Protein AF-0000000087634904 (afdb_homodimer)

pLDDT: mean 94.1, std 7.14, range [62.62, 98.88]

Structure (mmCIF, N/CA/C/O backbone):
data_AF-0000000087634904-model_v1
#
loop_
_entity.id
_entity.type
_entity.pdbx_description
1 polymer 'Selenide, water dikinase'
#
loop_
_atom_site.group_PDB
_atom_site.id
_atom_site.type_symbol
_atom_site.label_atom_id
_atom_site.label_alt_id
_atom_site.label_comp_id
_atom_site.label_asym_id
_atom_site.label_entity_id
_atom_site.label_seq_id
_atom_site.pdbx_PDB_ins_code
_atom_site.Cartn_x
_atom_site.Cartn_y
_atom_site.Cartn_z
_atom_site.occupancy
_atom_site.B_iso_or_equiv
_atom_site.auth_seq_id
_atom_site.auth_comp_id
_atom_site.auth_asym_id
_atom_site.auth_atom_id
_atom_site.pdbx_PDB_model_num
ATOM 1 N N . MET A 1 1 ? 19.75 -0.05 22.438 1 63.41 1 MET A N 1
ATOM 2 C CA . MET A 1 1 ? 18.516 0.224 21.703 1 63.41 1 MET A CA 1
ATOM 3 C C . MET A 1 1 ? 18.828 0.598 20.25 1 63.41 1 MET A C 1
ATOM 5 O O . MET A 1 1 ? 19.734 1.392 20 1 63.41 1 MET A O 1
ATOM 9 N N . VAL A 1 2 ? 18.406 -0.166 19.453 1 70.75 2 VAL A N 1
ATOM 10 C CA . VAL A 1 2 ? 18.656 0.113 18.031 1 70.75 2 VAL A CA 1
ATOM 11 C C . VAL A 1 2 ? 18.062 1.468 17.656 1 70.75 2 VAL A C 1
ATOM 13 O O . VAL A 1 2 ? 16.891 1.737 17.938 1 70.75 2 VAL A O 1
ATOM 16 N N . LYS A 1 3 ? 18.938 2.352 17.281 1 80.44 3 LYS A N 1
ATOM 17 C CA . LYS A 1 3 ? 18.484 3.65 16.797 1 80.44 3 LYS A CA 1
ATOM 18 C C . LYS A 1 3 ? 18.156 3.586 15.305 1 80.44 3 LYS A C 1
ATOM 20 O O . LYS A 1 3 ? 19.062 3.6 14.461 1 80.44 3 LYS A O 1
ATOM 25 N N . LEU A 1 4 ? 16.906 3.561 14.914 1 82.06 4 LEU A N 1
ATOM 26 C CA . LEU A 1 4 ? 16.453 3.326 13.547 1 82.06 4 LEU A CA 1
ATOM 27 C C . LEU A 1 4 ? 16.875 4.473 12.633 1 82.06 4 LEU A C 1
ATOM 29 O O . LEU A 1 4 ? 17.125 4.266 11.445 1 82.06 4 LEU A O 1
ATOM 33 N N . THR A 1 5 ? 17.078 5.652 13.18 1 80.62 5 THR A N 1
ATOM 34 C CA . THR A 1 5 ? 17.359 6.824 12.359 1 80.62 5 THR A CA 1
ATOM 35 C C . THR A 1 5 ? 18.766 6.738 11.773 1 80.62 5 THR A C 1
ATOM 37 O O . THR A 1 5 ? 19.078 7.422 10.789 1 80.62 5 THR A O 1
ATOM 40 N N . ASN A 1 6 ? 19.531 5.918 12.375 1 74.62 6 ASN A N 1
ATOM 41 C CA . ASN A 1 6 ? 20.891 5.715 11.867 1 74.62 6 ASN A CA 1
ATOM 42 C C . ASN A 1 6 ? 20.875 4.973 10.531 1 74.62 6 ASN A C 1
ATOM 44 O O . ASN A 1 6 ? 21.891 4.953 9.82 1 74.62 6 ASN A O 1
ATOM 48 N N . TYR A 1 7 ? 19.766 4.477 10.273 1 73.69 7 TYR A N 1
ATOM 49 C CA . TYR A 1 7 ? 19.656 3.676 9.062 1 73.69 7 TYR A CA 1
ATOM 50 C C . TYR A 1 7 ? 18.859 4.406 7.988 1 73.69 7 TYR A C 1
ATOM 52 O O . TYR A 1 7 ? 18.531 3.83 6.949 1 73.69 7 TYR A O 1
ATOM 60 N N . ALA A 1 8 ? 18.453 5.578 8.305 1 71.31 8 ALA A N 1
ATOM 61 C CA . ALA A 1 8 ? 17.688 6.371 7.352 1 71.31 8 ALA A CA 1
ATOM 62 C C . ALA A 1 8 ? 18.469 7.602 6.902 1 71.31 8 ALA A C 1
ATOM 64 O O . ALA A 1 8 ? 18.922 8.391 7.734 1 71.31 8 ALA A O 1
ATOM 65 N N . ALA A 1 9 ? 18.812 7.707 5.5 1 63.75 9 ALA A N 1
ATOM 66 C CA . ALA A 1 9 ? 19.469 8.922 5.004 1 63.75 9 ALA A CA 1
ATOM 67 C C . ALA A 1 9 ? 18.516 10.117 5.082 1 63.75 9 ALA A C 1
ATOM 69 O O . ALA A 1 9 ? 18.938 11.227 5.41 1 63.75 9 ALA A O 1
ATOM 70 N N . LYS A 1 10 ? 17.25 9.844 4.715 1 70.62 10 LYS A N 1
ATOM 71 C CA . LYS A 1 10 ? 16.172 10.82 4.809 1 70.62 10 LYS A CA 1
ATOM 72 C C . LYS A 1 10 ? 15.055 10.312 5.711 1 70.62 10 LYS A C 1
ATOM 74 O O . LYS A 1 10 ? 14.672 9.141 5.629 1 70.62 10 LYS A O 1
ATOM 79 N N . GLY A 1 11 ? 14.508 11.117 6.641 1 65.75 11 GLY A N 1
ATOM 80 C CA . GLY A 1 11 ? 13.555 10.594 7.605 1 65.75 11 GLY A CA 1
ATOM 81 C C . GLY A 1 11 ? 12.133 11.039 7.34 1 65.75 11 GLY A C 1
ATOM 82 O O . GLY A 1 11 ? 11.898 12.156 6.859 1 65.75 11 GLY A O 1
ATOM 83 N N . GLY A 1 12 ? 11.156 10.203 7.629 1 74.19 12 GLY A N 1
ATOM 84 C CA . GLY A 1 12 ? 9.742 10.523 7.566 1 74.19 12 GLY A CA 1
ATOM 85 C C . GLY A 1 12 ? 9.258 10.812 6.156 1 74.19 12 GLY A C 1
ATOM 86 O O . GLY A 1 12 ? 9.594 10.086 5.219 1 74.19 12 GLY A O 1
ATOM 87 N N . CYS A 1 13 ? 8.406 11.766 6.023 1 73.44 13 CYS A N 1
ATOM 88 C CA . CYS A 1 13 ? 7.797 12.086 4.738 1 73.44 13 CYS A CA 1
ATOM 89 C C . CYS A 1 13 ? 8.797 12.789 3.82 1 73.44 13 CYS A C 1
ATOM 91 O O . CYS A 1 13 ? 8.508 13.016 2.646 1 73.44 13 CYS A O 1
ATOM 93 N N . ALA A 1 14 ? 9.93 13.008 4.305 1 67.31 14 ALA A N 1
ATOM 94 C CA . ALA A 1 14 ? 10.961 13.688 3.521 1 67.31 14 ALA A CA 1
ATOM 95 C C . ALA A 1 14 ? 11.633 12.719 2.549 1 67.31 14 ALA A C 1
ATOM 97 O O . ALA A 1 14 ? 12.367 13.141 1.654 1 67.31 14 ALA A O 1
ATOM 98 N N . CYS A 1 15 ? 11.305 11.477 2.643 1 72.56 15 CYS A N 1
ATOM 99 C CA . CYS A 1 15 ? 11.938 10.5 1.766 1 72.56 15 CYS A CA 1
ATOM 100 C C . CYS A 1 15 ? 11.188 10.383 0.447 1 72.56 15 CYS A C 1
ATOM 102 O O . CYS A 1 15 ? 11.602 9.641 -0.447 1 72.56 15 CYS A O 1
ATOM 104 N N . LYS A 1 16 ? 10.188 11.109 0.288 1 77.94 16 LYS A N 1
ATOM 105 C CA . LYS A 1 16 ? 9.391 11.078 -0.934 1 77.94 16 LYS A CA 1
ATOM 106 C C . LYS A 1 16 ? 10.203 11.539 -2.137 1 77.94 16 LYS A C 1
ATOM 108 O O . LYS A 1 16 ? 11.125 12.352 -1.995 1 77.94 16 LYS A O 1
ATOM 113 N N . LEU A 1 17 ? 9.875 11 -3.275 1 77.12 17 LEU A N 1
ATOM 114 C CA . LEU A 1 17 ? 10.422 11.602 -4.488 1 77.12 17 LEU A CA 1
ATOM 115 C C . LEU A 1 17 ? 10.008 13.07 -4.598 1 77.12 17 LEU A C 1
ATOM 117 O O . LEU A 1 17 ? 8.859 13.414 -4.316 1 77.12 17 LEU A O 1
ATOM 121 N N . GLY A 1 18 ? 10.945 13.898 -4.902 1 73.25 18 GLY A N 1
ATOM 122 C CA . GLY A 1 18 ? 10.672 15.32 -5.004 1 73.25 18 GLY A CA 1
ATOM 123 C C . GLY A 1 18 ? 9.508 15.641 -5.914 1 73.25 18 GLY A C 1
ATOM 124 O O . GLY A 1 18 ? 9.297 14.977 -6.93 1 73.25 18 GLY A O 1
ATOM 125 N N . PRO A 1 19 ? 8.711 16.578 -5.508 1 72.12 19 PRO A N 1
ATOM 126 C CA . PRO A 1 19 ? 7.508 16.922 -6.266 1 72.12 19 PRO A CA 1
ATOM 127 C C . PRO A 1 19 ? 7.801 17.234 -7.73 1 72.12 19 PRO A C 1
ATOM 129 O O . PRO A 1 19 ? 7.035 16.844 -8.617 1 72.12 19 PRO A O 1
ATOM 132 N N . HIS A 1 20 ? 8.914 17.844 -7.969 1 73.19 20 HIS A N 1
ATOM 133 C CA . HIS A 1 20 ? 9.242 18.203 -9.344 1 73.19 20 HIS A CA 1
ATOM 134 C C . HIS A 1 20 ? 9.555 16.953 -10.172 1 73.19 20 HIS A C 1
ATOM 136 O O . HIS A 1 20 ? 9.156 16.859 -11.336 1 73.19 20 HIS A O 1
ATOM 142 N N . ILE A 1 21 ? 10.211 16.078 -9.57 1 78.12 21 ILE A N 1
ATOM 143 C CA . ILE A 1 21 ? 10.57 14.844 -10.258 1 78.12 21 ILE A CA 1
ATOM 144 C C . ILE A 1 21 ? 9.32 14.008 -10.492 1 78.12 21 ILE A C 1
ATOM 146 O O . ILE A 1 21 ? 9.109 13.484 -11.594 1 78.12 21 ILE A O 1
ATOM 150 N N . LEU A 1 22 ? 8.539 13.953 -9.477 1 78.88 22 LEU A N 1
ATOM 151 C CA . LEU A 1 22 ? 7.309 13.18 -9.594 1 78.88 22 LEU A CA 1
ATOM 152 C C . LEU A 1 22 ? 6.395 13.766 -10.664 1 78.88 22 LEU A C 1
ATOM 154 O O . LEU A 1 22 ? 5.793 13.023 -11.445 1 78.88 22 LEU A O 1
ATOM 158 N N . GLN A 1 23 ? 6.285 15.031 -10.656 1 78.25 23 GLN A N 1
ATOM 159 C CA . GLN A 1 23 ? 5.457 15.703 -11.656 1 78.25 23 GLN A CA 1
ATOM 160 C C . GLN A 1 23 ? 5.934 15.383 -13.07 1 78.25 23 GLN A C 1
ATOM 162 O O . GLN A 1 23 ? 5.121 15.172 -13.969 1 78.25 23 GLN A O 1
ATOM 167 N N . SER A 1 24 ? 7.168 15.352 -13.25 1 81.06 24 SER A N 1
ATOM 168 C CA . SER A 1 24 ? 7.723 15.055 -14.57 1 81.06 24 SER A CA 1
ATOM 169 C C . SER A 1 24 ? 7.387 13.633 -15 1 81.06 24 SER A C 1
ATOM 171 O O . SER A 1 24 ? 7.184 13.375 -16.188 1 81.06 24 SER A O 1
ATOM 173 N N . VAL A 1 25 ? 7.367 12.75 -14.102 1 85.56 25 VAL A N 1
ATOM 174 C CA . VAL A 1 25 ? 7.07 11.344 -14.375 1 85.56 25 VAL A CA 1
ATOM 175 C C . VAL A 1 25 ? 5.594 11.188 -14.727 1 85.56 25 VAL A C 1
ATOM 177 O O . VAL A 1 25 ? 5.25 10.438 -15.648 1 85.56 25 VAL A O 1
ATOM 180 N N . LEU A 1 26 ? 4.828 11.922 -14.039 1 85.06 26 LEU A N 1
ATOM 181 C CA . LEU A 1 26 ? 3.387 11.727 -14.141 1 85.06 26 LEU A CA 1
ATOM 182 C C . LEU A 1 26 ? 2.818 12.477 -15.344 1 85.06 26 LEU A C 1
ATOM 184 O O . LEU A 1 26 ? 1.737 12.141 -15.828 1 85.06 26 LEU A O 1
ATOM 188 N N . THR A 1 27 ? 3.627 13.406 -15.742 1 81.5 27 THR A N 1
ATOM 189 C CA . THR A 1 27 ? 3.16 14.203 -16.859 1 81.5 27 THR A CA 1
ATOM 190 C C . THR A 1 27 ? 2.994 13.344 -18.109 1 81.5 27 THR A C 1
ATOM 192 O O . THR A 1 27 ? 3.916 12.625 -18.5 1 81.5 27 THR A O 1
ATOM 195 N N . GLY A 1 28 ? 1.852 13.281 -18.625 1 80.69 28 GLY A N 1
ATOM 196 C CA . GLY A 1 28 ? 1.583 12.578 -19.875 1 80.69 28 GLY A CA 1
ATOM 197 C C . GLY A 1 28 ? 1.049 11.172 -19.656 1 80.69 28 GLY A C 1
ATOM 198 O O . GLY A 1 28 ? 0.599 10.523 -20.609 1 80.69 28 GLY A O 1
ATOM 199 N N . LEU A 1 29 ? 1.206 10.719 -18.516 1 87.25 29 LEU A N 1
ATOM 200 C CA . LEU A 1 29 ? 0.691 9.383 -18.203 1 87.25 29 LEU A CA 1
ATOM 201 C C . LEU A 1 29 ? -0.827 9.414 -18.062 1 87.25 29 LEU A C 1
ATOM 203 O O . LEU A 1 29 ? -1.384 10.336 -17.469 1 87.25 29 LEU A O 1
ATOM 207 N N . GLU A 1 30 ? -1.421 8.43 -18.688 1 86.69 30 GLU A N 1
ATOM 208 C CA . GLU A 1 30 ? -2.867 8.281 -18.562 1 86.69 30 GLU A CA 1
ATOM 209 C C . GLU A 1 30 ? -3.217 7.227 -17.516 1 86.69 30 GLU A C 1
ATOM 211 O O . GLU A 1 30 ? -2.812 6.07 -17.625 1 86.69 30 GLU A O 1
ATOM 216 N N . PHE A 1 31 ? -3.885 7.656 -16.578 1 89.5 31 PHE A N 1
ATOM 217 C CA . PHE A 1 31 ? -4.344 6.738 -15.539 1 89.5 31 PHE A CA 1
ATOM 218 C C . PHE A 1 31 ? -5.777 6.301 -15.797 1 89.5 31 PHE A C 1
ATOM 220 O O . PHE A 1 31 ? -6.652 7.133 -16.031 1 89.5 31 PHE A O 1
ATOM 227 N N . PRO A 1 32 ? -6.008 4.953 -15.812 1 92.94 32 PRO A N 1
ATOM 228 C CA . PRO A 1 32 ? -7.383 4.473 -15.977 1 92.94 32 PRO A CA 1
ATOM 229 C C . PRO A 1 32 ? -8.328 5.031 -14.922 1 92.94 32 PRO A C 1
ATOM 231 O O . PRO A 1 32 ? -7.957 5.145 -13.75 1 92.94 32 PRO A O 1
ATOM 234 N N . THR A 1 33 ? -9.539 5.434 -15.367 1 93.38 33 THR A N 1
ATOM 235 C CA . THR A 1 33 ? -10.562 5.98 -14.484 1 93.38 33 THR A CA 1
ATOM 236 C C . THR A 1 33 ? -11.953 5.605 -14.969 1 93.38 33 THR A C 1
ATOM 238 O O . THR A 1 33 ? -12.102 4.852 -15.93 1 93.38 33 THR A O 1
ATOM 241 N N . ASN A 1 34 ? -12.969 5.848 -14.203 1 94.69 34 ASN A N 1
ATOM 242 C CA . ASN A 1 34 ? -14.375 5.684 -14.555 1 94.69 34 ASN A CA 1
ATOM 243 C C . ASN A 1 34 ? -15.266 6.594 -13.719 1 94.69 34 ASN A C 1
ATOM 245 O O . ASN A 1 34 ? -14.773 7.441 -12.977 1 94.69 34 ASN A O 1
ATOM 249 N N . GLU A 1 35 ? -16.531 6.477 -13.875 1 93.94 35 GLU A N 1
ATOM 250 C CA . GLU A 1 35 ? -17.484 7.406 -13.273 1 93.94 35 GLU A CA 1
ATOM 251 C C . GLU A 1 35 ? -17.562 7.23 -11.758 1 93.94 35 GLU A C 1
ATOM 253 O O . GLU A 1 35 ? -18.031 8.117 -11.047 1 93.94 35 GLU A O 1
ATOM 258 N N . SER A 1 36 ? -17.078 6.137 -11.242 1 95.56 36 SER A N 1
ATOM 259 C CA . SER A 1 36 ? -17.172 5.859 -9.812 1 95.56 36 SER A CA 1
ATOM 260 C C . SER A 1 36 ? -16.031 6.52 -9.047 1 95.56 36 SER A C 1
ATOM 262 O O . SER A 1 36 ? -16.047 6.574 -7.816 1 95.56 36 SER A O 1
ATOM 264 N N . VAL A 1 37 ? -15.062 7 -9.797 1 95.38 37 VAL A N 1
ATOM 265 C CA . VAL A 1 37 ? -13.953 7.711 -9.172 1 95.38 37 VAL A CA 1
ATOM 266 C C . VAL A 1 37 ? -14.359 9.156 -8.898 1 95.38 37 VAL A C 1
ATOM 268 O O . VAL A 1 37 ? -14.547 9.945 -9.836 1 95.38 37 VAL A O 1
ATOM 271 N N . LEU A 1 38 ? -14.461 9.5 -7.645 1 93.38 38 LEU A N 1
ATOM 272 C CA . LEU A 1 38 ? -14.883 10.844 -7.266 1 93.38 38 LEU A CA 1
ATOM 273 C C . LEU A 1 38 ? -13.672 11.75 -7.055 1 93.38 38 LEU A C 1
ATOM 275 O O . LEU A 1 38 ? -13.758 12.969 -7.242 1 93.38 38 LEU A O 1
ATOM 279 N N . VAL A 1 39 ? -12.594 11.227 -6.539 1 90 39 VAL A N 1
ATOM 280 C CA . VAL A 1 39 ? -11.312 11.891 -6.32 1 90 39 VAL A CA 1
ATOM 281 C C . VAL A 1 39 ? -10.172 11 -6.805 1 90 39 VAL A C 1
ATOM 283 O O . VAL A 1 39 ? -10.125 9.812 -6.469 1 90 39 VAL A O 1
ATOM 286 N N . ASN A 1 40 ? -9.352 11.531 -7.676 1 82.81 40 ASN A N 1
ATOM 287 C CA . ASN A 1 40 ? -8.227 10.758 -8.18 1 82.81 40 ASN A CA 1
ATOM 288 C C . ASN A 1 40 ? -6.91 11.516 -8.016 1 82.81 40 ASN A C 1
ATOM 290 O O . ASN A 1 40 ? -6.832 12.469 -7.242 1 82.81 40 ASN A O 1
ATOM 294 N N . MET A 1 41 ? -5.891 11.047 -8.664 1 73.06 41 MET A N 1
ATOM 295 C CA . MET A 1 41 ? -4.516 11.508 -8.477 1 73.06 41 MET A CA 1
ATOM 296 C C . MET A 1 41 ? -4.301 12.859 -9.148 1 73.06 41 MET A C 1
ATOM 298 O O . MET A 1 41 ? -3.24 13.477 -8.992 1 73.06 41 MET A O 1
ATOM 302 N N . GLN A 1 42 ? -5.191 13.273 -9.828 1 69.06 42 GLN A N 1
ATOM 303 C CA . GLN A 1 42 ? -4.984 14.484 -10.609 1 69.06 42 GLN A CA 1
ATOM 304 C C . GLN A 1 42 ? -5.215 15.734 -9.766 1 69.06 42 GLN A C 1
ATOM 306 O O . GLN A 1 42 ? -4.727 16.812 -10.102 1 69.06 42 GLN A O 1
ATOM 311 N N . GLY A 1 43 ? -5.844 15.547 -8.641 1 69.44 43 GLY A N 1
ATOM 312 C CA . GLY A 1 43 ? -6.082 16.703 -7.789 1 69.44 43 GLY A CA 1
ATOM 313 C C . GLY A 1 43 ? -5.191 16.734 -6.562 1 69.44 43 GLY A C 1
ATOM 314 O O . GLY A 1 43 ? -4.168 16.047 -6.516 1 69.44 43 GLY A O 1
ATOM 315 N N . SER A 1 44 ? -5.363 17.656 -5.711 1 76.75 44 SER A N 1
ATOM 316 C CA . SER A 1 44 ? -4.555 17.844 -4.512 1 76.75 44 SER A CA 1
ATOM 317 C C . SER A 1 44 ? -5.219 17.219 -3.291 1 76.75 44 SER A C 1
ATOM 319 O O . SER A 1 44 ? -4.789 17.453 -2.158 1 76.75 44 SER A O 1
ATOM 321 N N . ASP A 1 45 ? -6.215 16.453 -3.578 1 82.19 45 ASP A N 1
ATOM 322 C CA . ASP A 1 45 ? -6.895 15.812 -2.459 1 82.19 45 ASP A CA 1
ATOM 323 C C . ASP A 1 45 ? -5.992 14.781 -1.786 1 82.19 45 ASP A C 1
ATOM 325 O O . ASP A 1 45 ? -5.012 14.328 -2.379 1 82.19 45 ASP A O 1
ATOM 329 N N . ASP A 1 46 ? -6.34 14.492 -0.58 1 83.56 46 ASP A N 1
ATOM 330 C CA . ASP A 1 46 ? -5.449 13.742 0.304 1 83.56 46 ASP A CA 1
ATOM 331 C C . ASP A 1 46 ? -5.535 12.25 0.03 1 83.56 46 ASP A C 1
ATOM 333 O O . ASP A 1 46 ? -4.652 11.484 0.427 1 83.56 46 ASP A O 1
ATOM 337 N N . ALA A 1 47 ? -6.617 11.836 -0.55 1 89.88 47 ALA A N 1
ATOM 338 C CA . ALA A 1 47 ? -6.82 10.414 -0.816 1 89.88 47 ALA A CA 1
ATOM 339 C C . ALA A 1 47 ? -7.711 10.211 -2.039 1 89.88 47 ALA A C 1
ATOM 341 O O . ALA A 1 47 ? -8.406 11.133 -2.471 1 89.88 47 ALA A O 1
ATOM 342 N N . GLY A 1 48 ? -7.617 9.031 -2.627 1 93.88 48 GLY A N 1
ATOM 343 C CA . GLY A 1 48 ? -8.562 8.656 -3.666 1 93.88 48 GLY A CA 1
ATOM 344 C C . GLY A 1 48 ? -9.914 8.227 -3.121 1 93.88 48 GLY A C 1
ATOM 345 O O . GLY A 1 48 ? -9.992 7.617 -2.051 1 93.88 48 GLY A O 1
ATOM 346 N N . VAL A 1 49 ? -10.961 8.57 -3.824 1 96.75 49 VAL A N 1
ATOM 347 C CA . VAL A 1 49 ? -12.305 8.211 -3.389 1 96.75 49 VAL A CA 1
ATOM 348 C C . VAL A 1 49 ? -13.039 7.488 -4.516 1 96.75 49 VAL A C 1
ATOM 350 O O . VAL A 1 49 ? -13.094 7.984 -5.645 1 96.75 49 VAL A O 1
ATOM 353 N N . TYR A 1 50 ? -13.539 6.324 -4.191 1 97.38 50 TYR A N 1
ATOM 354 C CA . TYR A 1 50 ? -14.242 5.477 -5.145 1 97.38 50 TYR A CA 1
ATOM 355 C C . TYR A 1 50 ? -15.633 5.125 -4.633 1 97.38 50 TYR A C 1
ATOM 357 O O . TYR A 1 50 ? -15.773 4.465 -3.602 1 97.38 50 TYR A O 1
ATOM 365 N N . GLN A 1 51 ? -16.625 5.508 -5.379 1 97.19 51 GLN A N 1
ATOM 366 C CA . GLN A 1 51 ? -18.016 5.316 -4.949 1 97.19 51 GLN A CA 1
ATOM 367 C C . GLN A 1 51 ? -18.469 3.881 -5.199 1 97.19 51 GLN A C 1
ATOM 369 O O . GLN A 1 51 ? -18.375 3.379 -6.32 1 97.19 51 GLN A O 1
ATOM 374 N N . ILE A 1 52 ? -18.984 3.25 -4.133 1 95.56 52 ILE A N 1
ATOM 375 C CA . ILE A 1 52 ? -19.422 1.868 -4.309 1 95.56 52 ILE A CA 1
ATOM 376 C C . ILE A 1 52 ? -20.938 1.792 -4.215 1 95.56 52 ILE A C 1
ATOM 378 O O . ILE A 1 52 ? -21.547 0.805 -4.641 1 95.56 52 ILE A O 1
ATOM 382 N N . SER A 1 53 ? -21.594 2.742 -3.582 1 94.5 53 SER A N 1
ATOM 383 C CA . SER A 1 53 ? -23.047 2.883 -3.52 1 94.5 53 SER A CA 1
ATOM 384 C C . SER A 1 53 ? -23.453 4.348 -3.369 1 94.5 53 SER A C 1
ATOM 386 O O . SER A 1 53 ? -22.594 5.234 -3.338 1 94.5 53 SER A O 1
ATOM 388 N N . ASN A 1 54 ? -24.719 4.574 -3.293 1 94.31 54 ASN A N 1
ATOM 389 C CA . ASN A 1 54 ? -25.203 5.945 -3.191 1 94.31 54 ASN A CA 1
ATOM 390 C C . ASN A 1 54 ? -24.766 6.598 -1.882 1 94.31 54 ASN A C 1
ATOM 392 O O . ASN A 1 54 ? -24.578 7.816 -1.82 1 94.31 54 ASN A O 1
ATOM 396 N N . ASP A 1 55 ? -24.531 5.727 -0.924 1 94.62 55 ASP A N 1
ATOM 397 C CA . ASP A 1 55 ? -24.297 6.32 0.39 1 94.62 55 ASP A CA 1
ATOM 398 C C . ASP A 1 55 ? -22.906 5.949 0.92 1 94.62 55 ASP A C 1
ATOM 400 O O . ASP A 1 55 ? -22.578 6.27 2.062 1 94.62 55 ASP A O 1
ATOM 404 N N . MET A 1 56 ? -22.109 5.293 0.062 1 95.75 56 MET A N 1
ATOM 405 C CA . MET A 1 56 ? -20.797 4.875 0.559 1 95.75 56 MET A CA 1
ATOM 406 C C . MET A 1 56 ? -19.75 4.973 -0.537 1 95.75 56 MET A C 1
ATOM 408 O O . MET A 1 56 ? -19.969 4.516 -1.659 1 95.75 56 MET A O 1
ATOM 412 N N . ALA A 1 57 ? -18.719 5.613 -0.198 1 97.81 57 ALA A N 1
ATOM 413 C CA . ALA A 1 57 ? -17.516 5.648 -1.032 1 97.81 57 ALA A CA 1
ATOM 414 C C . ALA A 1 57 ? -16.297 5.195 -0.248 1 97.81 57 ALA A C 1
ATOM 416 O O . ALA A 1 57 ? -16.203 5.418 0.961 1 97.81 57 ALA A O 1
ATOM 417 N N . LEU A 1 58 ? -15.445 4.5 -0.963 1 98.12 58 LEU A N 1
ATOM 418 C CA . LEU A 1 58 ? -14.172 4.102 -0.375 1 98.12 58 LEU A CA 1
ATOM 419 C C . LEU A 1 58 ? -13.172 5.254 -0.41 1 98.12 58 LEU A C 1
ATOM 421 O O . LEU A 1 58 ? -13.047 5.938 -1.429 1 98.12 58 LEU A O 1
ATOM 425 N N . VAL A 1 59 ? -12.562 5.551 0.694 1 98.12 59 VAL A N 1
ATOM 426 C CA . VAL A 1 59 ? -11.414 6.445 0.778 1 98.12 59 VAL A CA 1
ATOM 427 C C . VAL A 1 59 ? -10.125 5.629 0.875 1 98.12 59 VAL A C 1
ATOM 429 O O . VAL A 1 59 ? -9.945 4.852 1.816 1 98.12 59 VAL A O 1
ATOM 432 N N . GLN A 1 60 ? -9.266 5.789 -0.063 1 98 60 GLN A N 1
ATOM 433 C CA . GLN A 1 60 ? -8.086 4.938 -0.14 1 98 60 GLN A CA 1
ATOM 434 C C . GLN A 1 60 ? -6.809 5.773 -0.187 1 98 60 GLN A C 1
ATOM 436 O O . GLN A 1 60 ? -6.727 6.75 -0.934 1 98 60 GLN A O 1
ATOM 441 N N . THR A 1 61 ? -5.887 5.418 0.625 1 97.5 61 THR A N 1
ATOM 442 C CA . THR A 1 61 ? -4.605 6.109 0.707 1 97.5 61 THR A CA 1
ATOM 443 C C . THR A 1 61 ? -3.49 5.133 1.074 1 97.5 61 THR A C 1
ATOM 445 O O . THR A 1 61 ? -3.754 4.051 1.601 1 97.5 61 THR A O 1
ATOM 448 N N . VAL A 1 62 ? -2.303 5.461 0.719 1 96.88 62 VAL A N 1
ATOM 449 C CA . VAL A 1 62 ? -1.122 4.672 1.054 1 96.88 62 VAL A CA 1
ATOM 450 C C . VAL A 1 62 ? 0.051 5.602 1.356 1 96.88 62 VAL A C 1
ATOM 452 O O . VAL A 1 62 ? 0.22 6.633 0.702 1 96.88 62 VAL A O 1
ATOM 455 N N . ASP A 1 63 ? 0.738 5.293 2.387 1 95.19 63 ASP A N 1
ATOM 456 C CA . ASP A 1 63 ? 1.93 6.035 2.785 1 95.19 63 ASP A CA 1
ATOM 457 C C . ASP A 1 63 ? 2.934 5.129 3.492 1 95.19 63 ASP A C 1
ATOM 459 O O . ASP A 1 63 ? 2.547 4.258 4.277 1 95.19 63 ASP A O 1
ATOM 463 N N . PHE A 1 64 ? 4.117 5.211 3.211 1 94.56 64 PHE A N 1
ATOM 464 C CA . PHE A 1 64 ? 5.219 4.535 3.885 1 94.56 64 PHE A CA 1
ATOM 465 C C . PHE A 1 64 ? 6.496 5.359 3.801 1 94.56 64 PHE A C 1
ATOM 467 O O . PHE A 1 64 ? 6.723 6.062 2.812 1 94.56 64 PHE A O 1
ATOM 474 N N . PHE A 1 65 ? 7.289 5.355 4.82 1 92.56 65 PHE A N 1
ATOM 475 C CA . PHE A 1 65 ? 8.477 6.203 4.855 1 92.56 65 PHE A CA 1
ATOM 476 C C . PHE A 1 65 ? 9.523 5.629 5.801 1 92.56 65 PHE A C 1
ATOM 478 O O . PHE A 1 65 ? 9.312 4.578 6.41 1 92.56 65 PHE A O 1
ATOM 485 N N . THR A 1 66 ? 10.672 6.25 5.848 1 93.19 66 THR A N 1
ATOM 486 C CA . THR A 1 66 ? 11.797 5.859 6.695 1 93.19 66 THR A CA 1
ATOM 487 C C . THR A 1 66 ? 11.617 6.395 8.109 1 93.19 66 THR A C 1
ATOM 489 O O . THR A 1 66 ? 10.812 7.297 8.344 1 93.19 66 THR A O 1
ATOM 492 N N . PRO A 1 67 ? 12.391 5.832 9.062 1 93.25 67 PRO A N 1
ATOM 493 C CA . PRO A 1 67 ? 12.234 6.234 10.461 1 93.25 67 PRO A CA 1
ATOM 494 C C . PRO A 1 67 ? 12.523 7.719 10.688 1 93.25 67 PRO A C 1
ATOM 496 O O . PRO A 1 67 ? 13.492 8.25 10.141 1 93.25 67 PRO A O 1
ATOM 499 N N . ILE A 1 68 ? 11.656 8.305 11.531 1 90.44 68 ILE A N 1
ATOM 500 C CA . ILE A 1 68 ? 11.828 9.711 11.883 1 90.44 68 ILE A CA 1
ATOM 501 C C . ILE A 1 68 ? 12.211 9.82 13.359 1 90.44 68 ILE A C 1
ATOM 503 O O . ILE A 1 68 ? 12.547 10.914 13.836 1 90.44 68 ILE A O 1
ATOM 507 N N . VAL A 1 69 ? 12.125 8.766 14.086 1 92.44 69 VAL A N 1
ATOM 508 C CA . VAL A 1 69 ? 12.562 8.641 15.469 1 92.44 69 VAL A CA 1
ATOM 509 C C . VAL A 1 69 ? 13.391 7.375 15.641 1 92.44 69 VAL A C 1
ATOM 511 O O . VAL A 1 69 ? 13.336 6.469 14.812 1 92.44 69 VAL A O 1
ATOM 514 N N . ASP A 1 70 ? 14.109 7.285 16.75 1 91 70 ASP A N 1
ATOM 515 C CA . ASP A 1 70 ? 15.023 6.172 17 1 91 70 ASP A CA 1
ATOM 516 C C . ASP A 1 70 ? 14.273 4.945 17.516 1 91 70 ASP A C 1
ATOM 518 O O . ASP A 1 70 ? 14.609 3.812 17.156 1 91 70 ASP A O 1
ATOM 522 N N . ASP A 1 71 ? 13.273 5.176 18.328 1 94.06 71 ASP A N 1
ATOM 523 C CA . ASP A 1 71 ? 12.555 4.098 19 1 94.06 71 ASP A CA 1
ATOM 524 C C . ASP A 1 71 ? 11.602 3.393 18.031 1 94.06 71 ASP A C 1
ATOM 526 O O . ASP A 1 71 ? 10.68 4.012 17.516 1 94.06 71 ASP A O 1
ATOM 530 N N . PRO A 1 72 ? 11.773 2.08 17.828 1 96.56 72 PRO A N 1
ATOM 531 C CA . PRO A 1 72 ? 10.945 1.368 16.844 1 96.56 72 PRO A CA 1
ATOM 532 C C . PRO A 1 72 ? 9.461 1.392 17.188 1 96.56 72 PRO A C 1
ATOM 534 O O . PRO A 1 72 ? 8.617 1.54 16.297 1 96.56 72 PRO A O 1
ATOM 537 N N . TYR A 1 73 ? 9.125 1.271 18.438 1 97.38 73 TYR A N 1
ATOM 538 C CA . TYR A 1 73 ? 7.727 1.297 18.859 1 97.38 73 TYR A CA 1
ATOM 539 C C . TYR A 1 73 ? 7.082 2.635 18.516 1 97.38 73 TYR A C 1
ATOM 541 O O . TYR A 1 73 ? 5.977 2.68 17.969 1 97.38 73 TYR A O 1
ATOM 549 N N . LEU A 1 74 ? 7.77 3.686 18.797 1 97.19 74 LEU A N 1
ATOM 550 C CA . LEU A 1 74 ? 7.262 5.023 18.5 1 97.19 74 LEU A CA 1
ATOM 551 C C . LEU A 1 74 ? 7.195 5.27 17 1 97.19 74 LEU A C 1
ATOM 553 O O . LEU A 1 74 ? 6.27 5.922 16.516 1 97.19 74 LEU A O 1
ATOM 557 N N . PHE A 1 75 ? 8.188 4.75 16.281 1 96.25 75 PHE A N 1
ATOM 558 C CA . PHE A 1 75 ? 8.148 4.84 14.82 1 96.25 75 PHE A CA 1
ATOM 559 C C . PHE A 1 75 ? 6.891 4.18 14.273 1 96.25 75 PHE A C 1
ATOM 561 O O . PHE A 1 75 ? 6.219 4.738 13.398 1 96.25 75 PHE A O 1
ATOM 568 N N . GLY A 1 76 ? 6.559 3.023 14.797 1 97.94 76 GLY A N 1
ATOM 569 C CA . GLY A 1 76 ? 5.352 2.32 14.398 1 97.94 76 GLY A CA 1
ATOM 570 C C . GLY A 1 76 ? 4.086 3.121 14.648 1 97.94 76 GLY A C 1
ATOM 571 O O . GLY A 1 76 ? 3.213 3.201 13.781 1 97.94 76 GLY A O 1
ATOM 572 N N . ARG A 1 77 ? 4 3.719 15.82 1 98.44 77 ARG A N 1
ATOM 573 C CA . ARG A 1 77 ? 2.84 4.535 16.156 1 98.44 77 ARG A CA 1
ATOM 574 C C . ARG A 1 77 ? 2.689 5.703 15.195 1 98.44 77 ARG A C 1
ATOM 576 O O . ARG A 1 77 ? 1.593 5.973 14.695 1 98.44 77 ARG A O 1
ATOM 583 N N . ILE A 1 78 ? 3.812 6.383 14.945 1 98 78 ILE A N 1
ATOM 584 C CA . ILE A 1 78 ? 3.822 7.562 14.086 1 98 78 ILE A CA 1
ATOM 585 C C . ILE A 1 78 ? 3.428 7.172 12.664 1 98 78 ILE A C 1
ATOM 587 O O . ILE A 1 78 ? 2.592 7.828 12.039 1 98 78 ILE A O 1
ATOM 591 N N . ALA A 1 79 ? 3.99 6.117 12.141 1 97.81 79 ALA A N 1
ATOM 592 C CA . ALA A 1 79 ? 3.701 5.672 10.781 1 97.81 79 ALA A CA 1
ATOM 593 C C . ALA A 1 79 ? 2.227 5.316 10.617 1 97.81 79 ALA A C 1
ATOM 595 O O . ALA A 1 79 ? 1.611 5.637 9.602 1 97.81 79 ALA A O 1
ATOM 596 N N . ALA A 1 80 ? 1.687 4.637 11.625 1 98.5 80 ALA A N 1
ATOM 597 C CA . ALA A 1 80 ? 0.274 4.27 11.578 1 98.5 80 ALA A CA 1
ATOM 598 C C . ALA A 1 80 ? -0.617 5.508 11.602 1 98.5 80 ALA A C 1
ATOM 600 O O . ALA A 1 80 ? -1.535 5.633 10.789 1 98.5 80 ALA A O 1
ATOM 601 N N . ALA A 1 81 ? -0.32 6.414 12.484 1 98.56 81 ALA A N 1
ATOM 602 C CA . ALA A 1 81 ? -1.101 7.641 12.578 1 98.56 81 ALA A CA 1
ATOM 603 C C . ALA A 1 81 ? -1.047 8.43 11.273 1 98.56 81 ALA A C 1
ATOM 605 O O . ALA A 1 81 ? -2.07 8.93 10.797 1 98.56 81 ALA A O 1
ATOM 606 N N . ASN A 1 82 ? 0.125 8.531 10.742 1 98.06 82 ASN A N 1
ATOM 607 C CA . ASN A 1 82 ? 0.324 9.219 9.469 1 98.06 82 ASN A CA 1
ATOM 608 C C . ASN A 1 82 ? -0.475 8.562 8.352 1 98.06 82 ASN A C 1
ATOM 610 O O . ASN A 1 82 ? -1.072 9.258 7.523 1 98.06 82 ASN A O 1
ATOM 614 N N . SER A 1 83 ? -0.492 7.277 8.32 1 98.19 83 SER A N 1
ATOM 615 C CA . SER A 1 83 ? -1.148 6.535 7.246 1 98.19 83 SER A CA 1
ATOM 616 C C . SER A 1 83 ? -2.662 6.707 7.305 1 98.19 83 SER A C 1
ATOM 618 O O . SER A 1 83 ? -3.336 6.66 6.273 1 98.19 83 SER A O 1
ATOM 620 N N . LEU A 1 84 ? -3.213 6.887 8.477 1 98.62 84 LEU A N 1
ATOM 621 C CA . LEU A 1 84 ? -4.656 6.996 8.656 1 98.62 84 LEU A CA 1
ATOM 622 C C . LEU A 1 84 ? -5.129 8.422 8.398 1 98.62 84 LEU A C 1
ATOM 624 O O . LEU A 1 84 ? -6.316 8.656 8.156 1 98.62 84 LEU A O 1
ATOM 628 N N . SER A 1 85 ? -4.211 9.344 8.414 1 98.31 85 SER A N 1
ATOM 629 C CA . SER A 1 85 ? -4.531 10.766 8.484 1 98.31 85 SER A CA 1
ATOM 630 C C . SER A 1 85 ? -5.328 11.219 7.27 1 98.31 85 SER A C 1
ATOM 632 O O . SER A 1 85 ? -6.277 11.992 7.395 1 98.31 85 SER A O 1
ATOM 634 N N . ASP A 1 86 ? -4.938 10.734 6.105 1 97.25 86 ASP A N 1
ATOM 635 C CA . ASP A 1 86 ? -5.578 11.172 4.871 1 97.25 86 ASP A CA 1
ATOM 636 C C . ASP A 1 86 ? -7.066 10.828 4.871 1 97.25 86 ASP A C 1
ATOM 638 O O . ASP A 1 86 ? -7.879 11.555 4.301 1 97.25 86 ASP A O 1
ATOM 642 N N . VAL A 1 87 ? -7.434 9.688 5.465 1 98.44 87 VAL A N 1
ATOM 643 C CA . VAL A 1 87 ? -8.844 9.312 5.535 1 98.44 87 VAL A CA 1
ATOM 644 C C . VAL A 1 87 ? -9.609 10.328 6.371 1 98.44 87 VAL A C 1
ATOM 646 O O . VAL A 1 87 ? -10.68 10.789 5.973 1 98.44 87 VAL A O 1
ATOM 649 N N . TYR A 1 88 ? -9.023 10.703 7.504 1 98.56 88 TYR A N 1
ATOM 650 C CA . TYR A 1 88 ? -9.648 11.695 8.359 1 98.56 88 TYR A CA 1
ATOM 651 C C . TYR A 1 88 ? -9.758 13.039 7.648 1 98.56 88 TYR A C 1
ATOM 653 O O . TYR A 1 88 ? -10.766 13.734 7.762 1 98.56 88 TYR A O 1
ATOM 661 N N . ALA A 1 89 ? -8.703 13.422 6.91 1 98.06 89 ALA A N 1
ATOM 662 C CA . ALA A 1 89 ? -8.672 14.695 6.203 1 98.06 89 ALA A CA 1
ATOM 663 C C . ALA A 1 89 ? -9.773 14.773 5.152 1 98.06 89 ALA A C 1
ATOM 665 O O . ALA A 1 89 ? -10.211 15.867 4.785 1 98.06 89 ALA A O 1
ATOM 666 N N . MET A 1 90 ? -10.242 13.609 4.688 1 97.81 90 MET A N 1
ATOM 667 C CA . MET A 1 90 ? -11.312 13.555 3.693 1 97.81 90 MET A CA 1
ATOM 668 C C . MET A 1 90 ? -12.68 13.508 4.371 1 97.81 90 MET A C 1
ATOM 670 O O . MET A 1 90 ? -13.703 13.383 3.697 1 97.81 90 MET A O 1
ATOM 674 N N . GLY A 1 91 ? -12.68 13.555 5.68 1 98 91 GLY A N 1
ATOM 675 C CA . GLY A 1 91 ? -13.922 13.469 6.434 1 98 91 GLY A CA 1
ATOM 676 C C . GLY A 1 91 ? -14.398 12.039 6.625 1 98 91 GLY A C 1
ATOM 677 O O . GLY A 1 91 ? -15.547 11.812 6.996 1 98 91 GLY A O 1
ATOM 678 N N . GLY A 1 92 ? -13.539 11.094 6.332 1 98.19 92 GLY A N 1
ATOM 679 C CA . GLY A 1 92 ? -13.938 9.695 6.355 1 98.19 92 GLY A CA 1
ATOM 680 C C . GLY A 1 92 ? -13.555 8.984 7.637 1 98.19 92 GLY A C 1
ATOM 681 O O . GLY A 1 92 ? -13.062 9.617 8.578 1 98.19 92 GLY A O 1
ATOM 682 N N . THR A 1 93 ? -13.867 7.707 7.688 1 98.12 93 THR A N 1
ATOM 683 C CA . THR A 1 93 ? -13.539 6.805 8.781 1 98.12 93 THR A CA 1
ATOM 684 C C . THR A 1 93 ? -12.727 5.617 8.281 1 98.12 93 THR A C 1
ATOM 686 O O . THR A 1 93 ? -13.188 4.855 7.426 1 98.12 93 THR A O 1
ATOM 689 N N . PRO A 1 94 ? -11.523 5.48 8.789 1 98.5 94 PRO A N 1
ATOM 690 C CA . PRO A 1 94 ? -10.742 4.312 8.375 1 98.5 94 PRO A CA 1
ATOM 691 C C . PRO A 1 94 ? -11.406 2.99 8.758 1 98.5 94 PRO A C 1
ATOM 693 O O . PRO A 1 94 ? -12.008 2.887 9.828 1 98.5 94 PRO A O 1
ATOM 696 N N . LEU A 1 95 ? -11.281 1.926 7.91 1 98.19 95 LEU A N 1
ATOM 697 C CA . LEU A 1 95 ? -11.867 0.612 8.141 1 98.19 95 LEU A CA 1
ATOM 698 C C . LEU A 1 95 ? -10.789 -0.457 8.258 1 98.19 95 LEU A C 1
ATOM 700 O O . LEU A 1 95 ? -10.75 -1.203 9.242 1 98.19 95 LEU A O 1
ATOM 704 N N . THR A 1 96 ? -9.93 -0.53 7.242 1 98.31 96 THR A N 1
ATOM 705 C CA . THR A 1 96 ? -8.938 -1.597 7.152 1 98.31 96 THR A CA 1
ATOM 706 C C . THR A 1 96 ? -7.559 -1.029 6.816 1 98.31 96 THR A C 1
ATOM 708 O O . THR A 1 96 ? -7.453 0.06 6.25 1 98.31 96 THR A O 1
ATOM 711 N N . ALA A 1 97 ? -6.559 -1.709 7.199 1 98.06 97 ALA A N 1
ATOM 712 C CA . ALA A 1 97 ? -5.18 -1.357 6.875 1 98.06 97 ALA A CA 1
ATOM 713 C C . ALA A 1 97 ? -4.375 -2.596 6.492 1 98.06 97 ALA A C 1
ATOM 715 O O . ALA A 1 97 ? -4.684 -3.705 6.934 1 98.06 97 ALA A O 1
ATOM 716 N N . MET A 1 98 ? -3.408 -2.426 5.648 1 97.44 98 MET A N 1
ATOM 717 C CA . MET A 1 98 ? -2.402 -3.43 5.305 1 97.44 98 MET A CA 1
ATOM 718 C C . MET A 1 98 ? -0.995 -2.883 5.52 1 97.44 98 MET A C 1
ATOM 720 O O . MET A 1 98 ? -0.678 -1.78 5.07 1 97.44 98 MET A O 1
ATOM 724 N N . ASN A 1 99 ? -0.193 -3.703 6.188 1 96.56 99 ASN A N 1
ATOM 725 C CA . ASN A 1 99 ? 1.158 -3.27 6.527 1 96.56 99 ASN A CA 1
ATOM 726 C C . ASN A 1 99 ? 2.088 -3.336 5.316 1 96.56 99 ASN A C 1
ATOM 728 O O . ASN A 1 99 ? 2.082 -4.32 4.578 1 96.56 99 ASN A O 1
ATOM 732 N N . LEU A 1 100 ? 2.83 -2.297 5.098 1 97.12 100 LEU A N 1
ATOM 733 C CA . LEU A 1 100 ? 3.922 -2.24 4.129 1 97.12 100 LEU A CA 1
ATOM 734 C C . LEU A 1 100 ? 5.273 -2.219 4.832 1 97.12 100 LEU A C 1
ATOM 736 O O . LEU A 1 100 ? 5.594 -1.262 5.543 1 97.12 100 LEU A O 1
ATOM 740 N N . VAL A 1 101 ? 6.059 -3.246 4.57 1 95.62 101 VAL A N 1
ATOM 741 C CA . VAL A 1 101 ? 7.281 -3.408 5.352 1 95.62 101 VAL A CA 1
ATOM 742 C C . VAL A 1 101 ? 8.469 -3.582 4.414 1 95.62 101 VAL A C 1
ATOM 744 O O . VAL A 1 101 ? 8.438 -4.406 3.498 1 95.62 101 VAL A O 1
ATOM 747 N N . GLY A 1 102 ? 9.461 -2.828 4.551 1 93.81 102 GLY A N 1
ATOM 748 C CA . GLY A 1 102 ? 10.82 -3.039 4.074 1 93.81 102 GLY A CA 1
ATOM 749 C C . GLY A 1 102 ? 11.859 -2.908 5.168 1 93.81 102 GLY A C 1
ATOM 750 O O . GLY A 1 102 ? 12.031 -1.833 5.75 1 93.81 102 GLY A O 1
ATOM 751 N N . PHE A 1 103 ? 12.578 -3.957 5.453 1 93.12 103 PHE A N 1
ATOM 752 C CA . PHE A 1 103 ? 13.5 -3.941 6.586 1 93.12 103 PHE A CA 1
ATOM 753 C C . PHE A 1 103 ? 14.742 -4.766 6.285 1 93.12 103 PHE A C 1
ATOM 755 O O . PHE A 1 103 ? 14.656 -5.828 5.664 1 93.12 103 PHE A O 1
ATOM 762 N N . PRO A 1 104 ? 15.898 -4.277 6.875 1 91.06 104 PRO A N 1
ATOM 763 C CA . PRO A 1 104 ? 17.062 -5.172 6.871 1 91.06 104 PRO A CA 1
ATOM 764 C C . PRO A 1 104 ? 16.875 -6.375 7.793 1 91.06 104 PRO A C 1
ATOM 766 O O . PRO A 1 104 ? 16.375 -6.23 8.914 1 91.06 104 PRO A O 1
ATOM 769 N N . VAL A 1 105 ? 17.344 -7.504 7.383 1 88.56 105 VAL A N 1
ATOM 770 C CA . VAL A 1 105 ? 17.156 -8.758 8.102 1 88.56 105 VAL A CA 1
ATOM 771 C C . VAL A 1 105 ? 17.781 -8.648 9.492 1 88.56 105 VAL A C 1
ATOM 773 O O . VAL A 1 105 ? 17.172 -9.039 10.492 1 88.56 105 VAL A O 1
ATOM 776 N N . PRO A 1 106 ? 18.969 -8.062 9.648 1 89.69 106 PRO A N 1
ATOM 777 C CA . PRO A 1 106 ? 19.547 -7.965 10.992 1 89.69 106 PRO A CA 1
ATOM 778 C C . PRO A 1 106 ? 18.656 -7.195 11.969 1 89.69 106 PRO A C 1
ATOM 780 O O . PRO A 1 106 ? 18.562 -7.559 13.141 1 89.69 106 PRO A O 1
ATOM 783 N N . LEU A 1 107 ? 18.047 -6.117 11.508 1 90.31 107 LEU A N 1
ATOM 784 C CA . LEU A 1 107 ? 17.172 -5.352 12.375 1 90.31 107 LEU A CA 1
ATOM 785 C C . LEU A 1 107 ? 15.938 -6.168 12.758 1 90.31 107 LEU A C 1
ATOM 787 O O . LEU A 1 107 ? 15.422 -6.035 13.875 1 90.31 107 LEU A O 1
ATOM 791 N N . VAL A 1 108 ? 15.477 -6.965 11.844 1 89.31 108 VAL A N 1
ATOM 792 C CA . VAL A 1 108 ? 14.344 -7.836 12.125 1 89.31 108 VAL A CA 1
ATOM 793 C C . VAL A 1 108 ? 14.711 -8.828 13.227 1 89.31 108 VAL A C 1
ATOM 795 O O . VAL A 1 108 ? 13.945 -9.016 14.18 1 89.31 108 VAL A O 1
ATOM 798 N N . GLU A 1 109 ? 15.836 -9.391 13.094 1 88.12 109 GLU A N 1
ATOM 799 C CA . GLU A 1 109 ? 16.297 -10.391 14.047 1 88.12 109 GLU A CA 1
ATOM 800 C C . GLU A 1 109 ? 16.484 -9.781 15.438 1 88.12 109 GLU A C 1
ATOM 802 O O . GLU A 1 109 ? 16.328 -10.469 16.438 1 88.12 109 GLU A O 1
ATOM 807 N N . GLN A 1 110 ? 16.719 -8.531 15.477 1 91.12 110 GLN A N 1
ATOM 808 C CA . GLN A 1 110 ? 16.922 -7.836 16.75 1 91.12 110 GLN A CA 1
ATOM 809 C C . GLN A 1 110 ? 15.578 -7.43 17.359 1 91.12 110 GLN A C 1
ATOM 811 O O . GLN A 1 110 ? 15.539 -6.871 18.453 1 91.12 110 GLN A O 1
ATOM 816 N N . GLY A 1 111 ? 14.555 -7.648 16.641 1 92.44 111 GLY A N 1
ATOM 817 C CA . GLY A 1 111 ? 13.234 -7.398 17.203 1 92.44 111 GLY A CA 1
ATOM 818 C C . GLY A 1 111 ? 12.68 -6.027 16.844 1 92.44 111 GLY A C 1
ATOM 819 O O . GLY A 1 111 ? 11.602 -5.648 17.297 1 92.44 111 GLY A O 1
ATOM 820 N N . ALA A 1 112 ? 13.398 -5.262 16.031 1 93.69 112 ALA A N 1
ATOM 821 C CA . ALA A 1 112 ? 12.984 -3.904 15.688 1 93.69 112 ALA A CA 1
ATOM 822 C C . ALA A 1 112 ? 11.648 -3.906 14.945 1 93.69 112 ALA A C 1
ATOM 824 O O . ALA A 1 112 ? 10.773 -3.088 15.234 1 93.69 112 ALA A O 1
ATOM 825 N N . LEU A 1 113 ? 11.516 -4.789 14.023 1 94.94 113 LEU A N 1
ATOM 826 C CA . LEU A 1 113 ? 10.273 -4.836 13.258 1 94.94 113 LEU A CA 1
ATOM 827 C C . LEU A 1 113 ? 9.094 -5.207 14.148 1 94.94 113 LEU A C 1
ATOM 829 O O . LEU A 1 113 ? 8 -4.652 14.008 1 94.94 113 LEU A O 1
ATOM 833 N N . THR A 1 114 ? 9.281 -6.145 15.055 1 94.88 114 THR A N 1
ATOM 834 C CA . THR A 1 114 ? 8.234 -6.523 16 1 94.88 114 THR A CA 1
ATOM 835 C C . THR A 1 114 ? 7.754 -5.309 16.781 1 94.88 114 THR A C 1
ATOM 837 O O . THR A 1 114 ? 6.551 -5.086 16.938 1 94.88 114 THR A O 1
ATOM 840 N N . ALA A 1 115 ? 8.695 -4.566 17.25 1 95.88 115 ALA A N 1
ATOM 841 C CA . ALA A 1 115 ? 8.367 -3.373 18.016 1 95.88 115 ALA A CA 1
ATOM 842 C C . ALA A 1 115 ? 7.617 -2.357 17.172 1 95.88 115 ALA A C 1
ATOM 844 O O . ALA A 1 115 ? 6.672 -1.719 17.641 1 95.88 115 ALA A O 1
ATOM 845 N N . VAL A 1 116 ? 8.039 -2.162 15.906 1 96.69 116 VAL A N 1
ATOM 846 C CA . VAL A 1 116 ? 7.355 -1.266 14.984 1 96.69 116 VAL A CA 1
ATOM 847 C C . VAL A 1 116 ? 5.898 -1.696 14.828 1 96.69 116 VAL A C 1
ATOM 849 O O . VAL A 1 116 ? 4.988 -0.875 14.945 1 96.69 116 VAL A O 1
ATOM 852 N N . LEU A 1 117 ? 5.707 -2.973 14.586 1 96.94 117 LEU A N 1
ATOM 853 C CA . LEU A 1 117 ? 4.359 -3.492 14.375 1 96.94 117 LEU A CA 1
ATOM 854 C C . LEU A 1 117 ? 3.52 -3.357 15.641 1 96.94 117 LEU A C 1
ATOM 856 O O . LEU A 1 117 ? 2.33 -3.035 15.57 1 96.94 117 LEU A O 1
ATOM 860 N N . GLU A 1 118 ? 4.098 -3.607 16.781 1 96.81 118 GLU A N 1
ATOM 861 C CA . GLU A 1 118 ? 3.377 -3.432 18.031 1 96.81 118 GLU A CA 1
ATOM 862 C C . GLU A 1 118 ? 2.879 -1.996 18.188 1 96.81 118 GLU A C 1
ATOM 864 O O . GLU A 1 118 ? 1.735 -1.77 18.594 1 96.81 118 GLU A O 1
ATOM 869 N N . GLY A 1 119 ? 3.773 -1.073 17.938 1 97.75 119 GLY A N 1
ATOM 870 C CA . GLY A 1 119 ? 3.381 0.326 17.969 1 97.75 119 GLY A CA 1
ATOM 871 C C . GLY A 1 119 ? 2.256 0.653 17.016 1 97.75 119 GLY A C 1
ATOM 872 O O . GLY A 1 119 ? 1.291 1.326 17.375 1 97.75 119 GLY A O 1
ATOM 873 N N . ALA A 1 120 ? 2.424 0.186 15.805 1 98.19 120 ALA A N 1
ATOM 874 C CA . ALA A 1 120 ? 1.405 0.429 14.789 1 98.19 120 ALA A CA 1
ATOM 875 C C . ALA A 1 120 ? 0.062 -0.163 15.203 1 98.19 120 ALA A C 1
ATOM 877 O O . ALA A 1 120 ? -0.981 0.476 15.047 1 98.19 120 ALA A O 1
ATOM 878 N N . MET A 1 121 ? 0.057 -1.372 15.75 1 97.38 121 MET A N 1
ATOM 879 C CA . MET A 1 121 ? -1.171 -2.049 16.156 1 97.38 121 MET A CA 1
ATOM 880 C C . MET A 1 121 ? -1.854 -1.291 17.297 1 97.38 121 MET A C 1
ATOM 882 O O . MET A 1 121 ? -3.084 -1.263 17.375 1 97.38 121 MET A O 1
ATOM 886 N N . SER A 1 122 ? -1.082 -0.736 18.141 1 98 122 SER A N 1
ATOM 887 C CA . SER A 1 122 ? -1.67 0.039 19.234 1 98 122 SER A CA 1
ATOM 888 C C . SER A 1 122 ? -2.49 1.208 18.703 1 98 122 SER A C 1
ATOM 890 O O . SER A 1 122 ? -3.564 1.51 19.219 1 98 122 SER A O 1
ATOM 892 N N . VAL A 1 123 ? -2.033 1.885 17.688 1 98.44 123 VAL A N 1
ATOM 893 C CA . VAL A 1 123 ? -2.73 3.008 17.062 1 98.44 123 VAL A CA 1
ATOM 894 C C . VAL A 1 123 ? -3.967 2.506 16.328 1 98.44 123 VAL A C 1
ATOM 896 O O . VAL A 1 123 ? -5.027 3.133 16.375 1 98.44 123 VAL A O 1
ATOM 899 N N . LEU A 1 124 ? -3.801 1.387 15.617 1 98.38 124 LEU A N 1
ATOM 900 C CA . LEU A 1 124 ? -4.938 0.829 14.883 1 98.38 124 LEU A CA 1
ATOM 901 C C . LEU A 1 124 ? -6.055 0.431 15.844 1 98.38 124 LEU A C 1
ATOM 903 O O . LEU A 1 124 ? -7.234 0.612 15.539 1 98.38 124 LEU A O 1
ATOM 907 N N . LYS A 1 125 ? -5.68 -0.127 16.922 1 97.56 125 LYS A N 1
ATOM 908 C CA . LYS A 1 125 ? -6.668 -0.473 17.938 1 97.56 125 LYS A CA 1
ATOM 909 C C . LYS A 1 125 ? -7.422 0.765 18.422 1 97.56 125 LYS A C 1
ATOM 911 O O . LYS A 1 125 ? -8.648 0.749 18.531 1 97.56 125 LYS A O 1
ATOM 916 N N . GLU A 1 126 ? -6.66 1.804 18.688 1 97.38 126 GLU A N 1
ATOM 917 C CA . GLU A 1 126 ? -7.262 3.07 19.094 1 97.38 126 GLU A CA 1
ATOM 918 C C . GLU A 1 126 ? -8.219 3.6 18.031 1 97.38 126 GLU A C 1
ATOM 920 O O . GLU A 1 126 ? -9.266 4.152 18.344 1 97.38 126 GLU A O 1
ATOM 925 N N . ALA A 1 127 ? -7.879 3.445 16.797 1 98.19 127 ALA A N 1
ATOM 926 C CA . ALA A 1 127 ? -8.648 3.957 15.664 1 98.19 127 ALA A CA 1
ATOM 927 C C . ALA A 1 127 ? -9.789 3.006 15.305 1 98.19 127 ALA A C 1
ATOM 929 O O . ALA A 1 127 ? -10.648 3.342 14.492 1 98.19 127 ALA A O 1
ATOM 930 N N . GLN A 1 128 ? -9.805 1.76 15.883 1 97.5 128 GLN A N 1
ATOM 931 C CA . GLN A 1 128 ? -10.766 0.712 15.547 1 97.5 128 GLN A CA 1
ATOM 932 C C . GLN A 1 128 ? -10.664 0.318 14.078 1 97.5 128 GLN A C 1
ATOM 934 O O . GLN A 1 128 ? -11.672 0.229 13.383 1 97.5 128 GLN A O 1
ATOM 939 N N . VAL A 1 129 ? -9.492 0.238 13.664 1 98.12 129 VAL A N 1
ATOM 940 C CA . VAL A 1 129 ? -9.164 -0.201 12.305 1 98.12 129 VAL A CA 1
ATOM 941 C C . VAL A 1 129 ? -8.609 -1.623 12.344 1 98.12 129 VAL A C 1
ATOM 943 O O . VAL A 1 129 ? -7.793 -1.955 13.203 1 98.12 129 VAL A O 1
ATOM 946 N N . VAL A 1 130 ? -9.055 -2.484 11.445 1 97.31 130 VAL A N 1
ATOM 947 C CA . VAL A 1 130 ? -8.617 -3.877 11.438 1 97.31 130 VAL A CA 1
ATOM 948 C C . VAL A 1 130 ? -7.488 -4.055 10.422 1 97.31 130 VAL A C 1
ATOM 950 O O . VAL A 1 130 ? -7.383 -3.291 9.461 1 97.31 130 VAL A O 1
ATOM 953 N N . VAL A 1 131 ? -6.656 -4.941 10.68 1 95.62 131 VAL A N 1
ATOM 954 C CA . VAL A 1 131 ? -5.586 -5.293 9.758 1 95.62 131 VAL A CA 1
ATOM 955 C C . VAL A 1 131 ? -5.992 -6.512 8.93 1 95.62 131 VAL A C 1
ATOM 957 O O . VAL A 1 131 ? -6.336 -7.559 9.492 1 95.62 131 VAL A O 1
ATOM 960 N N . VAL A 1 132 ? -5.902 -6.398 7.625 1 95.19 132 VAL A N 1
ATOM 961 C CA . VAL A 1 132 ? -6.41 -7.492 6.805 1 95.19 132 VAL A CA 1
ATOM 962 C C . VAL A 1 132 ? -5.277 -8.086 5.969 1 95.19 132 VAL A C 1
ATOM 964 O O . VAL A 1 132 ? -5.5 -8.977 5.148 1 95.19 132 VAL A O 1
ATOM 967 N N . GLY A 1 133 ? -4.066 -7.59 6.121 1 92.62 133 GLY A N 1
ATOM 968 C CA . GLY A 1 133 ? -2.938 -8.117 5.371 1 92.62 133 GLY A CA 1
ATOM 969 C C . GLY A 1 133 ? -1.702 -7.242 5.449 1 92.62 133 GLY A C 1
ATOM 970 O O . GLY A 1 133 ? -1.578 -6.414 6.359 1 92.62 133 GLY A O 1
ATOM 971 N N . GLY A 1 134 ? -0.834 -7.551 4.484 1 92.75 134 GLY A N 1
ATOM 972 C CA . GLY A 1 134 ? 0.415 -6.816 4.371 1 92.75 134 GLY A CA 1
ATOM 973 C C . GLY A 1 134 ? 1.425 -7.488 3.461 1 92.75 134 GLY A C 1
ATOM 974 O O . GLY A 1 134 ? 1.13 -8.523 2.854 1 92.75 134 GLY A O 1
ATOM 975 N N . HIS A 1 135 ? 2.48 -6.859 3.318 1 92 135 HIS A N 1
ATOM 976 C CA . HIS A 1 135 ? 3.59 -7.352 2.508 1 92 135 HIS A CA 1
ATOM 977 C C . HIS A 1 135 ? 4.93 -6.859 3.049 1 92 135 HIS A C 1
ATOM 979 O O . HIS A 1 135 ? 5.035 -5.723 3.514 1 92 135 HIS A O 1
ATOM 985 N N . SER A 1 136 ? 5.875 -7.75 3.037 1 92.38 136 SER A N 1
ATOM 986 C CA . SER A 1 136 ? 7.195 -7.398 3.551 1 92.38 136 SER A CA 1
ATOM 987 C C . SER A 1 136 ? 8.297 -7.816 2.578 1 92.38 136 SER A C 1
ATOM 989 O O . SER A 1 136 ? 8.195 -8.859 1.935 1 92.38 136 SER A O 1
ATOM 991 N N . ILE A 1 137 ? 9.281 -7.016 2.459 1 90.56 137 ILE A N 1
ATOM 992 C CA . ILE A 1 137 ? 10.461 -7.316 1.649 1 90.56 137 ILE A CA 1
ATOM 993 C C . ILE A 1 137 ? 11.727 -7 2.443 1 90.56 137 ILE A C 1
ATOM 995 O O . ILE A 1 137 ? 11.688 -6.234 3.406 1 90.56 137 ILE A O 1
ATOM 999 N N . GLU A 1 138 ? 12.812 -7.664 2.043 1 89.75 138 GLU A N 1
ATOM 1000 C CA . GLU A 1 138 ? 14.125 -7.195 2.492 1 89.75 138 GLU A CA 1
ATOM 1001 C C . GLU A 1 138 ? 14.492 -5.867 1.837 1 89.75 138 GLU A C 1
ATOM 1003 O O . GLU A 1 138 ? 14.328 -5.699 0.626 1 89.75 138 GLU A O 1
ATOM 1008 N N . ASN A 1 139 ? 14.891 -4.938 2.578 1 91.62 139 ASN A N 1
ATOM 1009 C CA . ASN A 1 139 ? 15.289 -3.617 2.104 1 91.62 139 ASN A CA 1
ATOM 1010 C C . ASN A 1 139 ? 16.438 -3.053 2.924 1 91.62 139 ASN A C 1
ATOM 1012 O O . ASN A 1 139 ? 16.5 -3.234 4.141 1 91.62 139 ASN A O 1
ATOM 1016 N N . GLU A 1 140 ? 17.328 -2.363 2.236 1 89.88 140 GLU A N 1
ATOM 1017 C CA . GLU A 1 140 ? 18.531 -1.855 2.896 1 89.88 140 GLU A CA 1
ATOM 1018 C C . GLU A 1 140 ? 18.172 -0.848 3.986 1 89.88 140 GLU A C 1
ATOM 1020 O O . GLU A 1 140 ? 18.766 -0.852 5.062 1 89.88 140 GLU A O 1
ATOM 1025 N N . THR A 1 141 ? 17.297 0.056 3.691 1 90.81 141 THR A N 1
ATOM 1026 C CA . THR A 1 141 ? 16.781 1.041 4.641 1 90.81 141 THR A CA 1
ATOM 1027 C C . THR A 1 141 ? 15.414 0.627 5.172 1 90.81 141 THR A C 1
ATOM 1029 O O . THR A 1 141 ? 14.547 0.212 4.402 1 90.81 141 THR A O 1
ATOM 1032 N N . PRO A 1 142 ? 15.25 0.734 6.531 1 93.69 142 PRO A N 1
ATOM 1033 C CA . PRO A 1 142 ? 13.93 0.377 7.055 1 93.69 142 PRO A CA 1
ATOM 1034 C C . PRO A 1 142 ? 12.828 1.315 6.566 1 93.69 142 PRO A C 1
ATOM 1036 O O . PRO A 1 142 ? 13 2.537 6.582 1 93.69 142 PRO A O 1
ATOM 1039 N N . ILE A 1 143 ? 11.773 0.825 6.082 1 95.06 143 ILE A N 1
ATOM 1040 C CA . ILE A 1 143 ? 10.578 1.585 5.727 1 95.06 143 ILE A CA 1
ATOM 1041 C C . ILE A 1 143 ? 9.336 0.895 6.297 1 95.06 143 ILE A C 1
ATOM 1043 O O . ILE A 1 143 ? 9.305 -0.333 6.41 1 95.06 143 ILE A O 1
ATOM 1047 N N . PHE A 1 144 ? 8.461 1.67 6.734 1 96.69 144 PHE A N 1
ATOM 1048 C CA . PHE A 1 144 ? 7.191 1.147 7.23 1 96.69 144 PHE A CA 1
ATOM 1049 C C . PHE A 1 144 ? 6.055 2.121 6.938 1 96.69 144 PHE A C 1
ATOM 1051 O O . PHE A 1 144 ? 6.254 3.338 6.949 1 96.69 144 PHE A O 1
ATOM 1058 N N . GLY A 1 145 ? 4.922 1.615 6.68 1 97.81 145 GLY A N 1
ATOM 1059 C CA . GLY A 1 145 ? 3.672 2.336 6.5 1 97.81 145 GLY A CA 1
ATOM 1060 C C . GLY A 1 145 ? 2.492 1.424 6.223 1 97.81 145 GLY A C 1
ATOM 1061 O O . GLY A 1 145 ? 2.518 0.243 6.574 1 97.81 145 GLY A O 1
ATOM 1062 N N . MET A 1 146 ? 1.451 2.049 5.715 1 98.31 146 MET A N 1
ATOM 1063 C CA . MET A 1 146 ? 0.256 1.231 5.527 1 98.31 146 MET A CA 1
ATOM 1064 C C . MET A 1 146 ? -0.551 1.717 4.328 1 98.31 146 MET A C 1
ATOM 1066 O O . MET A 1 146 ? -0.468 2.887 3.949 1 98.31 146 MET A O 1
ATOM 1070 N N . SER A 1 147 ? -1.178 0.806 3.699 1 98.25 147 SER A N 1
ATOM 1071 C CA . SER A 1 147 ? -2.318 1.102 2.836 1 98.25 147 SER A CA 1
ATOM 1072 C C . SER A 1 147 ? -3.627 1.071 3.619 1 98.25 147 SER A C 1
ATOM 1074 O O . SER A 1 147 ? -3.91 0.102 4.328 1 98.25 147 SER A O 1
ATOM 1076 N N . VAL A 1 148 ? -4.359 2.117 3.502 1 98.56 148 VAL A N 1
ATOM 1077 C CA . VAL A 1 148 ? -5.547 2.248 4.336 1 98.56 148 VAL A CA 1
ATOM 1078 C C . VAL A 1 148 ? -6.781 2.418 3.455 1 98.56 148 VAL A C 1
ATOM 1080 O O . VAL A 1 148 ? -6.746 3.15 2.463 1 98.56 148 VAL A O 1
ATOM 1083 N N . THR A 1 149 ? -7.836 1.701 3.76 1 98.5 149 THR A N 1
ATOM 1084 C CA . THR A 1 149 ? -9.156 1.888 3.172 1 98.5 149 THR A CA 1
ATOM 1085 C C . THR A 1 149 ? -10.172 2.316 4.234 1 98.5 149 THR A C 1
ATOM 1087 O O . THR A 1 149 ? -10.297 1.669 5.273 1 98.5 149 THR A O 1
ATOM 1090 N N . GLY A 1 150 ? -10.75 3.404 4.027 1 98.25 150 GLY A N 1
ATOM 1091 C CA . GLY A 1 150 ? -11.852 3.885 4.844 1 98.25 150 GLY A CA 1
ATOM 1092 C C . GLY A 1 150 ? -13.117 4.145 4.047 1 98.25 150 GLY A C 1
ATOM 1093 O O . GLY A 1 150 ? -13.234 3.711 2.9 1 98.25 150 GLY A O 1
ATOM 1094 N N . HIS A 1 151 ? -14.109 4.73 4.695 1 97.56 151 HIS A N 1
ATOM 1095 C CA . HIS A 1 151 ? -15.344 5.082 4 1 97.56 151 HIS A CA 1
ATOM 1096 C C . HIS A 1 151 ? -15.781 6.504 4.34 1 97.56 151 HIS A C 1
ATOM 1098 O O . HIS A 1 151 ? -15.391 7.047 5.371 1 97.56 151 HIS A O 1
ATOM 1104 N N . VAL A 1 152 ? -16.516 7.062 3.445 1 97.62 152 VAL A N 1
ATOM 1105 C CA . VAL A 1 152 ? -17.109 8.383 3.588 1 97.62 152 VAL A CA 1
ATOM 1106 C C . VAL A 1 152 ? -18.422 8.43 2.811 1 97.62 152 VAL A C 1
ATOM 1108 O O . VAL A 1 152 ? -18.641 7.637 1.895 1 97.62 152 VAL A O 1
ATOM 1111 N N . ASN A 1 153 ? -19.375 9.203 3.264 1 96.88 153 ASN A N 1
ATOM 1112 C CA . ASN A 1 153 ? -20.547 9.492 2.451 1 96.88 153 ASN A CA 1
ATOM 1113 C C . ASN A 1 153 ? -20.188 10.336 1.229 1 96.88 153 ASN A C 1
ATOM 1115 O O . ASN A 1 153 ? -19.609 11.414 1.359 1 96.88 153 ASN A O 1
ATOM 1119 N N . PRO A 1 154 ? -20.531 9.797 0.033 1 96.31 154 PRO A N 1
ATOM 1120 C CA . PRO A 1 154 ? -20.156 10.508 -1.193 1 96.31 154 PRO A CA 1
ATOM 1121 C C . PRO A 1 154 ? -20.672 11.945 -1.221 1 96.31 154 PRO A C 1
ATOM 1123 O O . PRO A 1 154 ? -20.141 12.781 -1.958 1 96.31 154 PRO A O 1
ATOM 1126 N N . HIS A 1 155 ? -21.609 12.289 -0.412 1 95.06 155 HIS A N 1
ATOM 1127 C CA . HIS A 1 155 ? -22.203 13.625 -0.4 1 95.06 155 HIS A CA 1
ATOM 1128 C C . HIS A 1 155 ? -21.547 14.508 0.658 1 95.06 155 HIS A C 1
ATOM 1130 O O . HIS A 1 155 ? -21.844 15.703 0.739 1 95.06 155 HIS A O 1
ATOM 1136 N N . ASN A 1 156 ? -20.688 13.984 1.417 1 95.38 156 ASN A N 1
ATOM 1137 C CA . ASN A 1 156 ? -20.078 14.711 2.518 1 95.38 156 ASN A CA 1
ATOM 1138 C C . ASN A 1 156 ? -18.562 14.531 2.533 1 95.38 156 ASN A C 1
ATOM 1140 O O . ASN A 1 156 ? -17.969 14.281 3.584 1 95.38 156 ASN A O 1
ATOM 1144 N N . ILE A 1 157 ? -17.953 14.562 1.383 1 96.62 157 ILE A N 1
ATOM 1145 C CA . ILE A 1 157 ? -16.5 14.438 1.281 1 96.62 157 ILE A CA 1
ATOM 1146 C C . ILE A 1 157 ? -15.852 15.797 1.554 1 96.62 157 ILE A C 1
ATOM 1148 O O . ILE A 1 157 ? -16.234 16.812 0.969 1 96.62 157 ILE A O 1
ATOM 1152 N N . TRP A 1 158 ? -14.953 15.82 2.508 1 97.31 158 TRP A N 1
ATOM 1153 C CA . TRP A 1 158 ? -14.117 17.016 2.676 1 97.31 158 TRP A CA 1
ATOM 1154 C C . TRP A 1 158 ? -13.031 17.062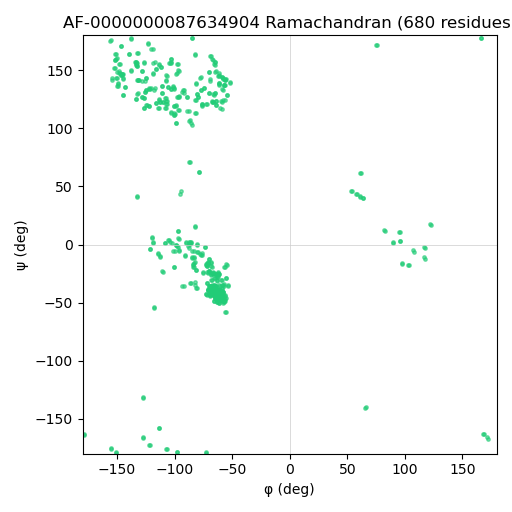 1.609 1 97.31 158 TRP A C 1
ATOM 1156 O O . TRP A 1 158 ? -12.25 16.125 1.461 1 97.31 158 TRP A O 1
ATOM 1166 N N . ARG A 1 159 ? -13.023 18.062 0.873 1 95.75 159 ARG A N 1
ATOM 1167 C CA . ARG A 1 159 ? -12.008 18.281 -0.151 1 95.75 159 ARG A CA 1
ATOM 1168 C C . ARG A 1 159 ? -11.008 19.344 0.291 1 95.75 159 ARG A C 1
ATOM 1170 O O . ARG A 1 159 ? -11.281 20.125 1.213 1 95.75 159 ARG A O 1
ATOM 1177 N N . ASN A 1 160 ? -9.844 19.266 -0.288 1 95.44 160 ASN A N 1
ATOM 1178 C CA . ASN A 1 160 ? -8.883 20.328 0.001 1 95.44 160 ASN A CA 1
ATOM 1179 C C . ASN A 1 160 ? -9.281 21.641 -0.651 1 95.44 160 ASN A C 1
ATOM 1181 O O . ASN A 1 160 ? -8.789 22.703 -0.258 1 95.44 160 ASN A O 1
ATOM 1185 N N . SER A 1 161 ? -10.18 21.594 -1.577 1 95.69 161 SER A N 1
ATOM 1186 C CA . SER A 1 161 ? -10.734 22.766 -2.242 1 95.69 161 SER A CA 1
ATOM 1187 C C . SER A 1 161 ? -12.133 23.094 -1.716 1 95.69 161 SER A C 1
ATOM 1189 O O . SER A 1 161 ? -12.773 22.25 -1.09 1 95.69 161 SER A O 1
ATOM 1191 N N . GLY A 1 162 ? -12.531 24.297 -1.929 1 96.75 162 GLY A N 1
ATOM 1192 C CA . GLY A 1 162 ? -13.875 24.688 -1.524 1 96.75 162 GLY A CA 1
ATOM 1193 C C . GLY A 1 162 ? -13.883 25.781 -0.461 1 96.75 162 GLY A C 1
ATOM 1194 O O . GLY A 1 162 ? -14.945 26.234 -0.052 1 96.75 162 GLY A O 1
ATOM 1195 N N . ALA A 1 163 ? -12.672 26.156 -0.022 1 98.56 163 ALA A N 1
ATOM 1196 C CA . ALA A 1 163 ? -12.602 27.266 0.923 1 98.56 163 ALA A CA 1
ATOM 1197 C C . ALA A 1 163 ? -13.289 28.516 0.363 1 98.56 163 ALA A C 1
ATOM 1199 O O . ALA A 1 163 ? -13.211 28.781 -0.838 1 98.56 163 ALA A O 1
ATOM 1200 N N . GLN A 1 164 ? -13.938 29.219 1.223 1 98.75 164 GLN A N 1
ATOM 1201 C CA . GLN A 1 164 ? -14.703 30.391 0.801 1 98.75 164 GLN A CA 1
ATOM 1202 C C . GLN A 1 164 ? -14.172 31.672 1.464 1 98.75 164 GLN A C 1
ATOM 1204 O O . GLN A 1 164 ? -13.75 31.641 2.621 1 98.75 164 GLN A O 1
ATOM 1209 N N . VAL A 1 165 ? -14.289 32.75 0.681 1 98.81 165 VAL A N 1
ATOM 1210 C CA . VAL A 1 165 ? -13.906 34.031 1.235 1 98.81 165 VAL A CA 1
ATOM 1211 C C . VAL A 1 165 ? -14.656 34.281 2.541 1 98.81 165 VAL A C 1
ATOM 1213 O O . VAL A 1 165 ? -15.883 34.125 2.598 1 98.81 165 VAL A O 1
ATOM 1216 N N . GLY A 1 166 ? -13.914 34.625 3.602 1 98.69 166 GLY A N 1
ATOM 1217 C CA . GLY A 1 166 ? -14.523 34.844 4.902 1 98.69 166 GLY A CA 1
ATOM 1218 C C . GLY A 1 166 ? -14.328 33.688 5.867 1 98.69 166 GLY A C 1
ATOM 1219 O O . GLY A 1 166 ? -14.477 33.875 7.078 1 98.69 166 GLY A O 1
ATOM 1220 N N . ASP A 1 167 ? -13.977 32.531 5.348 1 98.88 167 ASP A N 1
ATOM 1221 C CA . ASP A 1 167 ? -13.656 31.422 6.223 1 98.88 167 ASP A CA 1
ATOM 1222 C C . ASP A 1 167 ? -12.453 31.734 7.113 1 98.88 167 ASP A C 1
ATOM 1224 O O . ASP A 1 167 ? -11.555 32.469 6.711 1 98.88 167 ASP A O 1
ATOM 1228 N N . VAL A 1 168 ? -12.5 31.188 8.266 1 98.88 168 VAL A N 1
ATOM 1229 C CA . VAL A 1 168 ? -11.305 31.172 9.102 1 98.88 168 VAL A CA 1
ATOM 1230 C C . VAL A 1 168 ? -10.594 29.828 8.969 1 98.88 168 VAL A C 1
ATOM 1232 O O . VAL A 1 168 ? -11.203 28.828 8.609 1 98.88 168 VAL A O 1
ATOM 1235 N N . LEU A 1 169 ? -9.281 29.875 9.25 1 98.88 169 LEU A N 1
ATOM 1236 C CA . LEU A 1 169 ? -8.453 28.672 9.18 1 98.88 169 LEU A CA 1
ATOM 1237 C C . LEU A 1 169 ? -8.078 28.188 10.57 1 98.88 169 LEU A C 1
ATOM 1239 O O . LEU A 1 169 ? -7.496 28.938 11.359 1 98.88 169 LEU A O 1
ATOM 1243 N N . ILE A 1 170 ? -8.414 26.953 10.867 1 98.88 170 ILE A N 1
ATOM 1244 C CA . ILE A 1 170 ? -8.094 26.344 12.148 1 98.88 170 ILE A CA 1
ATOM 1245 C C . ILE A 1 170 ? -7.094 25.203 11.945 1 98.88 170 ILE A C 1
ATOM 1247 O O . ILE A 1 170 ? -7.32 24.312 11.125 1 98.88 170 ILE A O 1
ATOM 1251 N N . LEU A 1 171 ? -6 25.25 12.617 1 98.88 171 LEU A N 1
ATOM 1252 C CA . LEU A 1 171 ? -5 24.188 12.633 1 98.88 171 LEU A CA 1
ATOM 1253 C C . LEU A 1 171 ? -5.078 23.375 13.93 1 98.88 171 LEU A C 1
ATOM 1255 O O . LEU A 1 171 ? -5.094 23.953 15.023 1 98.88 171 LEU A O 1
ATOM 1259 N N . THR A 1 172 ? -5.055 22.047 13.828 1 98.81 172 THR A N 1
ATOM 1260 C CA . THR A 1 172 ? -5.465 21.25 14.977 1 98.81 172 THR A CA 1
ATOM 1261 C C . THR A 1 172 ? -4.25 20.734 15.734 1 98.81 172 THR A C 1
ATOM 1263 O O . THR A 1 172 ? -4.371 20.266 16.859 1 98.81 172 THR A O 1
ATOM 1266 N N . LYS A 1 173 ? -3.059 20.703 15.125 1 98.5 173 LYS A N 1
ATOM 1267 C CA . LYS A 1 173 ? -1.814 20.297 15.773 1 98.5 173 LYS A CA 1
ATOM 1268 C C . LYS A 1 173 ? -0.732 21.359 15.602 1 98.5 173 LYS A C 1
ATOM 1270 O O . LYS A 1 173 ? -0.756 22.125 14.633 1 98.5 173 LYS A O 1
ATOM 1275 N N . PRO A 1 174 ? 0.28 21.359 16.516 1 98.5 174 PRO A N 1
ATOM 1276 C CA . PRO A 1 174 ? 1.411 22.281 16.359 1 98.5 174 PRO A CA 1
ATOM 1277 C C . PRO A 1 174 ? 2.301 21.922 15.18 1 98.5 174 PRO A C 1
ATOM 1279 O O . PRO A 1 174 ? 2.219 20.812 14.648 1 98.5 174 PRO A O 1
ATOM 1282 N N . LEU A 1 175 ? 3.08 22.891 14.789 1 98.38 175 LEU A N 1
ATOM 1283 C CA . LEU A 1 175 ? 4.035 22.75 13.695 1 98.38 175 LEU A CA 1
ATOM 1284 C C . LEU A 1 175 ? 5.453 22.594 14.234 1 98.38 175 LEU A C 1
ATOM 1286 O O . LEU A 1 175 ? 5.738 22.953 15.375 1 98.38 175 LEU A O 1
ATOM 1290 N N . GLY A 1 176 ? 6.277 22 13.398 1 97.81 176 GLY A N 1
ATOM 1291 C CA . GLY A 1 176 ? 7.699 21.938 13.703 1 97.81 176 GLY A CA 1
ATOM 1292 C C . GLY A 1 176 ? 8.242 20.531 13.773 1 97.81 176 GLY A C 1
ATOM 1293 O O . GLY A 1 176 ? 9.312 20.297 14.336 1 97.81 176 GLY A O 1
ATOM 1294 N N . THR A 1 177 ? 7.551 19.531 13.234 1 96.5 177 THR A N 1
ATOM 1295 C CA . THR A 1 177 ? 7.996 18.156 13.367 1 96.5 177 THR A CA 1
ATOM 1296 C C . THR A 1 177 ? 9.32 17.938 12.641 1 96.5 177 THR A C 1
ATOM 1298 O O . THR A 1 177 ? 10.172 17.172 13.102 1 96.5 177 THR A O 1
ATOM 1301 N N . GLY A 1 178 ? 9.5 18.594 11.477 1 95.12 178 GLY A N 1
ATOM 1302 C CA . GLY A 1 178 ? 10.781 18.484 10.797 1 95.12 178 GLY A CA 1
ATOM 1303 C C . GLY A 1 178 ? 11.93 19.062 11.602 1 95.12 178 GLY A C 1
ATOM 1304 O O . GLY A 1 178 ? 12.992 18.438 11.719 1 95.12 178 GLY A O 1
ATOM 1305 N N . ILE A 1 179 ? 11.734 20.219 12.125 1 96.38 179 ILE A N 1
ATOM 1306 C CA . ILE A 1 179 ? 12.727 20.891 12.953 1 96.38 179 ILE A CA 1
ATOM 1307 C C . ILE A 1 179 ? 13.055 20.031 14.172 1 96.38 179 ILE A C 1
ATOM 1309 O O . ILE A 1 179 ? 14.227 19.812 14.484 1 96.38 179 ILE A O 1
ATOM 1313 N N . MET A 1 180 ? 12.039 19.516 14.836 1 96.44 180 MET A N 1
ATOM 1314 C CA . MET A 1 180 ? 12.234 18.734 16.047 1 96.44 180 MET A CA 1
ATOM 1315 C C . MET A 1 180 ? 12.898 17.391 15.727 1 96.44 180 MET A C 1
ATOM 1317 O O . MET A 1 180 ? 13.672 16.875 16.531 1 96.44 180 MET A O 1
ATOM 1321 N N . SER A 1 181 ? 12.523 16.812 14.57 1 93.19 181 SER A N 1
ATOM 1322 C CA . SER A 1 181 ? 13.18 15.586 14.156 1 93.19 181 SER A CA 1
ATOM 1323 C C . SER A 1 181 ? 14.672 15.797 13.93 1 93.19 181 SER A C 1
ATOM 1325 O O . SER A 1 181 ? 15.484 14.914 14.227 1 93.19 181 SER A O 1
ATOM 1327 N N . THR A 1 182 ? 15.031 16.922 13.32 1 92.38 182 THR A N 1
ATOM 1328 C CA . THR A 1 182 ? 16.438 17.266 13.148 1 92.38 182 THR A CA 1
ATOM 1329 C C . THR A 1 182 ? 17.125 17.453 14.5 1 92.38 182 THR A C 1
ATOM 1331 O O . THR A 1 182 ? 18.25 17 14.695 1 92.38 182 THR A O 1
ATOM 1334 N N . ALA A 1 183 ? 16.438 18.094 15.406 1 95.12 183 ALA A N 1
ATOM 1335 C CA . ALA A 1 183 ? 16.969 18.312 16.75 1 95.12 183 ALA A CA 1
ATOM 1336 C C . ALA A 1 183 ? 17.188 16.984 17.469 1 95.12 183 ALA A C 1
ATOM 1338 O O . ALA A 1 183 ? 18.156 16.812 18.219 1 95.12 183 ALA A O 1
ATOM 1339 N N . LEU A 1 184 ? 16.297 16.062 17.297 1 92.44 184 LEU A N 1
ATOM 1340 C CA . LEU A 1 184 ? 16.359 14.75 17.922 1 92.44 184 LEU A CA 1
ATOM 1341 C C . LEU A 1 184 ? 17.641 14.016 17.547 1 92.44 184 LEU A C 1
ATOM 1343 O O . LEU A 1 184 ? 18.234 13.344 18.375 1 92.44 184 LEU A O 1
ATOM 1347 N N . LYS A 1 185 ? 18.016 14.125 16.297 1 87.44 185 LYS A N 1
ATOM 1348 C CA . LYS A 1 185 ? 19.219 13.469 15.828 1 87.44 185 LYS A CA 1
ATOM 1349 C C . LYS A 1 185 ? 20.453 13.953 16.609 1 87.44 185 LYS A C 1
ATOM 1351 O O . LYS A 1 185 ? 21.406 13.203 16.781 1 87.44 185 LYS A O 1
ATOM 1356 N N . GLY A 1 186 ? 20.422 15.203 17.062 1 90.62 186 GLY A N 1
ATOM 1357 C CA . GLY A 1 186 ? 21.5 15.773 17.844 1 90.62 186 GLY A CA 1
ATOM 1358 C C . GLY A 1 186 ? 21.281 15.711 19.328 1 90.62 186 GLY A C 1
ATOM 1359 O O . GLY A 1 186 ? 22.047 16.281 20.109 1 90.62 186 GLY A O 1
ATOM 1360 N N . ASP A 1 187 ? 20.25 15.094 19.766 1 93.38 187 ASP A N 1
ATOM 1361 C CA . ASP A 1 187 ? 19.875 14.977 21.172 1 93.38 187 ASP A CA 1
ATOM 1362 C C . ASP A 1 187 ? 19.688 16.344 21.797 1 93.38 187 ASP A C 1
ATOM 1364 O O . ASP A 1 187 ? 20.203 16.625 22.891 1 93.38 187 ASP A O 1
ATOM 1368 N N . LEU A 1 188 ? 19.031 17.172 21.047 1 95.94 188 LEU A N 1
ATOM 1369 C CA . LEU A 1 188 ? 18.766 18.531 21.5 1 95.94 188 LEU A CA 1
ATOM 1370 C C . LEU A 1 188 ? 17.266 18.766 21.656 1 95.94 188 LEU A C 1
ATOM 1372 O O . LEU A 1 188 ? 16.453 18.078 21.031 1 95.94 188 LEU A O 1
ATOM 1376 N N . PHE A 1 189 ? 16.844 19.688 22.594 1 96.81 189 PHE A N 1
ATOM 1377 C CA . PHE A 1 189 ? 15.477 20.141 22.766 1 96.81 189 PHE A CA 1
ATOM 1378 C C . PHE A 1 189 ? 14.562 18.984 23.156 1 96.81 189 PHE A C 1
ATOM 1380 O O . PHE A 1 189 ? 13.562 18.734 22.484 1 96.81 189 PHE A O 1
ATOM 1387 N N . GLN A 1 190 ? 14.828 18.391 24.25 1 96.62 190 GLN A N 1
ATOM 1388 C CA . GLN A 1 190 ? 14.164 17.172 24.688 1 96.62 190 GLN A CA 1
ATOM 1389 C C . GLN A 1 190 ? 12.664 17.391 24.859 1 96.62 190 GLN A C 1
ATOM 1391 O O . GLN A 1 190 ? 11.859 16.578 24.406 1 96.62 190 GLN A O 1
ATOM 1396 N N . ALA A 1 191 ? 12.328 18.5 25.453 1 97.31 191 ALA A N 1
ATOM 1397 C CA . ALA A 1 191 ? 10.914 18.766 25.672 1 97.31 191 ALA A CA 1
ATOM 1398 C C . ALA A 1 191 ? 10.156 18.875 24.359 1 97.31 191 ALA A C 1
ATOM 1400 O O . ALA A 1 191 ? 9.102 18.266 24.188 1 97.31 191 ALA A O 1
ATOM 1401 N N . GLY A 1 192 ? 10.688 19.641 23.422 1 97.69 192 GLY A N 1
ATOM 1402 C CA . GLY A 1 192 ? 10.062 19.828 22.109 1 97.69 192 GLY A CA 1
ATOM 1403 C C . GLY A 1 192 ? 10.023 18.547 21.297 1 97.69 192 GLY A C 1
ATOM 1404 O O . GLY A 1 192 ? 9.031 18.281 20.609 1 97.69 192 GLY A O 1
ATOM 1405 N N . THR A 1 193 ? 11.094 17.781 21.406 1 96.94 193 THR A N 1
ATOM 1406 C CA . THR A 1 193 ? 11.156 16.547 20.641 1 96.94 193 THR A CA 1
ATOM 1407 C C . THR A 1 193 ? 10.156 15.523 21.172 1 96.94 193 THR A C 1
ATOM 1409 O O . THR A 1 193 ? 9.547 14.773 20.406 1 96.94 193 THR A O 1
ATOM 1412 N N . GLU A 1 194 ? 9.992 15.492 22.453 1 97.31 194 GLU A N 1
ATOM 1413 C CA . GLU A 1 194 ? 8.992 14.609 23.047 1 97.31 194 GLU A CA 1
ATOM 1414 C C . GLU A 1 194 ? 7.582 15.023 22.656 1 97.31 194 GLU A C 1
ATOM 1416 O O . GLU A 1 194 ? 6.75 14.172 22.328 1 97.31 194 GLU A O 1
ATOM 1421 N N . GLU A 1 195 ? 7.332 16.328 22.672 1 97.69 195 GLU A N 1
ATOM 1422 C CA . GLU A 1 195 ? 6.039 16.844 22.25 1 97.69 195 GLU A CA 1
ATOM 1423 C C . GLU A 1 195 ? 5.742 16.484 20.797 1 97.69 195 GLU A C 1
ATOM 1425 O O . GLU A 1 195 ? 4.637 16.047 20.484 1 97.69 195 GLU A O 1
ATOM 1430 N N . ALA A 1 196 ? 6.73 16.672 19.984 1 97.69 196 ALA A N 1
ATOM 1431 C CA . ALA A 1 196 ? 6.574 16.391 18.562 1 97.69 196 ALA A CA 1
ATOM 1432 C C . ALA A 1 196 ? 6.316 14.906 18.328 1 97.69 196 ALA A C 1
ATOM 1434 O O . ALA A 1 196 ? 5.465 14.547 17.516 1 97.69 196 ALA A O 1
ATOM 1435 N N . THR A 1 197 ? 7.047 14.086 19.016 1 97.06 197 THR A N 1
ATOM 1436 C CA . THR A 1 197 ? 6.887 12.641 18.891 1 97.06 19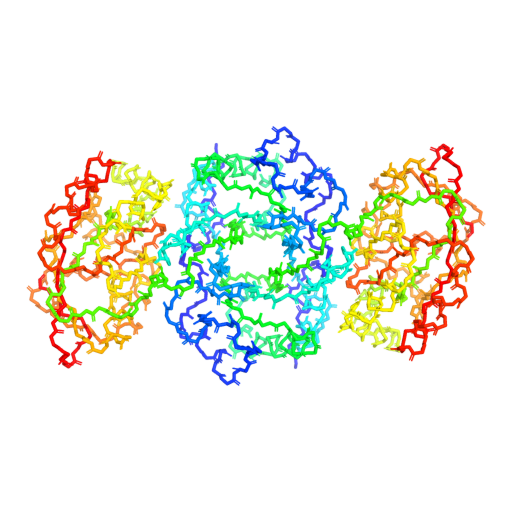7 THR A CA 1
ATOM 1437 C C . THR A 1 197 ? 5.48 12.211 19.297 1 97.06 197 THR A C 1
ATOM 1439 O O . THR A 1 197 ? 4.84 11.422 18.594 1 97.06 197 THR A O 1
ATOM 1442 N N . GLN A 1 198 ? 5.016 12.766 20.359 1 97.25 198 GLN A N 1
ATOM 1443 C CA . GLN A 1 198 ? 3.666 12.453 20.812 1 97.25 198 GLN A CA 1
ATOM 1444 C C . GLN A 1 198 ? 2.617 12.945 19.812 1 97.25 198 GLN A C 1
ATOM 1446 O O . GLN A 1 198 ? 1.658 12.234 19.516 1 97.25 198 GLN A O 1
ATOM 1451 N N . SER A 1 199 ? 2.811 14.117 19.328 1 97.94 199 SER A N 1
ATOM 1452 C CA . SER A 1 199 ? 1.88 14.703 18.375 1 97.94 199 SER A CA 1
ATOM 1453 C C . SER A 1 199 ? 1.8 13.859 17.094 1 97.94 199 SER A C 1
ATOM 1455 O O . SER A 1 199 ? 0.708 13.586 16.594 1 97.94 199 SER A O 1
ATOM 1457 N N . MET A 1 200 ? 2.957 13.422 16.641 1 97.75 200 MET A N 1
ATOM 1458 C CA . MET A 1 200 ? 3.012 12.617 15.414 1 97.75 200 MET A CA 1
ATOM 1459 C C . MET A 1 200 ? 2.311 11.281 15.617 1 97.75 200 MET A C 1
ATOM 1461 O O . MET A 1 200 ? 1.749 10.719 14.672 1 97.75 200 MET A O 1
ATOM 1465 N N . GLY A 1 201 ? 2.299 10.805 16.797 1 97.81 201 GLY A N 1
ATOM 1466 C CA . GLY A 1 201 ? 1.663 9.531 17.094 1 97.81 201 GLY A CA 1
ATOM 1467 C C . GLY A 1 201 ? 0.19 9.664 17.438 1 97.81 201 GLY A C 1
ATOM 1468 O O . GLY A 1 201 ? -0.481 8.664 17.703 1 97.81 201 GLY A O 1
ATOM 1469 N N . THR A 1 202 ? -0.321 10.883 17.453 1 97.56 202 THR A N 1
ATOM 1470 C CA . THR A 1 202 ? -1.716 11.141 17.797 1 97.56 202 THR A CA 1
ATOM 1471 C C . THR A 1 202 ? -2.582 11.164 16.531 1 97.56 202 THR A C 1
ATOM 1473 O O . THR A 1 202 ? -2.246 11.836 15.555 1 97.56 202 THR A O 1
ATOM 1476 N N . LEU A 1 203 ? -3.688 10.461 16.594 1 98.5 203 LEU A N 1
ATOM 1477 C CA . LEU A 1 203 ? -4.617 10.367 15.469 1 98.5 203 LEU A CA 1
ATOM 1478 C C . LEU A 1 203 ? -5.328 11.695 15.242 1 98.5 203 LEU A C 1
ATOM 1480 O O . LEU A 1 203 ? -5.609 12.422 16.203 1 98.5 203 LEU A O 1
ATOM 1484 N N . ASN A 1 204 ? -5.656 11.992 14.008 1 98.62 204 ASN A N 1
ATOM 1485 C CA . ASN A 1 204 ? -6.535 13.109 13.688 1 98.62 204 ASN A CA 1
ATOM 1486 C C . ASN A 1 204 ? -8.008 12.734 13.836 1 98.62 204 ASN A C 1
ATOM 1488 O O . ASN A 1 204 ? -8.891 13.43 13.336 1 98.62 204 ASN A O 1
ATOM 1492 N N . LYS A 1 205 ? -8.289 11.633 14.516 1 98.44 205 LYS A N 1
ATOM 1493 C CA . LYS A 1 205 ? -9.625 11.07 14.695 1 98.44 205 LYS A CA 1
ATOM 1494 C C . LYS A 1 205 ? -10.531 12.047 15.438 1 98.44 205 LYS A C 1
ATOM 1496 O O . LYS A 1 205 ? -11.633 12.359 14.969 1 98.44 205 LYS A O 1
ATOM 1501 N N . GLU A 1 206 ? -10.047 12.547 16.562 1 98 206 GLU A N 1
ATOM 1502 C CA . GLU A 1 206 ? -10.859 13.445 17.375 1 98 206 GLU A CA 1
ATOM 1503 C C . GLU A 1 206 ? -11.148 14.75 16.625 1 98 206 GLU A C 1
ATOM 1505 O O . GLU A 1 206 ? -12.25 15.281 16.719 1 98 206 GLU A O 1
ATOM 1510 N N . ALA A 1 207 ? -10.117 15.266 15.961 1 98.44 207 ALA A N 1
ATOM 1511 C CA . ALA A 1 207 ? -10.32 16.484 15.172 1 98.44 207 ALA A CA 1
ATOM 1512 C C . ALA A 1 207 ? -11.43 16.281 14.141 1 98.44 207 ALA A C 1
ATOM 1514 O O . ALA A 1 207 ? -12.32 17.125 14.008 1 98.44 207 ALA A O 1
ATOM 1515 N N . ARG A 1 208 ? -11.359 15.219 13.398 1 98.25 208 ARG A N 1
ATOM 1516 C CA . ARG A 1 208 ? -12.367 14.906 12.383 1 98.25 208 ARG A CA 1
ATOM 1517 C C . ARG A 1 208 ? -13.742 14.734 13.016 1 98.25 208 ARG A C 1
ATOM 1519 O O . ARG A 1 208 ? -14.734 15.258 12.5 1 98.25 208 ARG A O 1
ATOM 1526 N N . GLU A 1 209 ? -13.805 14.008 14.117 1 98 209 GLU A N 1
ATOM 1527 C CA . GLU A 1 209 ? -15.078 13.742 14.781 1 98 209 GLU A CA 1
ATOM 1528 C C . GLU A 1 209 ? -15.734 15.039 15.25 1 98 209 GLU A C 1
ATOM 1530 O O . GLU A 1 209 ? -16.938 15.234 15.055 1 98 209 GLU A O 1
ATOM 1535 N N . MET A 1 210 ? -14.969 15.922 15.844 1 98.19 210 MET A N 1
ATOM 1536 C CA . MET A 1 210 ? -15.508 17.188 16.344 1 98.19 210 MET A CA 1
ATOM 1537 C C . MET A 1 210 ? -15.906 18.094 15.188 1 98.19 210 MET A C 1
ATOM 1539 O O . MET A 1 210 ? -16.953 18.75 15.234 1 98.19 210 MET A O 1
ATOM 1543 N N . ALA A 1 211 ? -15.109 18.141 14.125 1 98.31 211 ALA A N 1
ATOM 1544 C CA . ALA A 1 211 ? -15.336 19.047 13.008 1 98.31 211 ALA A CA 1
ATOM 1545 C C . ALA A 1 211 ? -16.562 18.641 12.195 1 98.31 211 ALA A C 1
ATOM 1547 O O . ALA A 1 211 ? -17.156 19.453 11.5 1 98.31 211 ALA A O 1
ATOM 1548 N N . GLN A 1 212 ? -16.922 17.391 12.273 1 96.69 212 GLN A N 1
ATOM 1549 C CA . GLN A 1 212 ? -18.047 16.875 11.5 1 96.69 212 GLN A CA 1
ATOM 1550 C C . GLN A 1 212 ? -19.344 17.578 11.867 1 96.69 212 GLN A C 1
ATOM 1552 O O . GLN A 1 212 ? -20.281 17.625 11.07 1 96.69 212 GLN A O 1
ATOM 1557 N N . ALA A 1 213 ? -19.422 18.094 13.031 1 96.62 213 ALA A N 1
ATOM 1558 C CA . ALA A 1 213 ? -20.625 18.781 13.516 1 96.62 213 ALA A CA 1
ATOM 1559 C C . ALA A 1 213 ? -20.688 20.219 12.992 1 96.62 213 ALA A C 1
ATOM 1561 O O . ALA A 1 213 ? -21.656 20.938 13.242 1 96.62 213 ALA A O 1
ATOM 1562 N N . PHE A 1 214 ? -19.719 20.625 12.242 1 98.19 214 PHE A N 1
ATOM 1563 C CA . PHE A 1 214 ? -19.625 22 11.75 1 98.19 214 PHE A CA 1
ATOM 1564 C C . PHE A 1 214 ? -19.562 22.016 10.227 1 98.19 214 PHE A C 1
ATOM 1566 O O . PHE A 1 214 ? -19.594 20.969 9.586 1 98.19 214 PHE A O 1
ATOM 1573 N N . THR A 1 215 ? -19.609 23.234 9.68 1 98.12 215 THR A N 1
ATOM 1574 C CA . THR A 1 215 ? -19.516 23.391 8.234 1 98.12 215 THR A CA 1
ATOM 1575 C C . THR A 1 215 ? -18.047 23.484 7.805 1 98.12 215 THR A C 1
ATOM 1577 O O . THR A 1 215 ? -17.406 24.516 8.016 1 98.12 215 THR A O 1
ATOM 1580 N N . VAL A 1 216 ? -17.562 22.438 7.215 1 98.5 216 VAL A N 1
ATOM 1581 C CA . VAL A 1 216 ? -16.188 22.422 6.711 1 98.5 216 VAL A CA 1
ATOM 1582 C C . VAL A 1 216 ? -16.188 22.656 5.203 1 98.5 216 VAL A C 1
ATOM 1584 O O . VAL A 1 216 ? -16.594 21.781 4.434 1 98.5 216 VAL A O 1
ATOM 1587 N N . HIS A 1 217 ? -15.695 23.766 4.812 1 98.62 217 HIS A N 1
ATOM 1588 C CA . HIS A 1 217 ? -15.68 24.078 3.393 1 98.62 217 HIS A CA 1
ATOM 1589 C C . HIS A 1 217 ? -14.492 23.438 2.691 1 98.62 217 HIS A C 1
ATOM 1591 O O . HIS A 1 217 ? -14.57 23.078 1.513 1 98.62 217 HIS A O 1
ATOM 1597 N N . ALA A 1 218 ? -13.383 23.312 3.395 1 98.31 218 ALA A N 1
ATOM 1598 C CA . ALA A 1 218 ? -12.18 22.672 2.893 1 98.31 218 ALA A CA 1
ATOM 1599 C C . ALA A 1 218 ? -11.359 22.078 4.035 1 98.31 218 ALA A C 1
ATOM 1601 O O . ALA A 1 218 ? -11.414 22.562 5.168 1 98.31 218 ALA A O 1
ATOM 1602 N N . CYS A 1 219 ? -10.648 21.078 3.725 1 98.5 219 CYS A N 1
ATOM 1603 C CA . CYS A 1 219 ? -9.844 20.422 4.75 1 98.5 219 CYS A CA 1
ATOM 1604 C C . CYS A 1 219 ? -8.648 19.703 4.129 1 98.5 219 CYS A C 1
ATOM 1606 O O . CYS A 1 219 ? -8.742 19.172 3.025 1 98.5 219 CYS A O 1
ATOM 1608 N N . THR A 1 220 ? -7.535 19.719 4.742 1 98 220 THR A N 1
ATOM 1609 C CA . THR A 1 220 ? -6.355 18.922 4.43 1 98 220 THR A CA 1
ATOM 1610 C C . THR A 1 220 ? -5.543 18.641 5.691 1 98 220 THR A C 1
ATOM 1612 O O . THR A 1 220 ? -5.812 19.203 6.75 1 98 220 THR A O 1
ATOM 1615 N N . ASP A 1 221 ? -4.73 17.688 5.688 1 97.69 221 ASP A N 1
ATOM 1616 C CA . ASP A 1 221 ? -3.742 17.547 6.754 1 97.69 221 ASP A CA 1
ATOM 1617 C C . ASP A 1 221 ? -2.383 18.094 6.32 1 97.69 221 ASP A C 1
ATOM 1619 O O . ASP A 1 221 ? -2.037 18.047 5.141 1 97.69 221 ASP A O 1
ATOM 1623 N N . ILE A 1 222 ? -1.651 18.641 7.234 1 97.25 222 ILE A N 1
ATOM 1624 C CA . ILE A 1 222 ? -0.354 19.234 6.949 1 97.25 222 ILE A CA 1
ATOM 1625 C C . ILE A 1 222 ? 0.739 18.172 7.035 1 97.25 222 ILE A C 1
ATOM 1627 O O . ILE A 1 222 ? 1.02 17.656 8.117 1 97.25 222 ILE A O 1
ATOM 1631 N N . THR A 1 223 ? 1.325 17.922 5.945 1 94.31 223 THR A N 1
ATOM 1632 C CA . THR A 1 223 ? 2.322 16.844 5.906 1 94.31 223 THR A CA 1
ATOM 1633 C C . THR A 1 223 ? 3.629 17.359 5.305 1 94.31 223 THR A C 1
ATOM 1635 O O . THR A 1 223 ? 4.141 18.406 5.711 1 94.31 223 THR A O 1
ATOM 1638 N N . GLY A 1 224 ? 4.18 16.688 4.418 1 90.38 224 GLY A N 1
ATOM 1639 C CA . GLY A 1 224 ? 5.535 16.938 3.949 1 90.38 224 GLY A CA 1
ATOM 1640 C C . GLY A 1 224 ? 5.676 18.219 3.156 1 90.38 224 GLY A C 1
ATOM 1641 O O . GLY A 1 224 ? 6.754 18.812 3.113 1 90.38 224 GLY A O 1
ATOM 1642 N N . PHE A 1 225 ? 4.57 18.672 2.609 1 90.25 225 PHE A N 1
ATOM 1643 C CA . PHE A 1 225 ? 4.617 19.875 1.787 1 90.25 225 PHE A CA 1
ATOM 1644 C C . PHE A 1 225 ? 4.492 21.125 2.648 1 90.25 225 PHE A C 1
ATOM 1646 O O . PHE A 1 225 ? 4.457 22.25 2.129 1 90.25 225 PHE A O 1
ATOM 1653 N N . SER A 1 226 ? 4.402 20.891 3.928 1 95.75 226 SER A N 1
ATOM 1654 C CA . SER A 1 226 ? 4.426 21.984 4.895 1 95.75 226 SER A CA 1
ATOM 1655 C C . SER A 1 226 ? 3.094 22.734 4.922 1 95.75 226 SER A C 1
ATOM 1657 O O . SER A 1 226 ? 2.203 22.453 4.121 1 95.75 226 SER A O 1
ATOM 1659 N N . LEU A 1 227 ? 3.029 23.578 5.875 1 98.25 227 LEU A N 1
ATOM 1660 C CA . LEU A 1 227 ? 1.853 24.438 5.992 1 98.25 227 LEU A CA 1
ATOM 1661 C C . LEU A 1 227 ? 1.624 25.234 4.711 1 98.25 227 LEU A C 1
ATOM 1663 O O . LEU A 1 227 ? 0.497 25.312 4.219 1 98.25 227 LEU A O 1
ATOM 1667 N N . LEU A 1 228 ? 2.688 25.797 4.16 1 97.81 228 LEU A N 1
ATOM 1668 C CA . LEU A 1 228 ? 2.549 26.672 3.008 1 97.81 228 LEU A CA 1
ATOM 1669 C C . LEU A 1 228 ? 2.162 25.891 1.763 1 97.81 228 LEU A C 1
ATOM 1671 O O . LEU A 1 228 ? 1.34 26.344 0.963 1 97.81 228 LEU A O 1
ATOM 1675 N N . GLY A 1 229 ? 2.809 24.75 1.597 1 95.5 229 GLY A N 1
ATOM 1676 C CA . GLY A 1 229 ? 2.457 23.938 0.442 1 95.5 229 GLY A CA 1
ATOM 1677 C C . GLY A 1 229 ? 0.993 23.547 0.413 1 95.5 229 GLY A C 1
ATOM 1678 O O . GLY A 1 229 ? 0.318 23.719 -0.603 1 95.5 229 GLY A O 1
ATOM 1679 N N . HIS A 1 230 ? 0.504 23.031 1.497 1 96.88 230 HIS A N 1
ATOM 1680 C CA . HIS A 1 230 ? -0.886 22.594 1.575 1 96.88 230 HIS A CA 1
ATOM 1681 C C . HIS A 1 230 ? -1.84 23.781 1.509 1 96.88 230 HIS A C 1
ATOM 1683 O O . HIS A 1 230 ? -2.932 23.672 0.945 1 96.88 230 HIS A O 1
ATOM 1689 N N . SER A 1 231 ? -1.45 24.922 2.088 1 98.31 231 SER A N 1
ATOM 1690 C CA . SER A 1 231 ? -2.266 26.125 2.004 1 98.31 231 SER A CA 1
ATOM 1691 C C . SER A 1 231 ? -2.357 26.625 0.567 1 98.31 231 SER A C 1
ATOM 1693 O O . SER A 1 231 ? -3.41 27.109 0.136 1 98.31 231 SER A O 1
ATOM 1695 N N . CYS A 1 232 ? -1.266 26.578 -0.137 1 97.5 232 CYS A N 1
ATOM 1696 C CA . CYS A 1 232 ? -1.277 26.984 -1.537 1 97.5 232 CYS A CA 1
ATOM 1697 C C . CYS A 1 232 ? -2.213 26.109 -2.355 1 97.5 232 CYS A C 1
ATOM 1699 O O . CYS A 1 232 ? -2.979 26.609 -3.184 1 97.5 232 CYS A O 1
ATOM 1701 N N . GLU A 1 233 ? -2.145 24.812 -2.084 1 95.31 233 GLU A N 1
ATOM 1702 C CA . GLU A 1 233 ? -3.027 23.891 -2.783 1 95.31 233 GLU A CA 1
ATOM 1703 C C . GLU A 1 233 ? -4.492 24.203 -2.494 1 95.31 233 GLU A C 1
ATOM 1705 O O . GLU A 1 233 ? -5.324 24.203 -3.404 1 95.31 233 GLU A O 1
ATOM 1710 N N . MET A 1 234 ? -4.801 24.469 -1.262 1 97.5 234 MET A N 1
ATOM 1711 C CA . MET A 1 234 ? -6.164 24.812 -0.87 1 97.5 234 MET A CA 1
ATOM 1712 C C . MET A 1 234 ? -6.609 26.109 -1.537 1 97.5 234 MET A C 1
ATOM 1714 O O . MET A 1 234 ? -7.723 26.188 -2.061 1 97.5 234 MET A O 1
ATOM 1718 N N . ALA A 1 235 ? -5.75 27.078 -1.55 1 98.38 235 ALA A N 1
ATOM 1719 C CA . ALA A 1 235 ? -6.066 28.375 -2.148 1 98.38 235 ALA A CA 1
ATOM 1720 C C . ALA A 1 235 ? -6.324 28.25 -3.645 1 98.38 235 ALA A C 1
ATOM 1722 O O . ALA A 1 235 ? -7.352 28.703 -4.148 1 98.38 235 ALA A O 1
ATOM 1723 N N . GLU A 1 236 ? -5.445 27.609 -4.301 1 96.44 236 GLU A N 1
ATOM 1724 C CA . GLU A 1 236 ? -5.531 27.453 -5.75 1 96.44 236 GLU A CA 1
ATOM 1725 C C . GLU A 1 236 ? -6.746 26.609 -6.145 1 96.44 236 GLU A C 1
ATOM 1727 O O . GLU A 1 236 ? -7.477 26.969 -7.07 1 96.44 236 GLU A O 1
ATOM 1732 N N . GLY A 1 237 ? -6.957 25.578 -5.422 1 95.38 237 GLY A N 1
ATOM 1733 C CA . GLY A 1 237 ? -8.094 24.719 -5.699 1 95.38 237 GLY A CA 1
ATOM 1734 C C . GLY A 1 237 ? -9.43 25.391 -5.434 1 95.38 237 GLY A C 1
ATOM 1735 O O . GLY A 1 237 ? -10.445 25.016 -6.027 1 95.38 237 GLY A O 1
ATOM 1736 N N . SER A 1 238 ? -9.398 26.375 -4.57 1 97.75 238 SER A N 1
ATOM 1737 C CA . SER A 1 238 ? -10.625 27.047 -4.16 1 97.75 238 SER A CA 1
ATOM 1738 C C . SER A 1 238 ? -10.812 28.375 -4.91 1 97.75 238 SER A C 1
ATOM 1740 O O . SER A 1 238 ? -11.859 29.016 -4.801 1 97.75 238 SER A O 1
ATOM 1742 N N . GLY A 1 239 ? -9.805 28.719 -5.676 1 97.94 239 GLY A N 1
ATOM 1743 C CA . GLY A 1 239 ? -9.867 30 -6.355 1 97.94 239 GLY A CA 1
ATOM 1744 C C . GLY A 1 239 ? -9.898 31.188 -5.406 1 97.94 239 GLY A C 1
ATOM 1745 O O . GLY A 1 239 ? -10.672 32.125 -5.594 1 97.94 239 GLY A O 1
ATOM 1746 N N . VAL A 1 240 ? -9.148 31.141 -4.363 1 98.75 240 VAL A N 1
ATOM 1747 C CA . VAL A 1 240 ? -9.078 32.188 -3.338 1 98.75 240 VAL A CA 1
ATOM 1748 C C . VAL A 1 240 ? -7.621 32.406 -2.932 1 98.75 240 VAL A C 1
ATOM 1750 O O . VAL A 1 240 ? -6.707 31.812 -3.52 1 98.75 240 VAL A O 1
ATOM 1753 N N . SER A 1 241 ? -7.387 33.344 -2.074 1 98.88 241 SER A N 1
ATOM 1754 C CA . SER A 1 241 ? -6.117 33.469 -1.37 1 98.88 241 SER A CA 1
ATOM 1755 C C . SER A 1 241 ? -6.273 33.219 0.121 1 98.88 241 SER A C 1
ATOM 1757 O O . SER A 1 241 ? -7.367 33.344 0.672 1 98.88 241 SER A O 1
ATOM 1759 N N . ILE A 1 242 ? -5.188 32.812 0.713 1 98.81 242 ILE A N 1
ATOM 1760 C CA . ILE A 1 242 ? -5.164 32.531 2.141 1 98.81 242 ILE A CA 1
ATOM 1761 C C . ILE A 1 242 ? -4.207 33.469 2.852 1 98.81 242 ILE A C 1
ATOM 1763 O O . ILE A 1 242 ? -3.111 33.75 2.355 1 98.81 242 ILE A O 1
ATOM 1767 N N . VAL A 1 243 ? -4.633 34 3.926 1 98.81 243 VAL A N 1
ATOM 1768 C CA . VAL A 1 243 ? -3.789 34.844 4.773 1 98.81 243 VAL A CA 1
ATOM 1769 C C . VAL A 1 243 ? -3.473 34.125 6.074 1 98.81 243 VAL A C 1
ATOM 1771 O O . VAL A 1 243 ? -4.383 33.688 6.797 1 98.81 243 VAL A O 1
ATOM 1774 N N . LEU A 1 244 ? -2.195 33.938 6.391 1 98.69 244 LEU A N 1
ATOM 1775 C CA . LEU A 1 244 ? -1.747 33.25 7.594 1 98.69 244 LEU A CA 1
ATOM 1776 C C . LEU A 1 244 ? -1.09 34.219 8.562 1 98.69 244 LEU A C 1
ATOM 1778 O O . LEU A 1 244 ? -0.309 35.094 8.156 1 98.69 244 LEU A O 1
ATOM 1782 N N . GLN A 1 245 ? -1.407 34.094 9.781 1 98.12 245 GLN A N 1
ATOM 1783 C CA . GLN A 1 245 ? -0.79 34.875 10.844 1 98.12 245 GLN A CA 1
ATOM 1784 C C . GLN A 1 245 ? 0.28 34.062 11.57 1 98.12 245 GLN A C 1
ATOM 1786 O O . GLN A 1 245 ? -0.037 33.219 12.406 1 98.12 245 GLN A O 1
ATOM 1791 N N . THR A 1 246 ? 1.519 34.438 11.445 1 96.69 246 THR A N 1
ATOM 1792 C CA . THR A 1 246 ? 2.629 33.656 11.961 1 96.69 246 THR A CA 1
ATOM 1793 C C . THR A 1 246 ? 2.598 33.594 13.484 1 96.69 246 THR A C 1
ATOM 1795 O O . THR A 1 246 ? 2.906 32.562 14.086 1 96.69 246 THR A O 1
ATOM 1798 N N . GLU A 1 247 ? 2.221 34.688 14.102 1 94.12 247 GLU A N 1
ATOM 1799 C CA . GLU A 1 247 ? 2.221 34.75 15.562 1 94.12 247 GLU A CA 1
ATOM 1800 C C . GLU A 1 247 ? 1.163 33.812 16.156 1 94.12 247 GLU A C 1
ATOM 1802 O O . GLU A 1 247 ? 1.231 33.469 17.344 1 94.12 247 GLU A O 1
ATOM 1807 N N . ALA A 1 248 ? 0.235 33.438 15.383 1 97.69 248 ALA A N 1
ATOM 1808 C CA . ALA A 1 248 ? -0.857 32.594 15.875 1 97.69 248 ALA A CA 1
ATOM 1809 C C . ALA A 1 248 ? -0.531 31.109 15.695 1 97.69 248 ALA A C 1
ATOM 1811 O O . ALA A 1 248 ? -1.236 30.25 16.219 1 97.69 248 ALA A O 1
ATOM 1812 N N . LEU A 1 249 ? 0.521 30.797 15.008 1 98.56 249 LEU A N 1
ATOM 1813 C CA . LEU A 1 249 ? 0.83 29.406 14.703 1 98.56 249 LEU A CA 1
ATOM 1814 C C . LEU A 1 249 ? 1.182 28.641 15.969 1 98.56 249 LEU A C 1
ATOM 1816 O O . LEU A 1 249 ? 2.033 29.062 16.75 1 98.56 249 LEU A O 1
ATOM 1820 N N . PRO A 1 250 ? 0.469 27.547 16.281 1 98.69 250 PRO A N 1
ATOM 1821 C CA . PRO A 1 250 ? 0.934 26.672 17.359 1 98.69 250 PRO A CA 1
ATOM 1822 C C . PRO A 1 250 ? 2.25 25.969 17.031 1 98.69 250 PRO A C 1
ATOM 1824 O O . PRO A 1 250 ? 2.395 25.406 15.953 1 98.69 250 PRO A O 1
ATOM 1827 N N . LEU A 1 251 ? 3.203 26.062 17.922 1 98.62 251 LEU A N 1
ATOM 1828 C CA . LEU A 1 251 ? 4.523 25.484 17.703 1 98.62 251 LEU A CA 1
ATOM 1829 C C . LEU A 1 251 ? 4.926 24.594 18.891 1 98.62 251 LEU A C 1
ATOM 1831 O O . LEU A 1 251 ? 4.473 24.812 20.016 1 98.62 251 LEU A O 1
ATOM 1835 N N . PHE A 1 252 ? 5.699 23.578 18.594 1 98.38 252 PHE A N 1
ATOM 1836 C CA . PHE A 1 252 ? 6.289 22.797 19.688 1 98.38 252 PHE A CA 1
ATOM 1837 C C . PHE A 1 252 ? 7.258 23.641 20.5 1 98.38 252 PHE A C 1
ATOM 1839 O O . PHE A 1 252 ? 7.855 24.594 19.984 1 98.38 252 PHE A O 1
ATOM 1846 N N . THR A 1 253 ? 7.465 23.203 21.75 1 98.19 253 THR A N 1
ATOM 1847 C CA . THR A 1 253 ? 8.406 23.891 22.641 1 98.19 253 THR A CA 1
ATOM 1848 C C . THR A 1 253 ? 9.805 23.906 22.031 1 98.19 253 THR A C 1
ATOM 1850 O O . THR A 1 253 ? 10.328 22.859 21.625 1 98.19 253 THR A O 1
ATOM 1853 N N . GLY A 1 254 ? 10.359 25.078 21.859 1 97.94 254 GLY A N 1
ATOM 1854 C CA . GLY A 1 254 ? 11.734 25.219 21.422 1 97.94 254 GLY A CA 1
ATOM 1855 C C . GLY A 1 254 ? 11.875 25.266 19.906 1 97.94 254 GLY A C 1
ATOM 1856 O O . GLY A 1 254 ? 12.992 25.359 19.391 1 97.94 254 GLY A O 1
ATOM 1857 N N . ALA A 1 255 ? 10.773 25.203 19.172 1 97.88 255 ALA A N 1
ATOM 1858 C CA . ALA A 1 255 ? 10.836 25.141 17.719 1 97.88 255 ALA A CA 1
ATOM 1859 C C . ALA A 1 255 ? 11.516 26.375 17.141 1 97.88 255 ALA A C 1
ATOM 1861 O O . ALA A 1 255 ? 12.328 26.281 16.219 1 97.88 255 ALA A O 1
ATOM 1862 N N . ILE A 1 256 ? 11.219 27.531 17.688 1 97.94 256 ILE A N 1
ATOM 1863 C CA . ILE A 1 256 ? 11.805 28.766 17.203 1 97.94 256 ILE A CA 1
ATOM 1864 C C . ILE A 1 256 ? 13.312 28.766 17.453 1 97.94 256 ILE A C 1
ATOM 1866 O O . ILE A 1 256 ? 14.102 29.031 16.547 1 97.94 256 ILE A O 1
ATOM 1870 N N . GLU A 1 257 ? 13.703 28.438 18.641 1 98.06 257 GLU A N 1
ATOM 1871 C CA . GLU A 1 257 ? 15.117 28.391 19 1 98.06 257 GLU A CA 1
ATOM 1872 C C . GLU A 1 257 ? 15.875 27.391 18.156 1 98.06 257 GLU A C 1
ATOM 1874 O O . GLU A 1 257 ? 16.984 27.672 17.688 1 98.06 257 GLU A O 1
ATOM 1879 N N . ALA A 1 258 ? 15.281 26.281 18 1 98.06 258 ALA A N 1
ATOM 1880 C CA . ALA A 1 258 ? 15.922 25.25 17.188 1 98.06 258 ALA A CA 1
ATOM 1881 C C . ALA A 1 258 ? 16.109 25.719 15.758 1 98.06 258 ALA A C 1
ATOM 1883 O O . ALA A 1 258 ? 17.188 25.516 15.172 1 98.06 258 ALA A O 1
ATOM 1884 N N . ALA A 1 259 ? 15.086 26.312 15.211 1 97.5 259 ALA A N 1
ATOM 1885 C CA . ALA A 1 259 ? 15.18 26.828 13.844 1 97.5 259 ALA A CA 1
ATOM 1886 C C . ALA A 1 259 ? 16.25 27.906 13.742 1 97.5 259 ALA A C 1
ATOM 1888 O O . ALA A 1 259 ? 16.984 27.969 12.766 1 97.5 259 ALA A O 1
ATOM 1889 N N . GLU A 1 260 ? 16.312 28.719 14.688 1 97.38 260 GLU A N 1
ATOM 1890 C CA . GLU A 1 260 ? 17.312 29.781 14.711 1 97.38 260 GLU A CA 1
ATOM 1891 C C . GLU A 1 260 ? 18.719 29.219 14.758 1 97.38 260 GLU A C 1
ATOM 1893 O O . GLU A 1 260 ? 19.656 29.828 14.227 1 97.38 260 GLU A O 1
ATOM 1898 N N . MET A 1 261 ? 18.891 28.062 15.375 1 96.88 261 MET A N 1
ATOM 1899 C CA . MET A 1 261 ? 20.188 27.391 15.461 1 96.88 261 MET A CA 1
ATOM 1900 C C . MET A 1 261 ? 20.531 26.703 14.148 1 96.88 261 MET A C 1
ATOM 1902 O O . MET A 1 261 ? 21.625 26.156 14 1 96.88 261 MET A O 1
ATOM 1906 N N . GLY A 1 262 ? 19.547 26.656 13.211 1 95.31 262 GLY A N 1
ATOM 1907 C CA . GLY A 1 262 ? 19.812 26.078 11.906 1 95.31 262 GLY A CA 1
ATOM 1908 C C . GLY A 1 262 ? 19.391 24.609 11.82 1 95.31 262 GLY A C 1
ATOM 1909 O O . GLY A 1 262 ? 19.75 23.922 10.875 1 95.31 262 GLY A O 1
ATOM 1910 N N . LEU A 1 263 ? 18.688 24.141 12.781 1 95.5 263 LEU A N 1
ATOM 1911 C CA . LEU A 1 263 ? 18.219 22.766 12.758 1 95.5 263 LEU A CA 1
ATOM 1912 C C . LEU A 1 263 ? 17 22.625 11.844 1 95.5 263 LEU A C 1
ATOM 1914 O O . LEU A 1 263 ? 15.914 22.266 12.297 1 95.5 263 LEU A O 1
ATOM 1918 N N . VAL A 1 264 ? 17.219 22.906 10.57 1 94.56 264 VAL A N 1
ATOM 1919 C CA . VAL A 1 264 ? 16.203 22.891 9.531 1 94.56 264 VAL A CA 1
ATOM 1920 C C . VAL A 1 264 ? 16.484 21.75 8.547 1 94.56 264 VAL A C 1
ATOM 1922 O O . VAL A 1 264 ? 17.578 21.656 8 1 94.56 264 VAL A O 1
ATOM 1925 N N . PRO A 1 265 ? 15.461 20.875 8.422 1 91.62 265 PRO A N 1
ATOM 1926 C CA . PRO A 1 265 ? 15.719 19.734 7.523 1 91.62 265 PRO A CA 1
ATOM 1927 C C . PRO A 1 265 ? 15.898 20.172 6.07 1 91.62 265 PRO A C 1
ATOM 1929 O O . PRO A 1 265 ? 15.367 21.203 5.656 1 91.62 265 PRO A O 1
ATOM 1932 N N . ALA A 1 266 ? 16.609 19.359 5.289 1 86.62 266 ALA A N 1
ATOM 1933 C CA . ALA A 1 266 ? 16.891 19.625 3.883 1 86.62 266 ALA A CA 1
ATOM 1934 C C . ALA A 1 266 ? 15.594 19.797 3.09 1 86.62 266 ALA A C 1
ATOM 1936 O O . ALA A 1 266 ? 15.539 20.594 2.145 1 86.62 266 ALA A O 1
ATOM 1937 N N . ALA A 1 267 ? 14.562 19.062 3.455 1 87.31 267 ALA A N 1
ATOM 1938 C CA . ALA A 1 267 ? 13.289 19.109 2.746 1 87.31 267 ALA A CA 1
ATOM 1939 C C . ALA A 1 267 ? 12.664 20.5 2.814 1 87.31 267 ALA A C 1
ATOM 1941 O O . ALA A 1 267 ? 11.867 20.875 1.947 1 87.31 267 ALA A O 1
ATOM 1942 N N . THR A 1 268 ? 12.984 21.25 3.848 1 92.5 268 THR A N 1
ATOM 1943 C CA . THR A 1 268 ? 12.492 22.625 3.965 1 92.5 268 THR A CA 1
ATOM 1944 C C . THR A 1 268 ? 12.953 23.469 2.781 1 92.5 268 THR A C 1
ATOM 1946 O O . THR A 1 268 ? 12.172 24.234 2.221 1 92.5 268 THR A O 1
ATOM 1949 N N . TYR A 1 269 ? 14.148 23.281 2.42 1 90.06 269 TYR A N 1
ATOM 1950 C CA . TYR A 1 269 ? 14.695 24.016 1.289 1 90.06 269 TYR A CA 1
ATOM 1951 C C . TYR A 1 269 ? 14.039 23.594 -0.016 1 90.06 269 TYR A C 1
ATOM 1953 O O . TYR A 1 269 ? 13.789 24.422 -0.894 1 90.06 269 TYR A O 1
ATOM 1961 N N . GLY A 1 270 ? 13.781 22.328 -0.093 1 87.62 270 GLY A N 1
ATOM 1962 C CA . GLY A 1 270 ? 13.039 21.844 -1.246 1 87.62 270 GLY A CA 1
ATOM 1963 C C . GLY A 1 270 ? 11.656 22.453 -1.365 1 87.62 270 GLY A C 1
ATOM 1964 O O . GLY A 1 270 ? 11.242 22.859 -2.455 1 87.62 270 GLY A O 1
ATOM 1965 N N . ASN A 1 271 ? 10.977 22.531 -0.235 1 91.94 271 ASN A N 1
ATOM 1966 C CA . ASN A 1 271 ? 9.656 23.156 -0.215 1 91.94 271 ASN A CA 1
ATOM 1967 C C . ASN A 1 271 ? 9.711 24.609 -0.632 1 91.94 271 ASN A C 1
ATOM 1969 O O . ASN A 1 271 ? 8.875 25.078 -1.407 1 91.94 271 ASN A O 1
ATOM 1973 N N . ARG A 1 272 ? 10.742 25.297 -0.189 1 92.94 272 ARG A N 1
ATOM 1974 C CA . ARG A 1 272 ? 10.906 26.703 -0.512 1 92.94 272 ARG A CA 1
ATOM 1975 C C . ARG A 1 272 ? 11.086 26.906 -2.012 1 92.94 272 ARG A C 1
ATOM 1977 O O . ARG A 1 272 ? 10.641 27.922 -2.568 1 92.94 272 ARG A O 1
ATOM 1984 N N . LYS A 1 273 ? 11.789 26.062 -2.605 1 90.12 273 LYS A N 1
ATOM 1985 C CA . LYS A 1 273 ? 12.055 26.141 -4.039 1 90.12 273 LYS A CA 1
ATOM 1986 C C . LYS A 1 273 ? 10.805 25.797 -4.844 1 90.12 273 LYS A C 1
ATOM 1988 O O . LYS A 1 273 ? 10.547 26.391 -5.895 1 90.12 273 LYS A O 1
ATOM 1993 N N . ALA A 1 274 ? 10.023 24.922 -4.316 1 88.12 274 ALA A N 1
ATOM 1994 C CA . ALA A 1 274 ? 8.898 24.391 -5.07 1 88.12 274 ALA A CA 1
ATOM 1995 C C . ALA A 1 274 ? 7.668 25.281 -4.926 1 88.12 274 ALA A C 1
ATOM 1997 O O . ALA A 1 274 ? 6.855 25.391 -5.848 1 88.12 274 ALA A O 1
ATOM 1998 N N . ILE A 1 275 ? 7.504 25.906 -3.771 1 92.56 275 ILE A N 1
ATOM 1999 C CA . ILE A 1 275 ? 6.32 26.703 -3.459 1 92.56 275 ILE A CA 1
ATOM 2000 C C . ILE A 1 275 ? 6.617 28.188 -3.678 1 92.56 275 ILE A C 1
ATOM 2002 O O . ILE A 1 275 ? 7.254 28.828 -2.838 1 92.56 275 ILE A O 1
ATOM 2006 N N . THR A 1 276 ? 6.102 28.719 -4.758 1 91.88 276 THR A N 1
ATOM 2007 C CA . THR A 1 276 ? 6.551 30.047 -5.16 1 91.88 276 THR A CA 1
ATOM 2008 C C . THR A 1 276 ? 5.41 31.062 -5.066 1 91.88 276 THR A C 1
ATOM 2010 O O . THR A 1 276 ? 5.625 32.281 -5.219 1 91.88 276 THR A O 1
ATOM 2013 N N . SER A 1 277 ? 4.234 30.656 -4.812 1 96.75 277 SER A N 1
ATOM 2014 C CA . SER A 1 277 ? 3.09 31.562 -4.797 1 96.75 277 SER A CA 1
ATOM 2015 C C . SER A 1 277 ? 2.791 32.062 -3.385 1 96.75 277 SER A C 1
ATOM 2017 O O . SER A 1 277 ? 1.646 32 -2.934 1 96.75 277 SER A O 1
ATOM 2019 N N . VAL A 1 278 ? 3.816 32.406 -2.695 1 97.5 278 VAL A N 1
ATOM 2020 C CA . VAL A 1 278 ? 3.721 32.906 -1.319 1 97.5 278 VAL A CA 1
ATOM 2021 C C . VAL A 1 278 ? 4.426 34.25 -1.188 1 97.5 278 VAL A C 1
ATOM 2023 O O . VAL A 1 278 ? 5.457 34.469 -1.826 1 97.5 278 VAL A O 1
ATOM 2026 N N . THR A 1 279 ? 3.924 35.219 -0.439 1 97.38 279 THR A N 1
ATOM 2027 C CA . THR A 1 279 ? 4.574 36.469 -0.171 1 97.38 279 THR A CA 1
ATOM 2028 C C . THR A 1 279 ? 4.383 36.906 1.287 1 97.38 279 THR A C 1
ATOM 2030 O O . THR A 1 279 ? 3.621 36.25 2.02 1 97.38 279 THR A O 1
ATOM 2033 N N . GLY A 1 280 ? 5.223 37.875 1.714 1 96.69 280 GLY A N 1
ATOM 2034 C CA . GLY A 1 280 ? 5.02 38.469 3.029 1 96.69 280 GLY A CA 1
ATOM 2035 C C . GLY A 1 280 ? 6.176 38.219 3.98 1 96.69 280 GLY A C 1
ATOM 2036 O O . GLY A 1 280 ? 6.285 38.875 5.016 1 96.69 280 GLY A O 1
ATOM 2037 N N . PHE A 1 281 ? 7.086 37.375 3.652 1 94.75 281 PHE A N 1
ATOM 2038 C CA . PHE A 1 281 ? 8.164 37 4.562 1 94.75 281 PHE A CA 1
ATOM 2039 C C . PHE A 1 281 ? 9.156 38.156 4.723 1 94.75 281 PHE A C 1
ATOM 2041 O O . PHE A 1 281 ? 9.938 38.188 5.672 1 94.75 281 PHE A O 1
ATOM 2048 N N . GLU A 1 282 ? 9.234 39.062 3.752 1 92.88 282 GLU A N 1
ATOM 2049 C CA . GLU A 1 282 ? 10.188 40.188 3.791 1 92.88 282 GLU A CA 1
ATOM 2050 C C . GLU A 1 282 ? 10.008 41.031 5.055 1 92.88 282 GLU A C 1
ATOM 2052 O O . GLU A 1 282 ? 10.93 41.719 5.477 1 92.88 282 GLU A O 1
ATOM 2057 N N . LYS A 1 283 ? 8.938 40.969 5.719 1 92.06 283 LYS A N 1
ATOM 2058 C CA . LYS A 1 283 ? 8.625 41.781 6.887 1 92.06 283 LYS A CA 1
ATOM 2059 C C . LYS A 1 283 ? 8.734 40.969 8.172 1 92.06 283 LYS A C 1
ATOM 2061 O O . LYS A 1 283 ? 8.359 41.438 9.25 1 92.06 283 LYS A O 1
ATOM 2066 N N . LEU A 1 284 ? 9.148 39.75 8.047 1 94.62 284 LEU A N 1
ATOM 2067 C CA . LEU A 1 284 ? 9.195 38.844 9.195 1 94.62 284 LEU A CA 1
ATOM 2068 C C . LEU A 1 284 ? 10.625 38.375 9.461 1 94.62 284 LEU A C 1
ATOM 2070 O O . LEU A 1 284 ? 11.477 38.438 8.57 1 94.62 284 LEU A O 1
ATOM 2074 N N . ALA A 1 285 ? 10.867 37.969 10.719 1 94.62 285 ALA A N 1
ATOM 2075 C CA . ALA A 1 285 ? 12.141 37.344 11.008 1 94.62 285 ALA A CA 1
ATOM 2076 C C . ALA A 1 285 ? 12.344 36.094 10.141 1 94.62 285 ALA A C 1
ATOM 2078 O O . ALA A 1 285 ? 11.391 35.344 9.875 1 94.62 285 ALA A O 1
ATOM 2079 N N . PRO A 1 286 ? 13.523 35.812 9.703 1 94.12 286 PRO A N 1
ATOM 2080 C CA . PRO A 1 286 ? 13.828 34.688 8.789 1 94.12 286 PRO A CA 1
ATOM 2081 C C . PRO A 1 286 ? 13.344 33.344 9.32 1 94.12 286 PRO A C 1
ATOM 2083 O O . PRO A 1 286 ? 13.023 32.438 8.531 1 94.12 286 PRO A O 1
ATOM 2086 N N . VAL A 1 287 ? 13.289 33.219 10.586 1 95.94 287 VAL A N 1
ATOM 2087 C CA . VAL A 1 287 ? 12.945 31.938 11.219 1 95.94 287 VAL A CA 1
ATOM 2088 C C . VAL A 1 287 ? 11.531 31.531 10.82 1 95.94 287 VAL A C 1
ATOM 2090 O O . VAL A 1 287 ? 11.234 30.344 10.703 1 95.94 287 VAL A O 1
ATOM 2093 N N . TRP A 1 288 ? 10.703 32.438 10.539 1 96.88 288 TRP A N 1
ATOM 2094 C CA . TRP A 1 288 ? 9.312 32.156 10.219 1 96.88 288 TRP A CA 1
ATOM 2095 C C . TRP A 1 288 ? 9.211 31.453 8.859 1 96.88 288 TRP A C 1
ATOM 2097 O O . TRP A 1 288 ? 8.328 30.594 8.656 1 96.88 288 TRP A O 1
ATOM 2107 N N . SER A 1 289 ? 10.078 31.844 7.961 1 96.88 289 SER A N 1
ATOM 2108 C CA . SER A 1 289 ? 10.141 31.109 6.699 1 96.88 289 SER A CA 1
ATOM 2109 C C . SER A 1 289 ? 10.5 29.641 6.93 1 96.88 289 SER A C 1
ATOM 2111 O O . SER A 1 289 ? 9.859 28.75 6.367 1 96.88 289 SER A O 1
ATOM 2113 N N . ASP A 1 290 ? 11.477 29.406 7.777 1 96.94 290 ASP A N 1
ATOM 2114 C CA . ASP A 1 290 ? 11.883 28.031 8.109 1 96.94 290 ASP A CA 1
ATOM 2115 C C . ASP A 1 290 ? 10.719 27.234 8.688 1 96.94 290 ASP A C 1
ATOM 2117 O O . ASP A 1 290 ? 10.484 26.094 8.297 1 96.94 290 ASP A O 1
ATOM 2121 N N . ILE A 1 291 ? 9.992 27.891 9.531 1 97.81 291 ILE A N 1
ATOM 2122 C CA . ILE A 1 291 ? 8.914 27.234 10.258 1 97.81 291 ILE A CA 1
ATOM 2123 C C . ILE A 1 291 ? 7.75 26.953 9.312 1 97.81 291 ILE A C 1
ATOM 2125 O O . ILE A 1 291 ? 7.207 25.844 9.297 1 97.81 291 ILE A O 1
ATOM 2129 N N . CYS A 1 292 ? 7.395 27.859 8.461 1 98.12 292 CYS A N 1
ATOM 2130 C CA . CYS A 1 292 ? 6.223 27.75 7.598 1 98.12 292 CYS A CA 1
ATOM 2131 C C . CYS A 1 292 ? 6.477 26.781 6.457 1 98.12 292 CYS A C 1
ATOM 2133 O O . CYS A 1 292 ? 5.543 26.156 5.938 1 98.12 292 CYS A O 1
ATOM 2135 N N . TYR A 1 293 ? 7.766 26.578 6.086 1 96.69 293 TYR A N 1
ATOM 2136 C CA . TYR A 1 293 ? 8.133 25.672 5.008 1 96.69 293 TYR A CA 1
ATOM 2137 C C . TYR A 1 293 ? 8.586 24.312 5.559 1 96.69 293 TYR A C 1
ATOM 2139 O O . TYR A 1 293 ? 8.938 23.422 4.797 1 96.69 293 TYR A O 1
ATOM 2147 N N . ASP A 1 294 ? 8.594 24.156 6.883 1 96.69 294 ASP A N 1
ATOM 2148 C CA . ASP A 1 294 ? 9.031 22.938 7.539 1 96.69 294 ASP A CA 1
ATOM 2149 C C . ASP A 1 294 ? 8.125 21.766 7.184 1 96.69 294 ASP A C 1
ATOM 2151 O O . ASP A 1 294 ? 6.906 21.828 7.363 1 96.69 294 ASP A O 1
ATOM 2155 N N . PRO A 1 295 ? 8.742 20.641 6.621 1 95.38 295 PRO A N 1
ATOM 2156 C CA . PRO A 1 295 ? 7.891 19.469 6.414 1 95.38 295 PRO A CA 1
ATOM 2157 C C . PRO A 1 295 ? 7.316 18.922 7.715 1 95.38 295 PRO A C 1
ATOM 2159 O O . PRO A 1 295 ? 8 18.906 8.742 1 95.38 295 PRO A O 1
ATOM 2162 N N . GLN A 1 296 ? 6.098 18.578 7.668 1 96.38 296 GLN A N 1
ATOM 2163 C CA . GLN A 1 296 ? 5.449 17.969 8.82 1 96.38 296 GLN A CA 1
ATOM 2164 C C . GLN A 1 296 ? 5.199 16.484 8.586 1 96.38 296 GLN A C 1
ATOM 2166 O O . GLN A 1 296 ? 4.867 16.062 7.477 1 96.38 296 GLN A O 1
ATOM 2171 N N . THR A 1 297 ? 5.371 15.68 9.555 1 95.69 297 THR A N 1
ATOM 2172 C CA . THR A 1 297 ? 4.957 14.281 9.578 1 95.69 297 THR A CA 1
ATOM 2173 C C . THR A 1 297 ? 3.764 14.086 10.508 1 95.69 297 THR A C 1
ATOM 2175 O O . THR A 1 297 ? 3.814 14.469 11.68 1 95.69 297 THR A O 1
ATOM 2178 N N . SER A 1 298 ? 2.729 13.484 9.906 1 97.44 298 SER A N 1
ATOM 2179 C CA . SER A 1 298 ? 1.527 13.227 10.695 1 97.44 298 SER A CA 1
ATOM 2180 C C . SER A 1 298 ? 1.022 14.5 11.367 1 97.44 298 SER A C 1
ATOM 2182 O O . SER A 1 298 ? 0.798 14.523 12.578 1 97.44 298 SER A O 1
ATOM 2184 N N . GLY A 1 299 ? 0.98 15.547 10.578 1 97.69 299 GLY A N 1
ATOM 2185 C CA . GLY A 1 299 ? 0.512 16.828 11.094 1 97.69 299 GLY A CA 1
ATOM 2186 C C . GLY A 1 299 ? -0.987 16.875 11.32 1 97.69 299 GLY A C 1
ATOM 2187 O O . GLY A 1 299 ? -1.669 15.852 11.172 1 97.69 299 GLY A O 1
ATOM 2188 N N . GLY A 1 300 ? -1.454 18.016 11.766 1 98.5 300 GLY A N 1
ATOM 2189 C CA . GLY A 1 300 ? -2.867 18.172 12.062 1 98.5 300 GLY A CA 1
ATOM 2190 C C . GLY A 1 300 ? -3.697 18.547 10.844 1 98.5 300 GLY A C 1
ATOM 2191 O O . GLY A 1 300 ? -3.174 18.625 9.734 1 98.5 300 GLY A O 1
ATOM 2192 N N . LEU A 1 301 ? -4.965 18.641 11.078 1 98.81 301 LEU A N 1
ATOM 2193 C CA . LEU A 1 301 ? -5.883 19.078 10.039 1 98.81 301 LEU A CA 1
ATOM 2194 C C . LEU A 1 301 ? -5.891 20.609 9.93 1 98.81 301 LEU A C 1
ATOM 2196 O O . LEU A 1 301 ? -5.809 21.297 10.945 1 98.81 301 LEU A O 1
ATOM 2200 N N . LEU A 1 302 ? -5.91 21.109 8.758 1 98.81 302 LEU A N 1
ATOM 2201 C CA . LEU A 1 302 ? -6.219 22.5 8.445 1 98.81 302 LEU A CA 1
ATOM 2202 C C . LEU A 1 302 ? -7.637 22.641 7.902 1 98.81 302 LEU A C 1
ATOM 2204 O O . LEU A 1 302 ? -7.938 22.141 6.816 1 98.81 302 LEU A O 1
ATOM 2208 N N . LEU A 1 303 ? -8.477 23.297 8.648 1 98.88 303 LEU A N 1
ATOM 2209 C CA . LEU A 1 303 ? -9.898 23.406 8.32 1 98.88 303 LEU A CA 1
ATOM 2210 C C . LEU A 1 303 ? -10.25 24.828 7.922 1 98.88 303 LEU A C 1
ATOM 2212 O O . LEU A 1 303 ? -9.828 25.797 8.578 1 98.88 303 LEU A O 1
ATOM 2216 N N . ALA A 1 304 ? -10.914 24.969 6.84 1 98.88 304 ALA A N 1
ATOM 2217 C CA . ALA A 1 304 ? -11.578 26.219 6.492 1 98.88 304 ALA A CA 1
ATOM 2218 C C . ALA A 1 304 ? -13.055 26.172 6.879 1 98.88 304 ALA A C 1
ATOM 2220 O O . ALA A 1 304 ? -13.82 25.375 6.336 1 98.88 304 ALA A O 1
ATOM 2221 N N . VAL A 1 305 ? -13.422 27.016 7.785 1 98.81 305 VAL A N 1
ATOM 2222 C CA . VAL A 1 305 ? -14.781 26.984 8.305 1 98.81 305 VAL A CA 1
ATOM 2223 C C . VAL A 1 305 ? -15.344 28.406 8.367 1 98.81 305 VAL A C 1
ATOM 2225 O O . VAL A 1 305 ? -14.578 29.375 8.43 1 98.81 305 VAL A O 1
ATOM 2228 N N . PRO A 1 306 ? -16.688 28.516 8.359 1 98.81 306 PRO A N 1
ATOM 2229 C CA . PRO A 1 306 ? -17.266 29.859 8.516 1 98.81 306 PRO A CA 1
ATOM 2230 C C . PRO A 1 306 ? -16.812 30.562 9.789 1 98.81 306 PRO A C 1
ATOM 2232 O O . PRO A 1 306 ? -16.703 29.922 10.844 1 98.81 306 PRO A O 1
ATOM 2235 N N . ALA A 1 307 ? -16.594 31.859 9.672 1 98.62 307 ALA A N 1
ATOM 2236 C CA . ALA A 1 307 ? -16.078 32.656 10.789 1 98.62 307 ALA A CA 1
ATOM 2237 C C . ALA A 1 307 ? -17 32.531 12 1 98.62 307 ALA A C 1
ATOM 2239 O O . ALA A 1 307 ? -16.516 32.562 13.141 1 98.62 307 ALA A O 1
ATOM 2240 N N . GLU A 1 308 ? -18.25 32.438 11.797 1 98.56 308 GLU A N 1
ATOM 2241 C CA . GLU A 1 308 ? -19.219 32.406 12.875 1 98.56 308 GLU A CA 1
ATOM 2242 C C . GLU A 1 308 ? -19.109 31.125 13.68 1 98.56 308 GLU A C 1
ATOM 2244 O O . GLU A 1 308 ? -19.625 31.031 14.805 1 98.56 308 GLU A O 1
ATOM 2249 N N . GLU A 1 309 ? -18.406 30.094 13.117 1 98.62 309 GLU A N 1
ATOM 2250 C CA . GLU A 1 309 ? -18.297 28.812 13.789 1 98.62 309 GLU A CA 1
ATOM 2251 C C . GLU A 1 309 ? -16.938 28.641 14.453 1 98.62 309 GLU A C 1
ATOM 2253 O O . GLU A 1 309 ? -16.656 27.609 15.062 1 98.62 309 GLU A O 1
ATOM 2258 N N . ARG A 1 310 ? -16.125 29.609 14.352 1 98.56 310 ARG A N 1
ATOM 2259 C CA . ARG A 1 310 ? -14.75 29.547 14.805 1 98.56 310 ARG A CA 1
ATOM 2260 C C . ARG A 1 310 ? -14.672 29.156 16.281 1 98.56 310 ARG A C 1
ATOM 2262 O O . ARG A 1 310 ? -14.07 28.125 16.625 1 98.56 310 ARG A O 1
ATOM 2269 N N . ASP A 1 311 ? -15.312 29.953 17.141 1 98.69 311 ASP A N 1
ATOM 2270 C CA . ASP A 1 311 ? -15.156 29.797 18.594 1 98.69 311 ASP A CA 1
ATOM 2271 C C . ASP A 1 311 ? -15.758 28.484 19.078 1 98.69 311 ASP A C 1
ATOM 2273 O O . ASP A 1 311 ? -15.188 27.812 19.922 1 98.69 311 ASP A O 1
ATOM 2277 N N . ALA A 1 312 ? -16.906 28.156 18.5 1 98.69 312 ALA A N 1
ATOM 2278 C CA . ALA A 1 312 ? -17.562 26.906 18.891 1 98.69 312 ALA A CA 1
ATOM 2279 C C . ALA A 1 312 ? -16.703 25.688 18.5 1 98.69 312 ALA A C 1
ATOM 2281 O O . ALA A 1 312 ? -16.594 24.734 19.266 1 98.69 312 ALA A O 1
ATOM 2282 N N . LEU A 1 313 ? -16.141 25.75 17.297 1 98.69 313 LEU A N 1
ATOM 2283 C CA . LEU A 1 313 ? -15.305 24.641 16.859 1 98.69 313 LEU A CA 1
ATOM 2284 C C . LEU A 1 313 ? -14.039 24.531 17.703 1 98.69 313 LEU A C 1
ATOM 2286 O O . LEU A 1 313 ? -13.641 23.438 18.109 1 98.69 313 LEU A O 1
ATOM 2290 N N . LEU A 1 314 ? -13.414 25.641 17.984 1 98.69 314 LEU A N 1
ATOM 2291 C CA . LEU A 1 314 ? -12.203 25.641 18.797 1 98.69 314 LEU A CA 1
ATOM 2292 C C . LEU A 1 314 ? -12.484 25.078 20.188 1 98.69 314 LEU A C 1
ATOM 2294 O O . LEU A 1 314 ? -11.672 24.312 20.734 1 98.69 314 LEU A O 1
ATOM 2298 N N . LEU A 1 315 ? -13.57 25.469 20.734 1 98.5 315 LEU A N 1
ATOM 2299 C CA . LEU A 1 315 ? -13.953 24.969 22.047 1 98.5 315 LEU A CA 1
ATOM 2300 C C . LEU A 1 315 ? -14.156 23.453 22.016 1 98.5 315 LEU A C 1
ATOM 2302 O O . LEU A 1 315 ? -13.688 22.734 22.906 1 98.5 315 LEU A O 1
ATOM 2306 N N . ALA A 1 316 ? -14.867 22.969 21 1 98.5 316 ALA A N 1
ATOM 2307 C CA . ALA A 1 316 ? -15.117 21.547 20.859 1 98.5 316 ALA A CA 1
ATOM 2308 C C . ALA A 1 316 ? -13.805 20.766 20.75 1 98.5 316 ALA A C 1
ATOM 2310 O O . ALA A 1 316 ? -13.641 19.703 21.359 1 98.5 316 ALA A O 1
ATOM 2311 N N . LEU A 1 317 ? -12.867 21.297 19.969 1 98.44 317 LEU A N 1
ATOM 2312 C CA . LEU A 1 317 ? -11.578 20.656 19.766 1 98.44 317 LEU A CA 1
ATOM 2313 C C . LEU A 1 317 ? -10.781 20.609 21.078 1 98.44 317 LEU A C 1
ATOM 2315 O O . LEU A 1 317 ? -10.227 19.578 21.438 1 98.44 317 LEU A O 1
ATOM 2319 N N . LYS A 1 318 ? -10.758 21.672 21.781 1 97.94 318 LYS A N 1
ATOM 2320 C CA . LYS A 1 318 ? -10 21.75 23.031 1 97.94 318 LYS A CA 1
ATOM 2321 C C . LYS A 1 318 ? -10.594 20.828 24.094 1 97.94 318 LYS A C 1
ATOM 2323 O O . LYS A 1 318 ? -9.859 20.203 24.859 1 97.94 318 LYS A O 1
ATOM 2328 N N . GLN A 1 319 ? -11.891 20.75 24.109 1 97.62 319 GLN A N 1
ATOM 2329 C CA . GLN A 1 319 ? -12.57 19.875 25.062 1 97.62 319 GLN A CA 1
ATOM 2330 C C . GLN A 1 319 ? -12.297 18.406 24.734 1 97.62 319 GLN A C 1
ATOM 2332 O O . GLN A 1 319 ? -12.32 17.547 25.641 1 97.62 319 GLN A O 1
ATOM 2337 N N . ALA A 1 320 ? -12 18.156 23.5 1 96.69 320 ALA A N 1
ATOM 2338 C CA . ALA A 1 320 ? -11.695 16.797 23.078 1 96.69 320 ALA A CA 1
ATOM 2339 C C . ALA A 1 320 ? -10.219 16.469 23.281 1 96.69 320 ALA A C 1
ATOM 2341 O O . ALA A 1 320 ? -9.758 15.383 22.938 1 96.69 320 ALA A O 1
ATOM 2342 N N . GLY A 1 321 ? -9.469 17.406 23.797 1 96.25 321 GLY A N 1
ATOM 2343 C CA . GLY A 1 321 ? -8.078 17.156 24.125 1 96.25 321 GLY A CA 1
ATOM 2344 C C . GLY A 1 321 ? -7.098 17.812 23.188 1 96.25 321 GLY A C 1
ATOM 2345 O O . GLY A 1 321 ? -5.883 17.734 23.375 1 96.25 321 GLY A O 1
ATOM 2346 N N . LEU A 1 322 ? -7.578 18.453 22.125 1 97.31 322 LEU A N 1
ATOM 2347 C CA . LEU A 1 322 ? -6.723 19.156 21.172 1 97.31 322 LEU A CA 1
ATOM 2348 C C . LEU A 1 322 ? -6.48 20.594 21.625 1 97.31 322 LEU A C 1
ATOM 2350 O O . LEU A 1 322 ? -6.875 21.531 20.938 1 97.31 322 LEU A O 1
ATOM 2354 N N . THR A 1 323 ? -5.699 20.703 22.672 1 96.62 323 THR A N 1
ATOM 2355 C CA . THR A 1 323 ? -5.555 21.969 23.391 1 96.62 323 THR A CA 1
ATOM 2356 C C . THR A 1 323 ? -4.734 22.953 22.578 1 96.62 323 THR A C 1
ATOM 2358 O O . THR A 1 323 ? -4.793 24.172 22.812 1 96.62 323 THR A O 1
ATOM 2361 N N . GLN A 1 324 ? -4.031 22.516 21.609 1 96.75 324 GLN A N 1
ATOM 2362 C CA . GLN A 1 324 ? -3.156 23.406 20.859 1 96.75 324 GLN A CA 1
ATOM 2363 C C . GLN A 1 324 ? -3.826 23.875 19.562 1 96.75 324 GLN A C 1
ATOM 2365 O O . GLN A 1 324 ? -3.229 24.609 18.781 1 96.75 324 GLN A O 1
ATOM 2370 N N . ALA A 1 325 ? -5.047 23.406 19.312 1 98.44 325 ALA A N 1
ATOM 2371 C CA . ALA A 1 325 ? -5.773 23.875 18.141 1 98.44 325 ALA A CA 1
ATOM 2372 C C . ALA A 1 325 ? -5.914 25.391 18.156 1 98.44 325 ALA A C 1
ATOM 2374 O O . ALA A 1 325 ? -6.16 26 19.203 1 98.44 325 ALA A O 1
ATOM 2375 N N . ARG A 1 326 ? -5.703 26.016 16.969 1 98.25 326 ARG A N 1
ATOM 2376 C CA . ARG A 1 326 ? -5.664 27.484 16.922 1 98.25 326 ARG A CA 1
ATOM 2377 C C . ARG A 1 326 ? -6.234 28.016 15.617 1 98.25 326 ARG A C 1
ATOM 2379 O O . ARG A 1 326 ? -6.141 27.344 14.578 1 98.25 326 ARG A O 1
ATOM 2386 N N . HIS A 1 327 ? -6.863 29.172 15.758 1 98.75 327 HIS A N 1
ATOM 2387 C CA . HIS A 1 327 ? -7.145 30 14.594 1 98.75 327 HIS A CA 1
ATOM 2388 C C . HIS A 1 327 ? -5.875 30.641 14.055 1 98.75 327 HIS A C 1
ATOM 2390 O O . HIS A 1 327 ? -5.23 31.438 14.758 1 98.75 327 HIS A O 1
ATOM 2396 N N . ILE A 1 328 ? -5.559 30.344 12.758 1 98.81 328 ILE A N 1
ATOM 2397 C CA . ILE A 1 328 ? -4.223 30.766 12.344 1 98.81 328 ILE A CA 1
ATOM 2398 C C . ILE A 1 328 ? -4.324 31.719 11.156 1 98.81 328 ILE A C 1
ATOM 2400 O O . ILE A 1 328 ? -3.309 32.219 10.656 1 98.81 328 ILE A O 1
ATOM 2404 N N . GLY A 1 329 ? -5.492 31.953 10.656 1 98.81 329 GLY A N 1
ATOM 2405 C CA . GLY A 1 329 ? -5.641 32.812 9.484 1 98.81 329 GLY A CA 1
ATOM 2406 C C . GLY A 1 329 ? -7.047 32.812 8.914 1 98.81 329 GLY A C 1
ATOM 2407 O O . GLY A 1 329 ? -7.996 32.406 9.602 1 98.81 329 GLY A O 1
ATOM 2408 N N . HIS A 1 330 ? -7.152 33.344 7.656 1 98.81 330 HIS A N 1
ATOM 2409 C CA . HIS A 1 330 ? -8.461 33.438 7.02 1 98.81 330 HIS A CA 1
ATOM 2410 C C . HIS A 1 330 ? -8.336 33.375 5.5 1 98.81 330 HIS A C 1
ATOM 2412 O O . HIS A 1 330 ? -7.238 33.5 4.957 1 98.81 330 HIS A O 1
ATOM 2418 N N . VAL A 1 331 ? -9.43 33.125 4.887 1 98.88 331 VAL A N 1
ATOM 2419 C CA . VAL A 1 331 ? -9.516 33.062 3.432 1 98.88 331 VAL A CA 1
ATOM 2420 C C . VAL A 1 331 ? -9.922 34.406 2.879 1 98.88 331 VAL A C 1
ATOM 2422 O O . VAL A 1 331 ? -10.883 35.031 3.355 1 98.88 331 VAL A O 1
ATOM 2425 N N . ALA A 1 332 ? -9.211 34.875 1.904 1 98.75 332 ALA A N 1
ATOM 2426 C CA . ALA A 1 332 ? -9.445 36.188 1.29 1 98.75 332 ALA A CA 1
ATOM 2427 C C . ALA A 1 332 ? -9.758 36.062 -0.196 1 98.75 332 ALA A C 1
ATOM 2429 O O . ALA A 1 332 ? -9.656 34.969 -0.757 1 98.75 332 ALA A O 1
ATOM 2430 N N . VAL A 1 333 ? -10.211 37.156 -0.775 1 98.62 333 VAL A N 1
ATOM 2431 C CA . VAL A 1 333 ? -10.414 37.188 -2.219 1 98.62 333 VAL A CA 1
ATOM 2432 C C . VAL A 1 333 ? -9.109 36.906 -2.939 1 98.62 333 VAL A C 1
ATOM 2434 O O . VAL A 1 333 ? -8.039 37.312 -2.504 1 98.62 333 VAL A O 1
ATOM 2437 N N . LYS A 1 334 ? -9.266 36.25 -3.988 1 98.44 334 LYS A N 1
ATOM 2438 C CA . LYS A 1 334 ? -8.078 35.812 -4.738 1 98.44 334 LYS A CA 1
ATOM 2439 C C . LYS A 1 334 ? -7.227 37.031 -5.129 1 98.44 334 LYS A C 1
ATOM 2441 O O . LYS A 1 334 ? -7.723 37.969 -5.746 1 98.44 334 LYS A O 1
ATOM 2446 N N . GLY A 1 335 ? -6 37 -4.754 1 98.12 335 GLY A N 1
ATOM 2447 C CA . GLY A 1 335 ? -5.02 38 -5.145 1 98.12 335 GLY A CA 1
ATOM 2448 C C . GLY A 1 335 ? -3.932 37.438 -6.047 1 98.12 335 GLY A C 1
ATOM 2449 O O . GLY A 1 335 ? -4.152 36.469 -6.766 1 98.12 335 GLY A O 1
ATOM 2450 N N . GLU A 1 336 ? -2.797 38.125 -6.078 1 97.88 336 GLU A N 1
ATOM 2451 C CA . GLU A 1 336 ? -1.673 37.75 -6.922 1 97.88 336 GLU A CA 1
ATOM 2452 C C . GLU A 1 336 ? -1.032 36.438 -6.43 1 97.88 336 GLU A C 1
ATOM 2454 O O . GLU A 1 336 ? -0.574 35.625 -7.234 1 97.88 336 GLU A O 1
ATOM 2459 N N . TYR A 1 337 ? -1.051 36.344 -5.09 1 98.5 337 TYR A N 1
ATOM 2460 C CA . TYR A 1 337 ? -0.417 35.188 -4.484 1 98.5 337 TYR A CA 1
ATOM 2461 C C . TYR A 1 337 ? -1.453 34.281 -3.83 1 98.5 337 TYR A C 1
ATOM 2463 O O . TYR A 1 337 ? -2.516 34.75 -3.408 1 98.5 337 TYR A O 1
ATOM 2471 N N . ALA A 1 338 ? -1.14 33 -3.754 1 98.56 338 ALA A N 1
ATOM 2472 C CA . ALA A 1 338 ? -2.021 32.031 -3.115 1 98.56 338 ALA A CA 1
ATOM 2473 C C . ALA A 1 338 ? -2.049 32.219 -1.602 1 98.56 338 ALA A C 1
ATOM 2475 O O . ALA A 1 338 ? -3.1 32.094 -0.972 1 98.56 338 ALA A O 1
ATOM 2476 N N . VAL A 1 339 ? -0.863 32.531 -1.074 1 98.75 339 VAL A N 1
ATOM 2477 C CA . VAL A 1 339 ? -0.779 32.656 0.377 1 98.75 339 VAL A CA 1
ATOM 2478 C C . VAL A 1 339 ? -0.051 33.938 0.738 1 98.75 339 VAL A C 1
ATOM 2480 O O . VAL A 1 339 ? 0.985 34.281 0.152 1 98.75 339 VAL A O 1
ATOM 2483 N N . TYR A 1 340 ? -0.585 34.719 1.567 1 98.62 340 TYR A N 1
ATOM 2484 C CA . TYR A 1 340 ? 0.02 35.875 2.205 1 98.62 340 TYR A CA 1
ATOM 2485 C C . TYR A 1 340 ? 0.335 35.594 3.668 1 98.62 340 TYR A C 1
ATOM 2487 O O . TYR A 1 340 ? -0.561 35.281 4.453 1 98.62 340 TYR A O 1
ATOM 2495 N N . VAL A 1 341 ? 1.596 35.719 4.012 1 98.31 341 VAL A N 1
ATOM 2496 C CA . VAL A 1 341 ? 2.016 35.5 5.391 1 98.31 341 VAL A CA 1
ATOM 2497 C C . VAL A 1 341 ? 2.229 36.812 6.098 1 98.31 341 VAL A C 1
ATOM 2499 O O . VAL A 1 341 ? 2.768 37.75 5.512 1 98.31 341 VAL A O 1
ATOM 2502 N N . LYS A 1 342 ? 1.733 36.906 7.309 1 97.06 342 LYS A N 1
ATOM 2503 C CA . LYS A 1 342 ? 1.85 38.125 8.102 1 97.06 342 LYS A CA 1
ATOM 2504 C C . LYS A 1 342 ? 2.426 37.812 9.484 1 97.06 342 LYS A C 1
ATOM 2506 O O . LYS A 1 342 ? 2.256 36.719 10.008 1 97.06 342 LYS A O 1
ATOM 2511 N N . MET B 1 1 ? 19.656 0.774 -22.891 1 62.62 1 MET B N 1
ATOM 2512 C CA . MET B 1 1 ? 18.469 0.365 -22.156 1 62.62 1 MET B CA 1
ATOM 2513 C C . MET B 1 1 ? 18.797 0.02 -20.719 1 62.62 1 MET B C 1
ATOM 2515 O O . MET B 1 1 ? 19.781 -0.686 -20.453 1 62.62 1 MET B O 1
ATOM 2519 N N . VAL B 1 2 ? 18.297 0.73 -19.906 1 70.62 2 VAL B N 1
ATOM 2520 C CA . VAL B 1 2 ? 18.578 0.472 -18.5 1 70.62 2 VAL B CA 1
ATOM 2521 C C . VAL B 1 2 ? 18.094 -0.927 -18.125 1 70.62 2 VAL B C 1
ATOM 2523 O O . VAL B 1 2 ? 16.938 -1.291 -18.406 1 70.62 2 VAL B O 1
ATOM 2526 N N . LYS B 1 3 ? 19.016 -1.741 -17.75 1 77.69 3 LYS B N 1
ATOM 2527 C CA . LYS B 1 3 ? 18.688 -3.072 -17.25 1 77.69 3 LYS B CA 1
ATOM 2528 C C . LYS B 1 3 ? 18.359 -3.033 -15.766 1 77.69 3 LYS B C 1
ATOM 2530 O O . LYS B 1 3 ? 19.25 -3 -14.922 1 77.69 3 LYS B O 1
ATOM 2535 N N . LEU B 1 4 ? 17.109 -3.092 -15.383 1 81.31 4 LEU B N 1
ATOM 2536 C CA . LEU B 1 4 ? 16.656 -2.887 -14.008 1 81.31 4 LEU B CA 1
ATOM 2537 C C . LEU B 1 4 ? 17.156 -3.996 -13.094 1 81.31 4 LEU B C 1
ATOM 2539 O O . LEU B 1 4 ? 17.406 -3.766 -11.914 1 81.31 4 LEU B O 1
ATOM 2543 N N . THR B 1 5 ? 17.438 -5.152 -13.656 1 79.94 5 THR B N 1
ATOM 2544 C CA . THR B 1 5 ? 17.797 -6.297 -12.836 1 79.94 5 THR B CA 1
ATOM 2545 C C . THR B 1 5 ? 19.203 -6.113 -12.25 1 79.94 5 THR B C 1
ATOM 2547 O O . THR B 1 5 ? 19.562 -6.77 -11.266 1 79.94 5 THR B O 1
ATOM 2550 N N . ASN B 1 6 ? 19.906 -5.227 -12.859 1 74.94 6 ASN B N 1
ATOM 2551 C CA . ASN B 1 6 ? 21.25 -4.93 -12.352 1 74.94 6 ASN B CA 1
ATOM 2552 C C . ASN B 1 6 ? 21.188 -4.195 -11.016 1 74.94 6 ASN B C 1
ATOM 2554 O O . ASN B 1 6 ? 22.188 -4.105 -10.312 1 74.94 6 ASN B O 1
ATOM 2558 N N . TYR B 1 7 ? 20.047 -3.785 -10.742 1 73.31 7 TYR B N 1
ATOM 2559 C CA . TYR B 1 7 ? 19.891 -2.99 -9.531 1 73.31 7 TYR B CA 1
ATOM 2560 C C . TYR B 1 7 ? 19.156 -3.777 -8.453 1 73.31 7 TYR B C 1
ATOM 2562 O O . TYR B 1 7 ? 18.812 -3.23 -7.398 1 73.31 7 TYR B O 1
ATOM 2570 N N . ALA B 1 8 ? 18.828 -4.988 -8.766 1 70.31 8 ALA B N 1
ATOM 2571 C CA . ALA B 1 8 ? 18.125 -5.828 -7.801 1 70.31 8 ALA B CA 1
ATOM 2572 C C . ALA B 1 8 ? 18.984 -7.008 -7.367 1 70.31 8 ALA B C 1
ATOM 2574 O O . ALA B 1 8 ? 19.469 -7.773 -8.203 1 70.31 8 ALA B O 1
ATOM 2575 N N . ALA B 1 9 ? 19.328 -7.051 -6.004 1 63.19 9 ALA B N 1
ATOM 2576 C CA . ALA B 1 9 ? 20.062 -8.219 -5.52 1 63.19 9 ALA B CA 1
ATOM 2577 C C . ALA B 1 9 ? 19.188 -9.477 -5.594 1 63.19 9 ALA B C 1
ATOM 2579 O O . ALA B 1 9 ? 19.688 -10.555 -5.938 1 63.19 9 ALA B O 1
ATOM 2580 N N . LYS B 1 10 ? 17.844 -9.344 -5.23 1 70.5 10 LYS B N 1
ATOM 2581 C CA . LYS B 1 10 ? 16.828 -10.383 -5.32 1 70.5 10 LYS B CA 1
ATOM 2582 C C . LYS B 1 10 ? 15.672 -9.945 -6.219 1 70.5 10 LYS B C 1
ATOM 2584 O O . LYS B 1 10 ? 15.273 -8.773 -6.195 1 70.5 10 LYS B O 1
ATOM 2589 N N . GLY B 1 11 ? 15.266 -10.812 -7.102 1 65.38 11 GLY B N 1
ATOM 2590 C CA . GLY B 1 11 ? 14.281 -10.359 -8.07 1 65.38 11 GLY B CA 1
ATOM 2591 C C . GLY B 1 11 ? 12.891 -10.906 -7.809 1 65.38 11 GLY B C 1
ATOM 2592 O O . GLY B 1 11 ? 12.734 -12.039 -7.336 1 65.38 11 GLY B O 1
ATOM 2593 N N . GLY B 1 12 ? 11.867 -10.133 -8.07 1 72.88 12 GLY B N 1
ATOM 2594 C CA . GLY B 1 12 ? 10.477 -10.547 -8.008 1 72.88 12 GLY B CA 1
ATOM 2595 C C . GLY B 1 12 ? 10.016 -10.875 -6.598 1 72.88 12 GLY B C 1
ATOM 2596 O O . GLY B 1 12 ? 10.305 -10.125 -5.656 1 72.88 12 GLY B O 1
ATOM 2597 N N . CYS B 1 13 ? 9.25 -11.883 -6.449 1 72.25 13 CYS B N 1
ATOM 2598 C CA . CYS B 1 13 ? 8.664 -12.25 -5.164 1 72.25 13 CYS B CA 1
ATOM 2599 C C . CYS B 1 13 ? 9.719 -12.867 -4.25 1 72.25 13 CYS B C 1
ATOM 2601 O O . CYS B 1 13 ? 9.445 -13.117 -3.072 1 72.25 13 CYS B O 1
ATOM 2603 N N . ALA B 1 14 ? 10.867 -12.992 -4.734 1 66.94 14 ALA B N 1
ATOM 2604 C CA . ALA B 1 14 ? 11.953 -13.594 -3.955 1 66.94 14 ALA B CA 1
ATOM 2605 C C . ALA B 1 14 ? 12.555 -12.578 -2.99 1 66.94 14 ALA B C 1
ATOM 2607 O O . ALA B 1 14 ? 13.328 -12.945 -2.1 1 66.94 14 ALA B O 1
ATOM 2608 N N . CYS B 1 15 ? 12.141 -11.359 -3.092 1 72.19 15 CYS B N 1
ATOM 2609 C CA . CYS B 1 15 ? 12.711 -10.336 -2.225 1 72.19 15 CYS B CA 1
ATOM 2610 C C . CYS B 1 15 ? 11.953 -10.266 -0.899 1 72.19 15 CYS B C 1
ATOM 2612 O O . CYS B 1 15 ? 12.328 -9.5 -0.01 1 72.19 15 CYS B O 1
ATOM 2614 N N . LYS B 1 16 ? 11.008 -11.086 -0.721 1 77.44 16 LYS B N 1
ATOM 2615 C CA . LYS B 1 16 ? 10.219 -11.102 0.507 1 77.44 16 LYS B CA 1
ATOM 2616 C C . LYS B 1 16 ? 11.078 -11.5 1.705 1 77.44 16 LYS B C 1
ATOM 2618 O O . LYS B 1 16 ? 12.062 -12.227 1.558 1 77.44 16 LYS B O 1
ATOM 2623 N N . LEU B 1 17 ? 10.727 -10.969 2.85 1 76.5 17 LEU B N 1
ATOM 2624 C CA . LEU B 1 17 ? 11.32 -11.523 4.059 1 76.5 17 LEU B CA 1
ATOM 2625 C C . LEU B 1 17 ? 11.016 -13.016 4.172 1 76.5 17 LEU B C 1
ATOM 2627 O O . LEU B 1 17 ? 9.891 -13.445 3.908 1 76.5 17 LEU B O 1
ATOM 2631 N N . GLY B 1 18 ? 12.008 -13.781 4.461 1 72.88 18 GLY B N 1
ATOM 2632 C CA . GLY B 1 18 ? 11.844 -15.219 4.559 1 72.88 18 GLY B CA 1
ATOM 2633 C C . GLY B 1 18 ? 10.703 -15.633 5.473 1 72.88 18 GLY B C 1
ATOM 2634 O O . GLY B 1 18 ? 10.453 -14.977 6.488 1 72.88 18 GLY B O 1
ATOM 2635 N N . PRO B 1 19 ? 9.977 -16.609 5.078 1 71.62 19 PRO B N 1
ATOM 2636 C CA . PRO B 1 19 ? 8.805 -17.047 5.84 1 71.62 19 PRO B CA 1
ATOM 2637 C C . PRO B 1 19 ? 9.125 -17.344 7.305 1 71.62 19 PRO B C 1
ATOM 2639 O O . PRO B 1 19 ? 8.336 -17 8.195 1 71.62 19 PRO B O 1
ATOM 2642 N N . HIS B 1 20 ? 10.281 -17.859 7.547 1 72.69 20 HIS B N 1
ATOM 2643 C CA . HIS B 1 20 ? 10.641 -18.188 8.922 1 72.69 20 HIS B CA 1
ATOM 2644 C C . HIS B 1 20 ? 10.859 -16.922 9.75 1 72.69 20 HIS B C 1
ATOM 2646 O O . HIS B 1 20 ? 10.461 -16.859 10.914 1 72.69 20 HIS B O 1
ATOM 2652 N N . ILE B 1 21 ? 11.438 -16 9.148 1 77.75 21 ILE B N 1
ATOM 2653 C CA . ILE B 1 21 ? 11.703 -14.742 9.828 1 77.75 21 ILE B CA 1
ATOM 2654 C C . ILE B 1 21 ? 10.391 -14 10.07 1 77.75 21 ILE B C 1
ATOM 2656 O O . ILE B 1 21 ? 10.148 -13.5 11.172 1 77.75 21 ILE B O 1
ATOM 2660 N N . LEU B 1 22 ? 9.609 -14.008 9.055 1 78.62 22 LEU B N 1
ATOM 2661 C CA . LEU B 1 22 ? 8.328 -13.328 9.172 1 78.62 22 LEU B CA 1
ATOM 2662 C C . LEU B 1 22 ? 7.465 -13.984 10.25 1 78.62 22 LEU B C 1
ATOM 2664 O O . LEU B 1 22 ? 6.809 -13.297 11.031 1 78.62 22 LEU B O 1
ATOM 2668 N N . GLN B 1 23 ? 7.449 -15.242 10.242 1 78 23 GLN B N 1
ATOM 2669 C CA . GLN B 1 23 ? 6.68 -15.977 11.234 1 78 23 GLN B CA 1
ATOM 2670 C C . GLN B 1 23 ? 7.129 -15.625 12.648 1 78 23 GLN B C 1
ATOM 2672 O O . GLN B 1 23 ? 6.305 -15.484 13.555 1 78 23 GLN B O 1
ATOM 2677 N N . SER B 1 24 ? 8.359 -15.508 12.836 1 80.94 24 SER B N 1
ATOM 2678 C CA . SER B 1 24 ? 8.883 -15.172 14.148 1 80.94 24 SER B CA 1
ATOM 2679 C C . SER B 1 24 ? 8.438 -13.773 14.586 1 80.94 24 SER B C 1
ATOM 2681 O O . SER B 1 24 ? 8.219 -13.531 15.773 1 80.94 24 SER B O 1
ATOM 2683 N N . VAL B 1 25 ? 8.352 -12.898 13.68 1 85.31 25 VAL B N 1
ATOM 2684 C CA . VAL B 1 25 ? 7.945 -11.523 13.953 1 85.31 25 VAL B CA 1
ATOM 2685 C C . VAL B 1 25 ? 6.461 -11.484 14.305 1 85.31 25 VAL B C 1
ATOM 2687 O O . VAL B 1 25 ? 6.055 -10.766 15.227 1 85.31 25 VAL B O 1
ATOM 2690 N N . LEU B 1 26 ? 5.75 -12.273 13.617 1 84.88 26 LEU B N 1
ATOM 2691 C CA . LEU B 1 26 ? 4.297 -12.188 13.719 1 84.88 26 LEU B CA 1
ATOM 2692 C C . LEU B 1 26 ? 3.789 -12.977 14.922 1 84.88 26 LEU B C 1
ATOM 2694 O O . LEU B 1 26 ? 2.689 -12.719 15.422 1 84.88 26 LEU B O 1
ATOM 2698 N N . THR B 1 27 ? 4.664 -13.852 15.32 1 81.19 27 THR B N 1
ATOM 2699 C CA . THR B 1 27 ? 4.266 -14.688 16.453 1 81.19 27 THR B CA 1
ATOM 2700 C C . THR B 1 27 ? 4.055 -13.836 17.703 1 81.19 27 THR B C 1
ATOM 2702 O O . THR B 1 27 ? 4.934 -13.062 18.078 1 81.19 27 THR B O 1
ATOM 2705 N N . GLY B 1 28 ? 2.91 -13.852 18.219 1 80.69 28 GLY B N 1
ATOM 2706 C CA . GLY B 1 28 ? 2.607 -13.164 19.469 1 80.69 28 GLY B CA 1
ATOM 2707 C C . GLY B 1 28 ? 1.971 -11.805 19.25 1 80.69 28 GLY B C 1
ATOM 2708 O O . GLY B 1 28 ? 1.488 -11.188 20.203 1 80.69 28 GLY B O 1
ATOM 2709 N N . LEU B 1 29 ? 2.09 -11.344 18.109 1 87.19 29 LEU B N 1
ATOM 2710 C CA . LEU B 1 29 ? 1.477 -10.055 17.812 1 87.19 29 LEU B CA 1
ATOM 2711 C C . LEU B 1 29 ? -0.036 -10.188 17.672 1 87.19 29 LEU B C 1
ATOM 2713 O O . LEU B 1 29 ? -0.523 -11.156 17.094 1 87.19 29 LEU B O 1
ATOM 2717 N N . GLU B 1 30 ? -0.707 -9.258 18.297 1 86.69 30 GLU B N 1
ATOM 2718 C CA . GLU B 1 30 ? -2.16 -9.219 18.172 1 86.69 30 GLU B CA 1
ATOM 2719 C C . GLU B 1 30 ? -2.592 -8.195 17.125 1 86.69 30 GLU B C 1
ATOM 2721 O O . GLU B 1 30 ? -2.283 -7.004 17.234 1 86.69 30 GLU B O 1
ATOM 2726 N N . PHE B 1 31 ? -3.221 -8.672 16.172 1 89.56 31 PHE B N 1
ATOM 2727 C CA . PHE B 1 31 ? -3.75 -7.793 15.148 1 89.56 31 PHE B CA 1
ATOM 2728 C C . PHE B 1 31 ? -5.215 -7.465 15.414 1 89.56 31 PHE B C 1
ATOM 2730 O O . PHE B 1 31 ? -6.023 -8.359 15.656 1 89.56 31 PHE B O 1
ATOM 2737 N N . PRO B 1 32 ? -5.547 -6.129 15.422 1 93 32 PRO B N 1
ATOM 2738 C CA . PRO B 1 32 ? -6.957 -5.762 15.594 1 93 32 PRO B CA 1
ATOM 2739 C C . PRO B 1 32 ? -7.863 -6.391 14.539 1 93 32 PRO B C 1
ATOM 2741 O O . PRO B 1 32 ? -7.488 -6.473 13.367 1 93 32 PRO B O 1
ATOM 2744 N N . THR B 1 33 ? -9.031 -6.887 14.984 1 93.38 33 THR B N 1
ATOM 2745 C CA . THR B 1 33 ? -10.016 -7.512 14.102 1 93.38 33 THR B CA 1
ATOM 2746 C C . THR B 1 33 ? -11.43 -7.238 14.586 1 93.38 33 THR B C 1
ATOM 2748 O O . THR B 1 33 ? -11.633 -6.508 15.562 1 93.38 33 THR B O 1
ATOM 2751 N N . ASN B 1 34 ? -12.422 -7.555 13.828 1 94.75 34 ASN B N 1
ATOM 2752 C CA . ASN B 1 34 ? -13.836 -7.496 14.18 1 94.75 34 ASN B CA 1
ATOM 2753 C C . ASN B 1 34 ? -14.664 -8.469 13.344 1 94.75 34 ASN B C 1
ATOM 2755 O O . ASN B 1 34 ? -14.109 -9.273 12.594 1 94.75 34 ASN B O 1
ATOM 2759 N N . GLU B 1 35 ? -15.938 -8.445 13.492 1 94.06 35 GLU B N 1
ATOM 2760 C CA . GLU B 1 35 ? -16.812 -9.445 12.898 1 94.06 35 GLU B CA 1
ATOM 2761 C C . GLU B 1 35 ? -16.906 -9.266 11.383 1 94.06 35 GLU B C 1
ATOM 2763 O O . GLU B 1 35 ? -17.312 -10.188 10.672 1 94.06 35 GLU B O 1
ATOM 2768 N N . SER B 1 36 ? -16.5 -8.141 10.867 1 95.62 36 SER B N 1
ATOM 2769 C CA . SER B 1 36 ? -16.625 -7.871 9.438 1 95.62 36 SER B CA 1
ATOM 2770 C C . SER B 1 36 ? -15.438 -8.445 8.672 1 95.62 36 SER B C 1
ATOM 2772 O O . SER B 1 36 ? -15.453 -8.5 7.441 1 95.62 36 SER B O 1
ATOM 2774 N N . VAL B 1 37 ? -14.43 -8.859 9.422 1 95.38 37 VAL B N 1
ATOM 2775 C CA . VAL B 1 37 ? -13.281 -9.484 8.789 1 95.38 37 VAL B CA 1
ATOM 2776 C C . VAL B 1 37 ? -13.578 -10.961 8.523 1 95.38 37 VAL B C 1
ATOM 2778 O O . VAL B 1 37 ? -13.711 -11.758 9.453 1 95.38 37 VAL B O 1
ATOM 2781 N N . LEU B 1 38 ? -13.672 -11.312 7.27 1 93.5 38 LEU B N 1
ATOM 2782 C CA . LEU B 1 38 ? -13.984 -12.68 6.891 1 93.5 38 LEU B CA 1
ATOM 2783 C C . LEU B 1 38 ? -12.711 -13.5 6.68 1 93.5 38 LEU B C 1
ATOM 2785 O O . LEU B 1 38 ? -12.719 -14.719 6.867 1 93.5 38 LEU B O 1
ATOM 2789 N N . VAL B 1 39 ? -11.672 -12.898 6.152 1 90.06 39 VAL B N 1
ATOM 2790 C CA . VAL B 1 39 ? -10.344 -13.469 5.934 1 90.06 39 VAL B CA 1
ATOM 2791 C C . VAL B 1 39 ? -9.273 -12.492 6.414 1 90.06 39 VAL B C 1
ATOM 2793 O O . VAL B 1 39 ? -9.312 -11.305 6.078 1 90.06 39 VAL B O 1
ATOM 2796 N N . ASN B 1 40 ? -8.422 -12.969 7.289 1 82.75 40 ASN B N 1
ATOM 2797 C CA . ASN B 1 40 ? -7.348 -12.117 7.789 1 82.75 40 ASN B CA 1
ATOM 2798 C C . ASN B 1 40 ? -5.984 -12.781 7.633 1 82.75 40 ASN B C 1
ATOM 2800 O O . ASN B 1 40 ? -5.832 -13.727 6.848 1 82.75 40 ASN B O 1
ATOM 2804 N N . MET B 1 41 ? -4.992 -12.258 8.289 1 72.88 41 MET B N 1
ATOM 2805 C CA . MET B 1 41 ? -3.588 -12.617 8.102 1 72.88 41 MET B CA 1
ATOM 2806 C C . MET B 1 41 ? -3.275 -13.953 8.75 1 72.88 41 MET B C 1
ATOM 2808 O O . MET B 1 41 ? -2.174 -14.484 8.602 1 72.88 41 MET B O 1
ATOM 2812 N N . GLN B 1 42 ? -4.133 -14.438 9.445 1 68.94 42 GLN B N 1
ATOM 2813 C CA . GLN B 1 42 ? -3.84 -15.641 10.219 1 68.94 42 GLN B CA 1
ATOM 2814 C C . GLN B 1 42 ? -3.979 -16.891 9.359 1 68.94 42 GLN B C 1
ATOM 2816 O O . GLN B 1 42 ? -3.42 -17.938 9.688 1 68.94 42 GLN B O 1
ATOM 2821 N N . GLY B 1 43 ? -4.602 -16.734 8.234 1 69.31 43 GLY B N 1
ATOM 2822 C CA . GLY B 1 43 ? -4.754 -17.906 7.367 1 69.31 43 GLY B CA 1
ATOM 2823 C C . GLY B 1 43 ? -3.863 -17.844 6.141 1 69.31 43 GLY B C 1
ATOM 2824 O O . GLY B 1 43 ? -2.869 -17.125 6.117 1 69.31 43 GLY B O 1
ATOM 2825 N N . SER B 1 44 ? -3.973 -18.781 5.277 1 76.69 44 SER B N 1
ATOM 2826 C CA . SER B 1 44 ? -3.152 -18.891 4.074 1 76.69 44 SER B CA 1
ATOM 2827 C C . SER B 1 44 ? -3.865 -18.312 2.861 1 76.69 44 SER B C 1
ATOM 2829 O O . SER B 1 44 ? -3.416 -18.484 1.726 1 76.69 44 SER B O 1
ATOM 2831 N N . ASP B 1 45 ? -4.918 -17.641 3.148 1 82.12 45 ASP B N 1
ATOM 2832 C CA . ASP B 1 45 ? -5.648 -17.047 2.033 1 82.12 45 ASP B CA 1
ATOM 2833 C C . ASP B 1 45 ? -4.828 -15.945 1.361 1 82.12 45 ASP B C 1
ATOM 2835 O O . ASP B 1 45 ? -3.887 -15.414 1.956 1 82.12 45 ASP B O 1
ATOM 2839 N N . ASP B 1 46 ? -5.191 -15.672 0.157 1 83.5 46 ASP B N 1
ATOM 2840 C CA . ASP B 1 46 ? -4.363 -14.859 -0.726 1 83.5 46 ASP B CA 1
ATOM 2841 C C . ASP B 1 46 ? -4.566 -13.367 -0.446 1 83.5 46 ASP B C 1
ATOM 2843 O O . ASP B 1 46 ? -3.744 -12.539 -0.842 1 83.5 46 ASP B O 1
ATOM 2847 N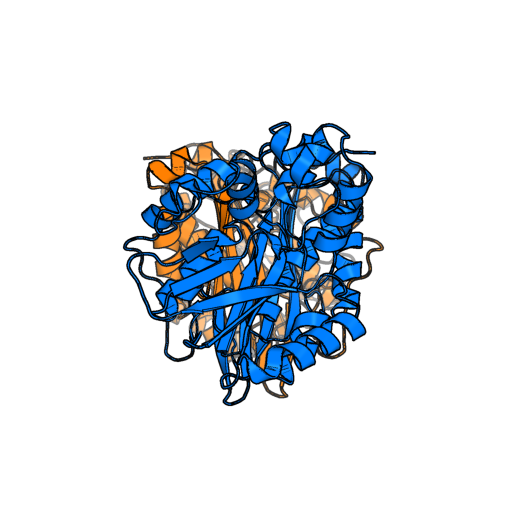 N . ALA B 1 47 ? -5.68 -13.047 0.145 1 90.06 47 ALA B N 1
ATOM 2848 C CA . ALA B 1 47 ? -5.992 -11.648 0.415 1 90.06 47 ALA B CA 1
ATOM 2849 C C . ALA B 1 47 ? -6.895 -11.516 1.64 1 90.06 47 ALA B C 1
ATOM 2851 O O . ALA B 1 47 ? -7.516 -12.484 2.07 1 90.06 47 ALA B O 1
ATOM 2852 N N . GLY B 1 48 ? -6.879 -10.336 2.23 1 93.88 48 GLY B N 1
ATOM 2853 C CA . GLY B 1 48 ? -7.848 -10.039 3.271 1 93.88 48 GLY B CA 1
ATOM 2854 C C . GLY B 1 48 ? -9.227 -9.711 2.729 1 93.88 48 GLY B C 1
ATOM 2855 O O . GLY B 1 48 ? -9.352 -9.109 1.659 1 93.88 48 GLY B O 1
ATOM 2856 N N . VAL B 1 49 ? -10.242 -10.125 3.43 1 96.75 49 VAL B N 1
ATOM 2857 C CA . VAL B 1 49 ? -11.617 -9.867 2.996 1 96.75 49 VAL B CA 1
ATOM 2858 C C . VAL B 1 49 ? -12.398 -9.203 4.125 1 96.75 49 VAL B C 1
ATOM 2860 O O . VAL B 1 49 ? -12.414 -9.695 5.254 1 96.75 49 VAL B O 1
ATOM 2863 N N . TYR B 1 50 ? -12.984 -8.078 3.809 1 97.44 50 TYR B N 1
ATOM 2864 C CA . TYR B 1 50 ? -13.75 -7.285 4.766 1 97.44 50 TYR B CA 1
ATOM 2865 C C . TYR B 1 50 ? -15.164 -7.039 4.258 1 97.44 50 TYR B C 1
ATOM 2867 O O . TYR B 1 50 ? -15.359 -6.395 3.225 1 97.44 50 TYR B O 1
ATOM 2875 N N . GLN B 1 51 ? -16.125 -7.492 5.004 1 97.25 51 GLN B N 1
ATOM 2876 C CA . GLN B 1 51 ? -17.516 -7.406 4.578 1 97.25 51 GLN B CA 1
ATOM 2877 C C . GLN B 1 51 ? -18.078 -6.012 4.824 1 97.25 51 GLN B C 1
ATOM 2879 O O . GLN B 1 51 ? -18.016 -5.5 5.941 1 97.25 51 GLN B O 1
ATOM 2884 N N . ILE B 1 52 ? -18.641 -5.426 3.768 1 95.56 52 ILE B N 1
ATOM 2885 C CA . ILE B 1 52 ? -19.188 -4.082 3.936 1 95.56 52 ILE B CA 1
ATOM 2886 C C . ILE B 1 52 ? -20.703 -4.125 3.859 1 95.56 52 ILE B C 1
ATOM 2888 O O . ILE B 1 52 ? -21.391 -3.191 4.297 1 95.56 52 ILE B O 1
ATOM 2892 N N . SER B 1 53 ? -21.297 -5.125 3.219 1 94.5 53 SER B N 1
ATOM 2893 C CA . SER B 1 53 ? -22.734 -5.379 3.164 1 94.5 53 SER B CA 1
ATOM 2894 C C . SER B 1 53 ? -23.016 -6.867 3.012 1 94.5 53 SER B C 1
ATOM 2896 O O . SER B 1 53 ? -22.094 -7.688 2.98 1 94.5 53 SER B O 1
ATOM 2898 N N . ASN B 1 54 ? -24.266 -7.18 2.932 1 94.31 54 ASN B N 1
ATOM 2899 C CA . ASN B 1 54 ? -24.641 -8.586 2.822 1 94.31 54 ASN B CA 1
ATOM 2900 C C . ASN B 1 54 ? -24.172 -9.195 1.505 1 94.31 54 ASN B C 1
ATOM 2902 O O . ASN B 1 54 ? -23.906 -10.398 1.431 1 94.31 54 ASN B O 1
ATOM 2906 N N . ASP B 1 55 ? -24 -8.305 0.559 1 94.69 55 ASP B N 1
ATOM 2907 C CA . ASP B 1 55 ? -23.734 -8.859 -0.762 1 94.69 55 ASP B CA 1
ATOM 2908 C C . ASP B 1 55 ? -22.375 -8.391 -1.291 1 94.69 55 ASP B C 1
ATOM 2910 O O . ASP B 1 55 ? -22.016 -8.68 -2.436 1 94.69 55 ASP B O 1
ATOM 2914 N N . MET B 1 56 ? -21.625 -7.68 -0.431 1 95.75 56 MET B N 1
ATOM 2915 C CA . MET B 1 56 ? -20.359 -7.164 -0.927 1 95.75 56 MET B CA 1
ATOM 2916 C C . MET B 1 56 ? -19.297 -7.188 0.167 1 95.75 56 MET B C 1
ATOM 2918 O O . MET B 1 56 ? -19.547 -6.742 1.289 1 95.75 56 MET B O 1
ATOM 2922 N N . ALA B 1 57 ? -18.219 -7.758 -0.174 1 97.81 57 ALA B N 1
ATOM 2923 C CA . ALA B 1 57 ? -17.016 -7.703 0.659 1 97.81 57 ALA B CA 1
ATOM 2924 C C . ALA B 1 57 ? -15.836 -7.156 -0.127 1 97.81 57 ALA B C 1
ATOM 2926 O O . ALA B 1 57 ? -15.727 -7.371 -1.338 1 97.81 57 ALA B O 1
ATOM 2927 N N . LEU B 1 58 ? -15.039 -6.398 0.583 1 98.12 58 LEU B N 1
ATOM 2928 C CA . LEU B 1 58 ? -13.805 -5.906 -0.009 1 98.12 58 LEU B CA 1
ATOM 2929 C C . LEU B 1 58 ? -12.719 -6.98 0.025 1 98.12 58 LEU B C 1
ATOM 2931 O O . LEU B 1 58 ? -12.531 -7.648 1.044 1 98.12 58 LEU B O 1
ATOM 2935 N N . VAL B 1 59 ? -12.086 -7.23 -1.077 1 98.12 59 VAL B N 1
ATOM 2936 C CA . VAL B 1 59 ? -10.875 -8.039 -1.164 1 98.12 59 VAL B CA 1
ATOM 2937 C C . VAL B 1 59 ? -9.648 -7.125 -1.263 1 98.12 59 VAL B C 1
ATOM 2939 O O . VAL B 1 59 ? -9.531 -6.336 -2.203 1 98.12 59 VAL B O 1
ATOM 2942 N N . GLN B 1 60 ? -8.773 -7.223 -0.329 1 98 60 GLN B N 1
ATOM 2943 C CA . GLN B 1 60 ? -7.664 -6.281 -0.25 1 98 60 GLN B CA 1
ATOM 2944 C C . GLN B 1 60 ? -6.324 -7.016 -0.205 1 98 60 GLN B C 1
ATOM 2946 O O . GLN B 1 60 ? -6.164 -7.977 0.548 1 98 60 GLN B O 1
ATOM 2951 N N . THR B 1 61 ? -5.438 -6.594 -1.018 1 97.5 61 THR B N 1
ATOM 2952 C CA . THR B 1 61 ? -4.109 -7.188 -1.104 1 97.5 61 THR B CA 1
ATOM 2953 C C . THR B 1 61 ? -3.07 -6.133 -1.479 1 97.5 61 THR B C 1
ATOM 2955 O O . THR B 1 61 ? -3.414 -5.078 -2.02 1 97.5 61 THR B O 1
ATOM 2958 N N . VAL B 1 62 ? -1.86 -6.375 -1.129 1 96.88 62 VAL B N 1
ATOM 2959 C CA . VAL B 1 62 ? -0.743 -5.5 -1.467 1 96.88 62 VAL B CA 1
ATOM 2960 C C . VAL B 1 62 ? 0.496 -6.34 -1.773 1 96.88 62 VAL B C 1
ATOM 2962 O O . VAL B 1 62 ? 0.743 -7.355 -1.118 1 96.88 62 VAL B O 1
ATOM 2965 N N . ASP B 1 63 ? 1.16 -5.98 -2.803 1 95.19 63 ASP B N 1
ATOM 2966 C CA . ASP B 1 63 ? 2.402 -6.633 -3.203 1 95.19 63 ASP B CA 1
ATOM 2967 C C . ASP B 1 63 ? 3.332 -5.652 -3.916 1 95.19 63 ASP B C 1
ATOM 2969 O O . ASP B 1 63 ? 2.879 -4.816 -4.699 1 95.19 63 ASP B O 1
ATOM 2973 N N . PHE B 1 64 ? 4.516 -5.656 -3.641 1 94.56 64 PHE B N 1
ATOM 2974 C CA . PHE B 1 64 ? 5.559 -4.898 -4.32 1 94.56 64 PHE B CA 1
ATOM 2975 C C . PHE B 1 64 ? 6.895 -5.629 -4.242 1 94.56 64 PHE B C 1
ATOM 2977 O O . PHE B 1 64 ? 7.18 -6.309 -3.258 1 94.56 64 PHE B O 1
ATOM 2984 N N . PHE B 1 65 ? 7.684 -5.566 -5.273 1 92.56 65 PHE B N 1
ATOM 2985 C CA . PHE B 1 65 ? 8.93 -6.32 -5.309 1 92.56 65 PHE B CA 1
ATOM 2986 C C . PHE B 1 65 ? 9.93 -5.668 -6.258 1 92.56 65 PHE B C 1
ATOM 2988 O O . PHE B 1 65 ? 9.633 -4.641 -6.867 1 92.56 65 PHE B O 1
ATOM 2995 N N . THR B 1 66 ? 11.117 -6.203 -6.312 1 93.19 66 THR B N 1
ATOM 2996 C CA . THR B 1 66 ? 12.211 -5.727 -7.16 1 93.19 66 THR B CA 1
ATOM 2997 C C . THR B 1 66 ? 12.07 -6.273 -8.578 1 93.19 66 THR B C 1
ATOM 2999 O O . THR B 1 66 ? 11.328 -7.23 -8.805 1 93.19 66 THR B O 1
ATOM 3002 N N . PRO B 1 67 ? 12.789 -5.656 -9.523 1 93.25 67 PRO B N 1
ATOM 3003 C CA . PRO B 1 67 ? 12.656 -6.066 -10.922 1 93.25 67 PRO B CA 1
ATOM 3004 C C . PRO B 1 67 ? 13.055 -7.527 -11.148 1 93.25 67 PRO B C 1
ATOM 3006 O O . PRO B 1 67 ? 14.062 -7.988 -10.609 1 93.25 67 PRO B O 1
ATOM 3009 N N . ILE B 1 68 ? 12.227 -8.164 -11.992 1 90.56 68 ILE B N 1
ATOM 3010 C CA . ILE B 1 68 ? 12.5 -9.555 -12.344 1 90.56 68 ILE B CA 1
ATOM 3011 C C . ILE B 1 68 ? 12.891 -9.641 -13.82 1 90.56 68 ILE B C 1
ATOM 3013 O O . ILE B 1 68 ? 13.312 -10.695 -14.297 1 90.56 68 ILE B O 1
ATOM 3017 N N . VAL B 1 69 ? 12.727 -8.586 -14.547 1 92.56 69 VAL B N 1
ATOM 3018 C CA . VAL B 1 69 ? 13.156 -8.438 -15.93 1 92.56 69 VAL B CA 1
ATOM 3019 C C . VAL B 1 69 ? 13.883 -7.113 -16.109 1 92.56 69 VAL B C 1
ATOM 3021 O O . VAL B 1 69 ? 13.75 -6.207 -15.281 1 92.56 69 VAL B O 1
ATOM 3024 N N . ASP B 1 70 ? 14.586 -6.969 -17.203 1 91 70 ASP B N 1
ATOM 3025 C CA . ASP B 1 70 ? 15.414 -5.789 -17.453 1 91 70 ASP B CA 1
ATOM 3026 C C . ASP B 1 70 ? 14.57 -4.625 -17.969 1 91 70 ASP B C 1
ATOM 3028 O O . ASP B 1 70 ? 14.82 -3.471 -17.625 1 91 70 ASP B O 1
ATOM 3032 N N . ASP B 1 71 ? 13.594 -4.934 -18.781 1 94.12 71 ASP B N 1
ATOM 3033 C CA . ASP B 1 71 ? 12.797 -3.91 -19.453 1 94.12 71 ASP B CA 1
ATOM 3034 C C . ASP B 1 71 ? 11.797 -3.281 -18.484 1 94.12 71 ASP B C 1
ATOM 3036 O O . ASP B 1 71 ? 10.922 -3.969 -17.953 1 94.12 71 ASP B O 1
ATOM 3040 N N . PRO B 1 72 ? 11.875 -1.96 -18.266 1 96.62 72 PRO B N 1
ATOM 3041 C CA . PRO B 1 72 ? 11.008 -1.313 -17.281 1 96.62 72 PRO B CA 1
ATOM 3042 C C . PRO B 1 72 ? 9.523 -1.446 -17.625 1 96.62 72 PRO B C 1
ATOM 3044 O O . PRO B 1 72 ? 8.703 -1.657 -16.734 1 96.62 72 PRO B O 1
ATOM 3047 N N . TYR B 1 73 ? 9.18 -1.346 -18.875 1 97.38 73 TYR B N 1
ATOM 3048 C CA . TYR B 1 73 ? 7.785 -1.472 -19.281 1 97.38 73 TYR B CA 1
ATOM 3049 C C . TYR B 1 73 ? 7.238 -2.854 -18.953 1 97.38 73 TYR B C 1
ATOM 3051 O O . TYR B 1 73 ? 6.141 -2.979 -18.391 1 97.38 73 TYR B O 1
ATOM 3059 N N . LEU B 1 74 ? 7.996 -3.848 -19.234 1 97.25 74 LEU B N 1
ATOM 3060 C CA . LEU B 1 74 ? 7.586 -5.219 -18.938 1 97.25 74 LEU B CA 1
ATOM 3061 C C . LEU B 1 74 ? 7.547 -5.473 -17.438 1 97.25 74 LEU B C 1
ATOM 3063 O O . LEU B 1 74 ? 6.676 -6.195 -16.953 1 97.25 74 LEU B O 1
ATOM 3067 N N . PHE B 1 75 ? 8.5 -4.883 -16.719 1 96.38 75 PHE B N 1
ATOM 3068 C CA . PHE B 1 75 ? 8.469 -4.98 -15.258 1 96.38 75 PHE B CA 1
ATOM 3069 C C . PHE B 1 75 ? 7.168 -4.414 -14.703 1 96.38 75 PHE B C 1
ATOM 3071 O O . PHE B 1 75 ? 6.543 -5.023 -13.836 1 96.38 75 PHE B O 1
ATOM 3078 N N . GLY B 1 76 ? 6.762 -3.285 -15.227 1 97.94 76 GLY B N 1
ATOM 3079 C CA . GLY B 1 76 ? 5.504 -2.676 -14.82 1 97.94 76 GLY B CA 1
ATOM 3080 C C . GLY B 1 76 ? 4.301 -3.566 -15.07 1 97.94 76 GLY B C 1
ATOM 3081 O O . GLY B 1 76 ? 3.439 -3.711 -14.203 1 97.94 76 GLY B O 1
ATOM 3082 N N . ARG B 1 77 ? 4.254 -4.168 -16.25 1 98.44 77 ARG B N 1
ATOM 3083 C CA . ARG B 1 77 ? 3.154 -5.07 -16.578 1 98.44 77 ARG B CA 1
ATOM 3084 C C . ARG B 1 77 ? 3.094 -6.246 -15.609 1 98.44 77 ARG B C 1
ATOM 3086 O O . ARG B 1 77 ? 2.02 -6.594 -15.117 1 98.44 77 ARG B O 1
ATOM 3093 N N . ILE B 1 78 ? 4.262 -6.836 -15.375 1 98.06 78 ILE B N 1
ATOM 3094 C CA . ILE B 1 78 ? 4.363 -8.016 -14.516 1 98.06 78 ILE B CA 1
ATOM 3095 C C . ILE B 1 78 ? 3.943 -7.652 -13.094 1 98.06 78 ILE B C 1
ATOM 3097 O O . ILE B 1 78 ? 3.16 -8.375 -12.469 1 98.06 78 ILE B O 1
ATOM 3101 N N . ALA B 1 79 ? 4.426 -6.562 -12.57 1 97.81 79 ALA B N 1
ATOM 3102 C CA . ALA B 1 79 ? 4.113 -6.141 -11.211 1 97.81 79 ALA B CA 1
ATOM 3103 C C . ALA B 1 79 ? 2.617 -5.891 -11.047 1 97.81 79 ALA B C 1
ATOM 3105 O O . ALA B 1 79 ? 2.029 -6.258 -10.023 1 97.81 79 ALA B O 1
ATOM 3106 N N . ALA B 1 80 ? 2.025 -5.25 -12.039 1 98.5 80 ALA B N 1
ATOM 3107 C CA . ALA B 1 80 ? 0.59 -4.988 -11.984 1 98.5 80 ALA B CA 1
ATOM 3108 C C . ALA B 1 80 ? -0.208 -6.289 -12.008 1 98.5 80 ALA B C 1
ATOM 3110 O O . ALA B 1 80 ? -1.113 -6.48 -11.195 1 98.5 80 ALA B O 1
ATOM 3111 N N . ALA B 1 81 ? 0.156 -7.168 -12.906 1 98.56 81 ALA B N 1
ATOM 3112 C CA . ALA B 1 81 ? -0.534 -8.453 -13 1 98.56 81 ALA B CA 1
ATOM 3113 C C . ALA B 1 81 ? -0.417 -9.234 -11.688 1 98.56 81 ALA B C 1
ATOM 3115 O O . ALA B 1 81 ? -1.4 -9.805 -11.211 1 98.56 81 ALA B O 1
ATOM 3116 N N . ASN B 1 82 ? 0.754 -9.25 -11.164 1 98.06 82 ASN B N 1
ATOM 3117 C CA . ASN B 1 82 ? 1.008 -9.922 -9.898 1 98.06 82 ASN B CA 1
ATOM 3118 C C . ASN B 1 82 ? 0.164 -9.336 -8.773 1 98.06 82 ASN B C 1
ATOM 3120 O O . ASN B 1 82 ? -0.377 -10.07 -7.945 1 98.06 82 ASN B O 1
ATOM 3124 N N . SER B 1 83 ? 0.057 -8.055 -8.734 1 98.19 83 SER B N 1
ATOM 3125 C CA . SER B 1 83 ? -0.651 -7.363 -7.66 1 98.19 83 SER B CA 1
ATOM 3126 C C . SER B 1 83 ? -2.148 -7.648 -7.715 1 98.19 83 SER B C 1
ATOM 3128 O O . SER B 1 83 ? -2.822 -7.648 -6.684 1 98.19 83 SER B O 1
ATOM 3130 N N . LEU B 1 84 ? -2.688 -7.867 -8.891 1 98.62 84 LEU B N 1
ATOM 3131 C CA . LEU B 1 84 ? -4.121 -8.086 -9.062 1 98.62 84 LEU B CA 1
ATOM 3132 C C . LEU B 1 84 ? -4.48 -9.547 -8.805 1 98.62 84 LEU B C 1
ATOM 3134 O O . LEU B 1 84 ? -5.648 -9.867 -8.57 1 98.62 84 LEU B O 1
ATOM 3138 N N . SER B 1 85 ? -3.496 -10.398 -8.836 1 98.38 85 SER B N 1
ATOM 3139 C CA . SER B 1 85 ? -3.715 -11.836 -8.906 1 98.38 85 SER B CA 1
ATOM 3140 C C . SER B 1 85 ? -4.469 -12.344 -7.68 1 98.38 85 SER B C 1
ATOM 3142 O O . SER B 1 85 ? -5.355 -13.195 -7.797 1 98.38 85 SER B O 1
ATOM 3144 N N . ASP B 1 86 ? -4.113 -11.836 -6.516 1 97.25 86 ASP B N 1
ATOM 3145 C CA . ASP B 1 86 ? -4.715 -12.312 -5.273 1 97.25 86 ASP B CA 1
ATOM 3146 C C . ASP B 1 86 ? -6.223 -12.086 -5.273 1 97.25 86 ASP B C 1
ATOM 3148 O O . ASP B 1 86 ? -6.977 -12.875 -4.699 1 97.25 86 ASP B O 1
ATOM 3152 N N . VAL B 1 87 ? -6.676 -10.977 -5.863 1 98.44 87 VAL B N 1
ATOM 3153 C CA . VAL B 1 87 ? -8.109 -10.703 -5.93 1 98.44 87 VAL B CA 1
ATOM 3154 C C . VAL B 1 87 ? -8.805 -11.781 -6.766 1 98.44 87 VAL B C 1
ATOM 3156 O O . VAL B 1 87 ? -9.836 -12.32 -6.363 1 98.44 87 VAL B O 1
ATOM 3159 N N . TYR B 1 88 ? -8.195 -12.102 -7.902 1 98.56 88 TYR B N 1
ATOM 3160 C CA . TYR B 1 88 ? -8.75 -13.141 -8.758 1 98.56 88 TYR B CA 1
ATOM 3161 C C . TYR B 1 88 ? -8.75 -14.492 -8.047 1 98.56 88 TYR B C 1
ATOM 3163 O O . TYR B 1 88 ? -9.711 -15.258 -8.156 1 98.56 88 TYR B O 1
ATOM 3171 N N . ALA B 1 89 ? -7.672 -14.789 -7.309 1 98.06 89 ALA B N 1
ATOM 3172 C CA . ALA B 1 89 ? -7.535 -16.062 -6.602 1 98.06 89 ALA B CA 1
ATOM 3173 C C . ALA B 1 89 ? -8.633 -16.219 -5.551 1 98.06 89 ALA B C 1
ATOM 3175 O O . ALA B 1 89 ? -8.984 -17.344 -5.184 1 98.06 89 ALA B O 1
ATOM 3176 N N . MET B 1 90 ? -9.18 -15.086 -5.082 1 97.81 90 MET B N 1
ATOM 3177 C CA . MET B 1 90 ? -10.242 -15.117 -4.086 1 97.81 90 MET B CA 1
ATOM 3178 C C . MET B 1 90 ? -11.609 -15.172 -4.758 1 97.81 90 MET B C 1
ATOM 3180 O O . MET B 1 90 ? -12.641 -15.125 -4.082 1 97.81 90 MET B O 1
ATOM 3184 N N . GLY B 1 91 ? -11.617 -15.219 -6.07 1 98 91 GLY B N 1
ATOM 3185 C CA . GLY B 1 91 ? -12.867 -15.227 -6.816 1 98 91 GLY B CA 1
ATOM 3186 C C . GLY B 1 91 ? -13.445 -13.836 -7.012 1 98 91 GLY B C 1
ATOM 3187 O O . GLY B 1 91 ? -14.617 -13.695 -7.387 1 98 91 GLY B O 1
ATOM 3188 N N . GLY B 1 92 ? -12.656 -12.836 -6.711 1 98.19 92 GLY B N 1
ATOM 3189 C CA . GLY B 1 92 ? -13.164 -11.469 -6.73 1 98.19 92 GLY B CA 1
ATOM 3190 C C . GLY B 1 92 ? -12.836 -10.734 -8.016 1 98.19 92 GLY B C 1
ATOM 3191 O O . GLY B 1 92 ? -12.312 -11.32 -8.961 1 98.19 92 GLY B O 1
ATOM 3192 N N . THR B 1 93 ? -13.25 -9.477 -8.07 1 98.12 93 THR B N 1
ATOM 3193 C CA . THR B 1 93 ? -12.992 -8.547 -9.164 1 98.12 93 THR B CA 1
ATOM 3194 C C . THR B 1 93 ? -12.266 -7.305 -8.664 1 98.12 93 THR B C 1
ATOM 3196 O O . THR B 1 93 ? -12.781 -6.586 -7.805 1 98.12 93 THR B O 1
ATOM 3199 N N . PRO B 1 94 ? -11.07 -7.078 -9.18 1 98.5 94 PRO B N 1
ATOM 3200 C CA . PRO B 1 94 ? -10.383 -5.855 -8.758 1 98.5 94 PRO B CA 1
ATOM 3201 C C . PRO B 1 94 ? -11.141 -4.586 -9.141 1 98.5 94 PRO B C 1
ATOM 3203 O O . PRO B 1 94 ? -11.742 -4.527 -10.211 1 98.5 94 PRO B O 1
ATOM 3206 N N . LEU B 1 95 ? -11.094 -3.514 -8.289 1 98.19 95 LEU B N 1
ATOM 3207 C CA . LEU B 1 95 ? -11.781 -2.25 -8.523 1 98.19 95 LEU B CA 1
ATOM 3208 C C . LEU B 1 95 ? -10.789 -1.102 -8.641 1 98.19 95 LEU B C 1
ATOM 3210 O O . LEU B 1 95 ? -10.805 -0.357 -9.617 1 98.19 95 LEU B O 1
ATOM 3214 N N . THR B 1 96 ? -9.938 -0.969 -7.625 1 98.31 96 THR B N 1
ATOM 3215 C CA . THR B 1 96 ? -9.023 0.169 -7.539 1 98.31 96 THR B CA 1
ATOM 3216 C C . THR B 1 96 ? -7.609 -0.294 -7.207 1 98.31 96 THR B C 1
ATOM 3218 O O . THR B 1 96 ? -7.418 -1.371 -6.641 1 98.31 96 THR B O 1
ATOM 3221 N N . ALA B 1 97 ? -6.664 0.454 -7.594 1 98.06 97 ALA B N 1
ATOM 3222 C CA . ALA B 1 97 ? -5.258 0.206 -7.273 1 98.06 97 ALA B CA 1
ATOM 3223 C C . ALA B 1 97 ? -4.547 1.501 -6.898 1 98.06 97 ALA B C 1
ATOM 3225 O O . ALA B 1 97 ? -4.938 2.584 -7.336 1 98.06 97 ALA B O 1
ATOM 3226 N N . MET B 1 98 ? -3.57 1.407 -6.051 1 97.44 98 MET B N 1
ATOM 3227 C CA . MET B 1 98 ? -2.643 2.482 -5.715 1 97.44 98 MET B CA 1
ATOM 3228 C C . MET B 1 98 ? -1.198 2.041 -5.93 1 97.44 98 MET B C 1
ATOM 3230 O O . MET B 1 98 ? -0.802 0.962 -5.488 1 97.44 98 MET B O 1
ATOM 3234 N N . ASN B 1 99 ? -0.462 2.924 -6.598 1 96.62 99 ASN B N 1
ATOM 3235 C CA . ASN B 1 99 ? 0.917 2.59 -6.941 1 96.62 99 ASN B CA 1
ATOM 3236 C C . ASN B 1 99 ? 1.843 2.727 -5.734 1 96.62 99 ASN B C 1
ATOM 3238 O O . ASN B 1 99 ? 1.77 3.711 -5 1 96.62 99 ASN B O 1
ATOM 3242 N N . LEU B 1 100 ? 2.662 1.737 -5.512 1 97.19 100 LEU B N 1
ATOM 3243 C CA . LEU B 1 100 ? 3.756 1.763 -4.547 1 97.19 100 LEU B CA 1
ATOM 3244 C C . LEU B 1 100 ? 5.105 1.843 -5.254 1 97.19 100 LEU B C 1
ATOM 3246 O O . LEU B 1 100 ? 5.496 0.911 -5.957 1 97.19 100 LEU B O 1
ATOM 3250 N N . VAL B 1 101 ? 5.809 2.934 -4.996 1 95.69 101 VAL B N 1
ATOM 3251 C CA . VAL B 1 101 ? 7.012 3.188 -5.781 1 95.69 101 VAL B CA 1
ATOM 3252 C C . VAL B 1 101 ? 8.188 3.455 -4.848 1 95.69 101 VAL B C 1
ATOM 3254 O O . VAL B 1 101 ? 8.094 4.277 -3.934 1 95.69 101 VAL B O 1
ATOM 3257 N N . GLY B 1 102 ? 9.242 2.777 -4.984 1 93.88 102 GLY B N 1
ATOM 3258 C CA . GLY B 1 102 ? 10.586 3.094 -4.516 1 93.88 102 GLY B CA 1
ATOM 3259 C C . GLY B 1 102 ? 11.625 3.037 -5.613 1 93.88 102 GLY B C 1
ATOM 3260 O O . GLY B 1 102 ? 11.883 1.976 -6.188 1 93.88 102 GLY B O 1
ATOM 3261 N N . PHE B 1 103 ? 12.25 4.148 -5.898 1 93.19 103 PHE B N 1
ATOM 3262 C CA . PHE B 1 103 ? 13.164 4.203 -7.039 1 93.19 103 PHE B CA 1
ATOM 3263 C C . PHE B 1 103 ? 14.344 5.121 -6.746 1 93.19 103 PHE B C 1
ATOM 3265 O O . PHE B 1 103 ? 14.18 6.176 -6.125 1 93.19 103 PHE B O 1
ATOM 3272 N N . PRO B 1 104 ? 15.531 4.723 -7.344 1 91.19 104 PRO B N 1
ATOM 3273 C CA . PRO B 1 104 ? 16.625 5.695 -7.34 1 91.19 104 PRO B CA 1
ATOM 3274 C C . PRO B 1 104 ? 16.359 6.887 -8.258 1 91.19 104 PRO B C 1
ATOM 3276 O O . PRO B 1 104 ? 15.875 6.707 -9.383 1 91.19 104 PRO B O 1
ATOM 3279 N N . VAL B 1 105 ? 16.719 8.039 -7.848 1 88.75 105 VAL B N 1
ATOM 3280 C CA . VAL B 1 105 ? 16.453 9.273 -8.57 1 88.75 105 VAL B CA 1
ATOM 3281 C C . VAL B 1 105 ? 17.078 9.211 -9.961 1 88.75 105 VAL B C 1
ATOM 3283 O O . VAL B 1 105 ? 16.438 9.562 -10.953 1 88.75 105 VAL B O 1
ATOM 3286 N N . PRO B 1 106 ? 18.312 8.703 -10.109 1 89.88 106 PRO B N 1
ATOM 3287 C CA . PRO B 1 106 ? 18.906 8.648 -11.453 1 89.88 106 PRO B CA 1
ATOM 3288 C C . PRO B 1 106 ? 18.078 7.816 -12.422 1 89.88 106 PRO B C 1
ATOM 3290 O O . PRO B 1 106 ? 17.953 8.172 -13.602 1 89.88 106 PRO B O 1
ATOM 3293 N N . LEU B 1 107 ? 17.547 6.699 -11.969 1 90.5 107 LEU B N 1
ATOM 3294 C CA . LEU B 1 107 ? 16.719 5.867 -12.836 1 90.5 107 LEU B CA 1
ATOM 3295 C C . LEU B 1 107 ? 15.43 6.586 -13.219 1 90.5 107 LEU B C 1
ATOM 3297 O O . LEU B 1 107 ? 14.922 6.414 -14.328 1 90.5 107 LEU B O 1
ATOM 3301 N N . VAL B 1 108 ? 14.914 7.363 -12.281 1 89.62 108 VAL B N 1
ATOM 3302 C CA . VAL B 1 108 ? 13.711 8.148 -12.562 1 89.62 108 VAL B CA 1
ATOM 3303 C C . VAL B 1 108 ? 14.008 9.164 -13.664 1 89.62 108 VAL B C 1
ATOM 3305 O O . VAL B 1 108 ? 13.227 9.297 -14.609 1 89.62 108 VAL B O 1
ATOM 3308 N N . GLU B 1 109 ? 15.086 9.805 -13.531 1 88.69 109 GLU B N 1
ATOM 3309 C CA . GLU B 1 109 ? 15.477 10.836 -14.492 1 88.69 109 GLU B CA 1
ATOM 3310 C C . GLU B 1 109 ? 15.703 10.242 -15.875 1 88.69 109 GLU B C 1
ATOM 3312 O O . GLU B 1 109 ? 15.5 10.914 -16.891 1 88.69 109 GLU B O 1
ATOM 3317 N N . GLN B 1 110 ? 16.047 8.992 -15.914 1 91.38 110 GLN B N 1
ATOM 3318 C CA . GLN B 1 110 ? 16.281 8.305 -17.188 1 91.38 110 GLN B CA 1
ATOM 3319 C C . GLN B 1 110 ? 14.977 7.809 -17.797 1 91.38 110 GLN B C 1
ATOM 3321 O O . GLN B 1 110 ? 14.969 7.242 -18.891 1 91.38 110 GLN B O 1
ATOM 3326 N N . GLY B 1 111 ? 13.945 7.961 -17.062 1 92.62 111 GLY B N 1
ATOM 3327 C CA . GLY B 1 111 ? 12.641 7.617 -17.625 1 92.62 111 GLY B CA 1
ATOM 3328 C C . GLY B 1 111 ? 12.195 6.211 -17.266 1 92.62 111 GLY B C 1
ATOM 3329 O O . GLY B 1 111 ? 11.148 5.75 -17.734 1 92.62 111 GLY B O 1
ATOM 3330 N N . ALA B 1 112 ? 12.969 5.5 -16.469 1 93.88 112 ALA B N 1
ATOM 3331 C CA . ALA B 1 112 ? 12.656 4.113 -16.125 1 93.88 112 ALA B CA 1
ATOM 3332 C C . ALA B 1 112 ? 11.328 4.012 -15.383 1 93.88 112 ALA B C 1
ATOM 3334 O O . A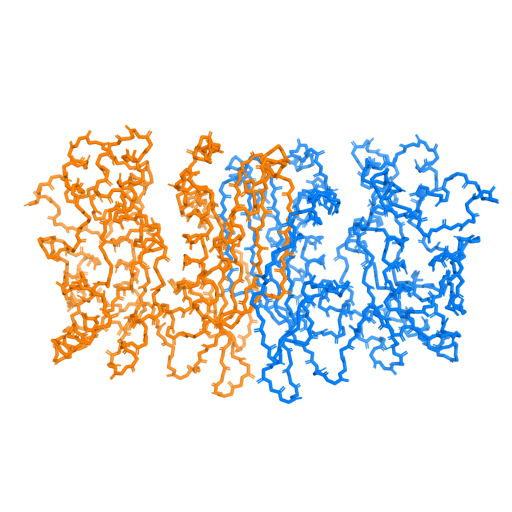LA B 1 112 ? 10.516 3.129 -15.664 1 93.88 112 ALA B O 1
ATOM 3335 N N . LEU B 1 113 ? 11.117 4.887 -14.461 1 95 113 LEU B N 1
ATOM 3336 C CA . LEU B 1 113 ? 9.883 4.84 -13.688 1 95 113 LEU B CA 1
ATOM 3337 C C . LEU B 1 113 ? 8.68 5.121 -14.586 1 95 113 LEU B C 1
ATOM 3339 O O . LEU B 1 113 ? 7.629 4.484 -14.438 1 95 113 LEU B O 1
ATOM 3343 N N . THR B 1 114 ? 8.781 6.074 -15.484 1 95 114 THR B N 1
ATOM 3344 C CA . THR B 1 114 ? 7.711 6.367 -16.422 1 95 114 THR B CA 1
ATOM 3345 C C . THR B 1 114 ? 7.324 5.121 -17.219 1 95 114 THR B C 1
ATOM 3347 O O . THR B 1 114 ? 6.141 4.812 -17.359 1 95 114 THR B O 1
ATOM 3350 N N . ALA B 1 115 ? 8.328 4.449 -17.688 1 95.94 115 ALA B N 1
ATOM 3351 C CA . ALA B 1 115 ? 8.086 3.23 -18.453 1 95.94 115 ALA B CA 1
ATOM 3352 C C . ALA B 1 115 ? 7.41 2.162 -17.594 1 95.94 115 ALA B C 1
ATOM 3354 O O . ALA B 1 115 ? 6.516 1.456 -18.062 1 95.94 115 ALA B O 1
ATOM 3355 N N . VAL B 1 116 ? 7.852 2.002 -16.344 1 96.75 116 VAL B N 1
ATOM 3356 C CA . VAL B 1 116 ? 7.234 1.058 -15.414 1 96.75 116 VAL B CA 1
ATOM 3357 C C . VAL B 1 116 ? 5.75 1.379 -15.258 1 96.75 116 VAL B C 1
ATOM 3359 O O . VAL B 1 116 ? 4.902 0.492 -15.375 1 96.75 116 VAL B O 1
ATOM 3362 N N . LEU B 1 117 ? 5.461 2.635 -15.016 1 97 117 LEU B N 1
ATOM 3363 C CA . LEU B 1 117 ? 4.082 3.053 -14.797 1 97 117 LEU B CA 1
ATOM 3364 C C . LEU B 1 117 ? 3.248 2.857 -16.062 1 97 117 LEU B C 1
ATOM 3366 O O . LEU B 1 117 ? 2.086 2.447 -15.984 1 97 117 LEU B O 1
ATOM 3370 N N . GLU B 1 118 ? 3.801 3.145 -17.203 1 96.88 118 GLU B N 1
ATOM 3371 C CA . GLU B 1 118 ? 3.09 2.918 -18.453 1 96.88 118 GLU B CA 1
ATOM 3372 C C . GLU B 1 118 ? 2.701 1.45 -18.609 1 96.88 118 GLU B C 1
ATOM 3374 O O . GLU B 1 118 ? 1.577 1.14 -19 1 96.88 118 GLU B O 1
ATOM 3379 N N . GLY B 1 119 ? 3.664 0.596 -18.359 1 97.75 119 GLY B N 1
ATOM 3380 C CA . GLY B 1 119 ? 3.375 -0.829 -18.391 1 97.75 119 GLY B CA 1
ATOM 3381 C C . GLY B 1 119 ? 2.279 -1.238 -17.422 1 97.75 119 GLY B C 1
ATOM 3382 O O . GLY B 1 119 ? 1.368 -1.982 -17.797 1 97.75 119 GLY B O 1
ATOM 3383 N N . ALA B 1 120 ? 2.41 -0.764 -16.219 1 98.19 120 ALA B N 1
ATOM 3384 C CA . ALA B 1 120 ? 1.416 -1.082 -15.203 1 98.19 120 ALA B CA 1
ATOM 3385 C C . ALA B 1 120 ? 0.031 -0.59 -15.617 1 98.19 120 ALA B C 1
ATOM 3387 O O . ALA B 1 120 ? -0.961 -1.305 -15.453 1 98.19 120 ALA B O 1
ATOM 3388 N N . MET B 1 121 ? -0.062 0.623 -16.156 1 97.38 121 MET B N 1
ATOM 3389 C CA . MET B 1 121 ? -1.338 1.205 -16.562 1 97.38 121 MET B CA 1
ATOM 3390 C C . MET B 1 121 ? -1.967 0.401 -17.703 1 97.38 121 MET B C 1
ATOM 3392 O O . MET B 1 121 ? -3.191 0.282 -17.781 1 97.38 121 MET B O 1
ATOM 3396 N N . SER B 1 122 ? -1.153 -0.094 -18.547 1 98 122 SER B N 1
ATOM 3397 C CA . SER B 1 122 ? -1.684 -0.911 -19.641 1 98 122 SER B CA 1
ATOM 3398 C C . SER B 1 122 ? -2.416 -2.137 -19.109 1 98 122 SER B C 1
ATOM 3400 O O . SER B 1 122 ? -3.465 -2.518 -19.625 1 98 122 SER B O 1
ATOM 3402 N N . VAL B 1 123 ? -1.904 -2.781 -18.094 1 98.44 123 VAL B N 1
ATOM 3403 C CA . VAL B 1 123 ? -2.516 -3.953 -17.469 1 98.44 123 VAL B CA 1
ATOM 3404 C C . VAL B 1 123 ? -3.785 -3.543 -16.734 1 98.44 123 VAL B C 1
ATOM 3406 O O . VAL B 1 123 ? -4.797 -4.246 -16.781 1 98.44 123 VAL B O 1
ATOM 3409 N N . LEU B 1 124 ? -3.703 -2.418 -16.016 1 98.31 124 LEU B N 1
ATOM 3410 C CA . LEU B 1 124 ? -4.875 -1.947 -15.289 1 98.31 124 LEU B CA 1
ATOM 3411 C C . LEU B 1 124 ? -6.02 -1.631 -16.25 1 98.31 124 LEU B C 1
ATOM 3413 O O . LEU B 1 124 ? -7.184 -1.896 -15.93 1 98.31 124 LEU B O 1
ATOM 3417 N N . LYS B 1 125 ? -5.695 -1.043 -17.328 1 97.56 125 LYS B N 1
ATOM 3418 C CA . LYS B 1 125 ? -6.711 -0.771 -18.344 1 97.56 125 LYS B CA 1
ATOM 3419 C C . LYS B 1 125 ? -7.371 -2.062 -18.812 1 97.56 125 LYS B C 1
ATOM 3421 O O . LYS B 1 125 ? -8.594 -2.137 -18.922 1 97.56 125 LYS B O 1
ATOM 3426 N N . GLU B 1 126 ? -6.527 -3.047 -19.094 1 97.38 126 GLU B N 1
ATOM 3427 C CA . GLU B 1 126 ? -7.035 -4.352 -19.5 1 97.38 126 GLU B CA 1
ATOM 3428 C C . GLU B 1 126 ? -7.941 -4.953 -18.422 1 97.38 126 GLU B C 1
ATOM 3430 O O . GLU B 1 126 ? -8.953 -5.582 -18.75 1 97.38 126 GLU B O 1
ATOM 3435 N N . ALA B 1 127 ? -7.613 -4.766 -17.188 1 98.19 127 ALA B N 1
ATOM 3436 C CA . ALA B 1 127 ? -8.336 -5.336 -16.062 1 98.19 127 ALA B CA 1
ATOM 3437 C C . ALA B 1 127 ? -9.547 -4.477 -15.695 1 98.19 127 ALA B C 1
ATOM 3439 O O . ALA B 1 127 ? -10.383 -4.879 -14.883 1 98.19 127 ALA B O 1
ATOM 3440 N N . GLN B 1 128 ? -9.656 -3.232 -16.266 1 97.44 128 GLN B N 1
ATOM 3441 C CA . GLN B 1 128 ? -10.695 -2.262 -15.938 1 97.44 128 GLN B CA 1
ATOM 3442 C C . GLN B 1 128 ? -10.617 -1.867 -14.469 1 97.44 128 GLN B C 1
ATOM 3444 O O . GLN B 1 128 ? -11.633 -1.862 -13.766 1 97.44 128 GLN B O 1
ATOM 3449 N N . VAL B 1 129 ? -9.453 -1.696 -14.047 1 98.12 129 VAL B N 1
ATOM 3450 C CA . VAL B 1 129 ? -9.164 -1.235 -12.688 1 98.12 129 VAL B CA 1
ATOM 3451 C C . VAL B 1 129 ? -8.711 0.224 -12.727 1 98.12 129 VAL B C 1
ATOM 3453 O O . VAL B 1 129 ? -7.914 0.614 -13.578 1 98.12 129 VAL B O 1
ATOM 3456 N N . VAL B 1 130 ? -9.227 1.055 -11.828 1 97.31 130 VAL B N 1
ATOM 3457 C CA . VAL B 1 130 ? -8.891 2.475 -11.812 1 97.31 130 VAL B CA 1
ATOM 3458 C C . VAL B 1 130 ? -7.777 2.738 -10.805 1 97.31 130 VAL B C 1
ATOM 3460 O O . VAL B 1 130 ? -7.621 1.992 -9.836 1 97.31 130 VAL B O 1
ATOM 3463 N N . VAL B 1 131 ? -7.012 3.67 -11.078 1 95.62 131 VAL B N 1
ATOM 3464 C CA . VAL B 1 131 ? -5.961 4.105 -10.164 1 95.62 131 VAL B CA 1
ATOM 3465 C C . VAL B 1 131 ? -6.453 5.293 -9.344 1 95.62 131 VAL B C 1
ATOM 3467 O O . VAL B 1 131 ? -6.875 6.309 -9.898 1 95.62 131 VAL B O 1
ATOM 3470 N N . VAL B 1 132 ? -6.355 5.191 -8.031 1 95.19 132 VAL B N 1
ATOM 3471 C CA . VAL B 1 132 ? -6.941 6.246 -7.211 1 95.19 132 VAL B CA 1
ATOM 3472 C C . VAL B 1 132 ? -5.852 6.922 -6.383 1 95.19 132 VAL B C 1
ATOM 3474 O O . VAL B 1 132 ? -6.137 7.812 -5.578 1 95.19 132 VAL B O 1
ATOM 3477 N N . GLY B 1 133 ? -4.605 6.508 -6.527 1 92.69 133 GLY B N 1
ATOM 3478 C CA . GLY B 1 133 ? -3.521 7.121 -5.777 1 92.69 133 GLY B CA 1
ATOM 3479 C C . GLY B 1 133 ? -2.223 6.34 -5.859 1 92.69 133 GLY B C 1
ATOM 3480 O O . GLY B 1 133 ? -2.043 5.52 -6.762 1 92.69 133 GLY B O 1
ATOM 3481 N N . GLY B 1 134 ? -1.372 6.711 -4.898 1 92.81 134 GLY B N 1
ATOM 3482 C CA . GLY B 1 134 ? -0.072 6.066 -4.785 1 92.81 134 GLY B CA 1
ATOM 3483 C C . GLY B 1 134 ? 0.888 6.816 -3.881 1 92.81 134 GLY B C 1
ATOM 3484 O O . GLY B 1 134 ? 0.522 7.832 -3.285 1 92.81 134 GLY B O 1
ATOM 3485 N N . HIS B 1 135 ? 1.979 6.266 -3.736 1 92.06 135 HIS B N 1
ATOM 3486 C CA . HIS B 1 135 ? 3.051 6.84 -2.928 1 92.06 135 HIS B CA 1
ATOM 3487 C C . HIS B 1 135 ? 4.422 6.453 -3.475 1 92.06 135 HIS B C 1
ATOM 3489 O O . HIS B 1 135 ? 4.613 5.328 -3.936 1 92.06 135 HIS B O 1
ATOM 3495 N N . SER B 1 136 ? 5.289 7.414 -3.473 1 92.5 136 SER B N 1
ATOM 3496 C CA . SER B 1 136 ? 6.633 7.172 -3.994 1 92.5 136 SER B CA 1
ATOM 3497 C C . SER B 1 136 ? 7.699 7.668 -3.025 1 92.5 136 SER B C 1
ATOM 3499 O O . SER B 1 136 ? 7.527 8.703 -2.383 1 92.5 136 SER B O 1
ATOM 3501 N N . ILE B 1 137 ? 8.75 6.941 -2.91 1 90.81 137 ILE B N 1
ATOM 3502 C CA . ILE B 1 137 ? 9.898 7.328 -2.105 1 90.81 137 ILE B CA 1
ATOM 3503 C C . ILE B 1 137 ? 11.188 7.109 -2.902 1 90.81 137 ILE B C 1
ATOM 3505 O O . ILE B 1 137 ? 11.195 6.34 -3.867 1 90.81 137 ILE B O 1
ATOM 3509 N N . GLU B 1 138 ? 12.219 7.848 -2.5 1 90 138 GLU B N 1
ATOM 3510 C CA . GLU B 1 138 ? 13.555 7.477 -2.953 1 90 138 GLU B CA 1
ATOM 3511 C C . GLU B 1 138 ? 14.023 6.18 -2.297 1 90 138 GLU B C 1
ATOM 3513 O O . GLU B 1 138 ? 13.875 6.004 -1.085 1 90 138 GLU B O 1
ATOM 3518 N N . ASN B 1 139 ? 14.492 5.285 -3.041 1 91.81 139 ASN B N 1
ATOM 3519 C CA . ASN B 1 139 ? 14.992 3.998 -2.566 1 91.81 139 ASN B CA 1
ATOM 3520 C C . ASN B 1 139 ? 16.188 3.521 -3.389 1 91.81 139 ASN B C 1
ATOM 3522 O O . ASN B 1 139 ? 16.219 3.711 -4.605 1 91.81 139 ASN B O 1
ATOM 3526 N N . GLU B 1 140 ? 17.125 2.902 -2.697 1 89.94 140 GLU B N 1
ATOM 3527 C CA . GLU B 1 140 ? 18.359 2.486 -3.361 1 89.94 140 GLU B CA 1
ATOM 3528 C C . GLU B 1 140 ? 18.078 1.456 -4.453 1 89.94 140 GLU B C 1
ATOM 3530 O O . GLU B 1 140 ? 18.672 1.509 -5.531 1 89.94 140 GLU B O 1
ATOM 3535 N N . THR B 1 141 ? 17.266 0.489 -4.164 1 90.75 141 THR B N 1
ATOM 3536 C CA . THR B 1 141 ? 16.828 -0.53 -5.113 1 90.75 141 THR B CA 1
ATOM 3537 C C . THR B 1 141 ? 15.43 -0.221 -5.637 1 90.75 141 THR B C 1
ATOM 3539 O O . THR B 1 141 ? 14.539 0.134 -4.863 1 90.75 141 THR B O 1
ATOM 3542 N N . PRO B 1 142 ? 15.266 -0.353 -6.988 1 93.75 142 PRO B N 1
ATOM 3543 C CA . PRO B 1 142 ? 13.922 -0.096 -7.504 1 93.75 142 PRO B CA 1
ATOM 3544 C C . PRO B 1 142 ? 12.891 -1.113 -7.008 1 93.75 142 PRO B C 1
ATOM 3546 O O . PRO B 1 142 ? 13.156 -2.318 -7.023 1 93.75 142 PRO B O 1
ATOM 3549 N N . ILE B 1 143 ? 11.805 -0.695 -6.523 1 95 143 ILE B N 1
ATOM 3550 C CA . ILE B 1 143 ? 10.672 -1.544 -6.164 1 95 143 ILE B CA 1
ATOM 3551 C C . ILE B 1 143 ? 9.383 -0.952 -6.73 1 95 143 ILE B C 1
ATOM 3553 O O . ILE B 1 143 ? 9.25 0.269 -6.844 1 95 143 ILE B O 1
ATOM 3557 N N . PHE B 1 144 ? 8.57 -1.791 -7.164 1 96.69 144 PHE B N 1
ATOM 3558 C CA . PHE B 1 144 ? 7.266 -1.367 -7.66 1 96.69 144 PHE B CA 1
ATOM 3559 C C . PHE B 1 144 ? 6.207 -2.422 -7.363 1 96.69 144 PHE B C 1
ATOM 3561 O O . PHE B 1 144 ? 6.492 -3.619 -7.379 1 96.69 144 PHE B O 1
ATOM 3568 N N . GLY B 1 145 ? 5.043 -1.999 -7.102 1 97.81 145 GLY B N 1
ATOM 3569 C CA . GLY B 1 145 ? 3.852 -2.811 -6.914 1 97.81 145 GLY B CA 1
ATOM 3570 C C . GLY B 1 145 ? 2.607 -1.989 -6.633 1 97.81 145 GLY B C 1
ATOM 3571 O O . GLY B 1 145 ? 2.545 -0.81 -6.984 1 97.81 145 GLY B O 1
ATOM 3572 N N . MET B 1 146 ? 1.613 -2.697 -6.133 1 98.31 146 MET B N 1
ATOM 3573 C CA . MET B 1 146 ? 0.36 -1.973 -5.941 1 98.31 146 MET B CA 1
ATOM 3574 C C . MET B 1 146 ? -0.405 -2.514 -4.738 1 98.31 146 MET B C 1
ATOM 3576 O O . MET B 1 146 ? -0.232 -3.672 -4.359 1 98.31 146 MET B O 1
ATOM 3580 N N . SER B 1 147 ? -1.098 -1.65 -4.109 1 98.25 147 SER B N 1
ATOM 3581 C CA . SER B 1 147 ? -2.209 -2.027 -3.242 1 98.25 147 SER B CA 1
ATOM 3582 C C . SER B 1 147 ? -3.52 -2.094 -4.02 1 98.25 147 SER B C 1
ATOM 3584 O O . SER B 1 147 ? -3.879 -1.146 -4.719 1 98.25 147 SER B O 1
ATOM 3586 N N . VAL B 1 148 ? -4.172 -3.193 -3.902 1 98.56 148 VAL B N 1
ATOM 3587 C CA . VAL B 1 148 ? -5.352 -3.412 -4.734 1 98.56 148 VAL B CA 1
ATOM 3588 C C . VAL B 1 148 ? -6.566 -3.674 -3.85 1 98.56 148 VAL B C 1
ATOM 3590 O O . VAL B 1 148 ? -6.477 -4.402 -2.855 1 98.56 148 VAL B O 1
ATOM 3593 N N . THR B 1 149 ? -7.668 -3.035 -4.152 1 98.5 149 THR B N 1
ATOM 3594 C CA . THR B 1 149 ? -8.969 -3.318 -3.559 1 98.5 149 THR B CA 1
ATOM 3595 C C . THR B 1 149 ? -9.953 -3.822 -4.617 1 98.5 149 THR B C 1
ATOM 3597 O O . THR B 1 149 ? -10.133 -3.186 -5.656 1 98.5 149 THR B O 1
ATOM 3600 N N . GLY B 1 150 ? -10.445 -4.953 -4.41 1 98.25 150 GLY B N 1
ATOM 3601 C CA . GLY B 1 150 ? -11.508 -5.52 -5.227 1 98.25 150 GLY B CA 1
ATOM 3602 C C . GLY B 1 150 ? -12.75 -5.871 -4.426 1 98.25 150 GLY B C 1
ATOM 3603 O O . GLY B 1 150 ? -12.898 -5.441 -3.281 1 98.25 150 GLY B O 1
ATOM 3604 N N . HIS B 1 151 ? -13.695 -6.523 -5.078 1 97.62 151 HIS B N 1
ATOM 3605 C CA . HIS B 1 151 ? -14.898 -6.969 -4.379 1 97.62 151 HIS B CA 1
ATOM 3606 C C . HIS B 1 151 ? -15.234 -8.414 -4.715 1 97.62 151 HIS B C 1
ATOM 3608 O O . HIS B 1 151 ? -14.797 -8.93 -5.75 1 97.62 151 HIS B O 1
ATOM 3614 N N . VAL B 1 152 ? -15.914 -9.031 -3.818 1 97.62 152 VAL B N 1
ATOM 3615 C CA . VAL B 1 152 ? -16.422 -10.398 -3.959 1 97.62 152 VAL B CA 1
ATOM 3616 C C . VAL B 1 152 ? -17.734 -10.547 -3.182 1 97.62 152 VAL B C 1
ATOM 3618 O O . VAL B 1 152 ? -18 -9.766 -2.264 1 97.62 152 VAL B O 1
ATOM 3621 N N . ASN B 1 153 ? -18.609 -11.383 -3.627 1 96.88 153 ASN B N 1
ATOM 3622 C CA . ASN B 1 153 ? -19.766 -11.758 -2.812 1 96.88 153 ASN B CA 1
ATOM 3623 C C . ASN B 1 153 ? -19.344 -12.57 -1.591 1 96.88 153 ASN B C 1
ATOM 3625 O O . ASN B 1 153 ? -18.688 -13.602 -1.721 1 96.88 153 ASN B O 1
ATOM 3629 N N . PRO B 1 154 ? -19.719 -12.062 -0.394 1 96.31 154 PRO B N 1
ATOM 3630 C CA . PRO B 1 154 ? -19.297 -12.742 0.832 1 96.31 154 PRO B CA 1
ATOM 3631 C C . PRO B 1 154 ? -19.688 -14.219 0.859 1 96.31 154 PRO B C 1
ATOM 3633 O O . PRO B 1 154 ? -19.094 -15.008 1.592 1 96.31 154 PRO B O 1
ATOM 3636 N N . HIS B 1 155 ? -20.594 -14.633 0.051 1 95.06 155 HIS B N 1
ATOM 3637 C CA . HIS B 1 155 ? -21.094 -16 0.041 1 95.06 155 HIS B CA 1
ATOM 3638 C C . HIS B 1 155 ? -20.375 -16.844 -1.019 1 95.06 155 HIS B C 1
ATOM 3640 O O . HIS B 1 155 ? -20.578 -18.047 -1.1 1 95.06 155 HIS B O 1
ATOM 3646 N N . ASN B 1 156 ? -19.562 -16.25 -1.779 1 95.38 156 ASN B N 1
ATOM 3647 C CA . ASN B 1 156 ? -18.891 -16.938 -2.883 1 95.38 156 ASN B CA 1
ATOM 3648 C C . ASN B 1 156 ? -17.391 -16.641 -2.904 1 95.38 156 ASN B C 1
ATOM 3650 O O . ASN B 1 156 ? -16.844 -16.328 -3.959 1 95.38 156 ASN B O 1
ATOM 3654 N N . ILE B 1 157 ? -16.781 -16.625 -1.751 1 96.62 157 ILE B N 1
ATOM 3655 C CA . ILE B 1 157 ? -15.352 -16.391 -1.656 1 96.62 157 ILE B CA 1
ATOM 3656 C C . ILE B 1 157 ? -14.602 -17.688 -1.935 1 96.62 157 ILE B C 1
ATOM 3658 O O . ILE B 1 157 ? -14.906 -18.734 -1.353 1 96.62 157 ILE B O 1
ATOM 3662 N N . TRP B 1 158 ? -13.703 -17.656 -2.893 1 97.31 158 TRP B N 1
ATOM 3663 C CA . TRP B 1 158 ? -12.789 -18.766 -3.066 1 97.31 158 TRP B CA 1
ATOM 3664 C C . TRP B 1 158 ? -11.688 -18.75 -2.01 1 97.31 158 TRP B C 1
ATOM 3666 O O . TRP B 1 158 ? -10.961 -17.766 -1.885 1 97.31 158 TRP B O 1
ATOM 3676 N N . ARG B 1 159 ? -11.617 -19.734 -1.254 1 95.75 159 ARG B N 1
ATOM 3677 C CA . ARG B 1 159 ? -10.578 -19.875 -0.238 1 95.75 159 ARG B CA 1
ATOM 3678 C C . ARG B 1 159 ? -9.5 -20.859 -0.687 1 95.75 159 ARG B C 1
ATOM 3680 O O . ARG B 1 159 ? -9.727 -21.656 -1.607 1 95.75 159 ARG B O 1
ATOM 3687 N N . ASN B 1 160 ? -8.344 -20.703 -0.118 1 95.44 160 ASN B N 1
ATOM 3688 C CA . ASN B 1 160 ? -7.309 -21.672 -0.415 1 95.44 160 ASN B CA 1
ATOM 3689 C C . ASN B 1 160 ? -7.605 -23.031 0.236 1 95.44 160 ASN B C 1
ATOM 3691 O O . ASN B 1 160 ? -7.047 -24.047 -0.163 1 95.44 160 ASN B O 1
ATOM 3695 N N . SER B 1 161 ? -8.508 -23.031 1.178 1 95.62 161 SER B N 1
ATOM 3696 C CA . SER B 1 161 ? -8.969 -24.234 1.847 1 95.62 161 SER B CA 1
ATOM 3697 C C . SER B 1 161 ? -10.336 -24.672 1.326 1 95.62 161 SER B C 1
ATOM 3699 O O . SER B 1 161 ? -11.047 -23.875 0.703 1 95.62 161 SER B O 1
ATOM 3701 N N . GLY B 1 162 ? -10.656 -25.906 1.536 1 96.75 162 GLY B N 1
ATOM 3702 C CA . GLY B 1 162 ? -11.961 -26.406 1.14 1 96.75 162 GLY B CA 1
ATOM 3703 C C . GLY B 1 162 ? -11.898 -27.484 0.077 1 96.75 162 GLY B C 1
ATOM 3704 O O . GLY B 1 162 ? -12.93 -28.031 -0.326 1 96.75 162 GLY B O 1
ATOM 3705 N N . ALA B 1 163 ? -10.672 -27.781 -0.368 1 98.56 163 ALA B N 1
ATOM 3706 C CA . ALA B 1 163 ? -10.523 -28.875 -1.314 1 98.56 163 ALA B CA 1
ATOM 3707 C C . ALA B 1 163 ? -11.109 -30.172 -0.752 1 98.56 163 ALA B C 1
ATOM 3709 O O . ALA B 1 163 ? -11.008 -30.438 0.448 1 98.56 163 ALA B O 1
ATOM 3710 N N . GLN B 1 164 ? -11.711 -30.922 -1.61 1 98.75 164 GLN B N 1
ATOM 3711 C CA . GLN B 1 164 ? -12.383 -32.156 -1.188 1 98.75 164 GLN B CA 1
ATOM 3712 C C . GLN B 1 164 ? -11.766 -33.375 -1.853 1 98.75 164 GLN B C 1
ATOM 3714 O O . GLN B 1 164 ? -11.344 -33.312 -3.01 1 98.75 164 GLN B O 1
ATOM 3719 N N . VAL B 1 165 ? -11.805 -34.469 -1.069 1 98.81 165 VAL B N 1
ATOM 3720 C CA . VAL B 1 165 ? -11.328 -35.719 -1.624 1 98.81 165 VAL B CA 1
ATOM 3721 C C . VAL B 1 165 ? -12.062 -36.031 -2.928 1 98.81 165 VAL B C 1
ATOM 3723 O O . VAL B 1 165 ? -13.289 -35.969 -2.986 1 98.81 165 VAL B O 1
ATOM 3726 N N . GLY B 1 166 ? -11.289 -36.312 -3.98 1 98.69 166 GLY B N 1
ATOM 3727 C CA . GLY B 1 166 ? -11.883 -36.594 -5.281 1 98.69 166 GLY B CA 1
ATOM 3728 C C . GLY B 1 166 ? -11.773 -35.438 -6.246 1 98.69 166 GLY B C 1
ATOM 3729 O O . GLY B 1 166 ? -11.914 -35.594 -7.457 1 98.69 166 GLY B O 1
ATOM 3730 N N . ASP B 1 167 ? -11.516 -34.25 -5.73 1 98.88 167 ASP B N 1
ATOM 3731 C CA . ASP B 1 167 ? -11.281 -33.094 -6.602 1 98.88 167 ASP B CA 1
ATOM 3732 C C . ASP B 1 167 ? -10.062 -33.312 -7.5 1 98.88 167 ASP B C 1
ATOM 3734 O O . ASP B 1 167 ? -9.109 -34 -7.098 1 98.88 167 ASP B O 1
ATOM 3738 N N . VAL B 1 168 ? -10.156 -32.781 -8.664 1 98.81 168 VAL B N 1
ATOM 3739 C CA . VAL B 1 168 ? -8.961 -32.688 -9.508 1 98.81 168 VAL B CA 1
ATOM 3740 C C . VAL B 1 168 ? -8.352 -31.297 -9.375 1 98.81 168 VAL B C 1
ATOM 3742 O O . VAL B 1 168 ? -9.039 -30.328 -9.008 1 98.81 168 VAL B O 1
ATOM 3745 N N . LEU B 1 169 ? -7.047 -31.234 -9.648 1 98.88 169 LEU B N 1
ATOM 3746 C CA . LEU B 1 169 ? -6.312 -29.969 -9.578 1 98.88 169 LEU B CA 1
ATOM 3747 C C . LEU B 1 169 ? -5.98 -29.453 -10.977 1 98.88 169 LEU B C 1
ATOM 3749 O O . LEU B 1 169 ? -5.34 -30.156 -11.766 1 98.88 169 LEU B O 1
ATOM 3753 N N . ILE B 1 170 ? -6.398 -28.266 -11.273 1 98.88 170 ILE B N 1
ATOM 3754 C CA . ILE B 1 170 ? -6.133 -27.625 -12.562 1 98.88 170 ILE B CA 1
ATOM 3755 C C . ILE B 1 170 ? -5.223 -26.422 -12.359 1 98.88 170 ILE B C 1
ATOM 3757 O O . ILE B 1 170 ? -5.508 -25.547 -11.547 1 98.88 170 ILE B O 1
ATOM 3761 N N . LEU B 1 171 ? -4.125 -26.375 -13.031 1 98.88 171 LEU B N 1
ATOM 3762 C CA . LEU B 1 171 ? -3.207 -25.25 -13.055 1 98.88 171 LEU B CA 1
ATOM 3763 C C . LEU B 1 171 ? -3.352 -24.453 -14.352 1 98.88 171 LEU B C 1
ATOM 3765 O O . LEU B 1 171 ? -3.33 -25.031 -15.438 1 98.88 171 LEU B O 1
ATOM 3769 N N . THR B 1 172 ? -3.42 -23.125 -14.242 1 98.81 172 THR B N 1
ATOM 3770 C CA . THR B 1 172 ? -3.895 -22.359 -15.391 1 98.81 172 THR B CA 1
ATOM 3771 C C . THR B 1 172 ? -2.723 -21.75 -16.156 1 98.81 172 THR B C 1
ATOM 3773 O O . THR B 1 172 ? -2.883 -21.297 -17.281 1 98.81 172 THR B O 1
ATOM 3776 N N . LYS B 1 173 ? -1.532 -21.625 -15.547 1 98.5 173 LYS B N 1
ATOM 3777 C CA . LYS B 1 173 ? -0.324 -21.125 -16.203 1 98.5 173 LYS B CA 1
ATOM 3778 C C . LYS B 1 173 ? 0.835 -22.109 -16.031 1 98.5 173 LYS B C 1
ATOM 3780 O O . LYS B 1 173 ? 0.873 -22.875 -15.055 1 98.5 173 LYS B O 1
ATOM 3785 N N . PRO B 1 174 ? 1.835 -22.047 -16.953 1 98.5 174 PRO B N 1
ATOM 3786 C CA . PRO B 1 174 ? 3.031 -22.875 -16.812 1 98.5 174 PRO B CA 1
ATOM 3787 C C . PRO B 1 174 ? 3.9 -22.453 -15.625 1 98.5 174 PRO B C 1
ATOM 3789 O O . PRO B 1 174 ? 3.74 -21.359 -15.102 1 98.5 174 PRO B O 1
ATOM 3792 N N . LEU B 1 175 ? 4.754 -23.359 -15.242 1 98.31 175 LEU B N 1
ATOM 3793 C CA . LEU B 1 175 ? 5.699 -23.141 -14.148 1 98.31 175 LEU B CA 1
ATOM 3794 C C . LEU B 1 175 ? 7.102 -22.891 -14.688 1 98.31 175 LEU B C 1
ATOM 3796 O O . LEU B 1 175 ? 7.406 -23.234 -15.836 1 98.31 175 LEU B O 1
ATOM 3800 N N . GLY B 1 176 ? 7.879 -22.219 -13.852 1 97.81 176 GLY B N 1
ATOM 3801 C CA . GLY B 1 176 ? 9.289 -22.062 -14.164 1 97.81 176 GLY B CA 1
ATOM 3802 C C . GLY B 1 176 ? 9.734 -20.625 -14.234 1 97.81 176 GLY B C 1
ATOM 3803 O O . GLY B 1 176 ? 10.781 -20.312 -14.797 1 97.81 176 GLY B O 1
ATOM 3804 N N . THR B 1 177 ? 8.969 -19.688 -13.695 1 96.56 177 THR B N 1
ATOM 3805 C CA . THR B 1 177 ? 9.312 -18.281 -13.828 1 96.56 177 THR B CA 1
ATOM 3806 C C . THR B 1 177 ? 10.617 -17.969 -13.102 1 96.56 177 THR B C 1
ATOM 3808 O O . THR B 1 177 ? 11.406 -17.141 -13.562 1 96.56 177 THR B O 1
ATOM 3811 N N . GLY B 1 178 ? 10.852 -18.609 -11.938 1 95.25 178 GLY B N 1
ATOM 3812 C CA . GLY B 1 178 ? 12.125 -18.422 -11.258 1 95.25 178 GLY B CA 1
ATOM 3813 C C . GLY B 1 178 ? 13.312 -18.906 -12.07 1 95.25 178 GLY B C 1
ATOM 3814 O O . GLY B 1 178 ? 14.32 -18.219 -12.18 1 95.25 178 GLY B O 1
ATOM 3815 N N . ILE B 1 179 ? 13.195 -20.062 -12.602 1 96.38 179 ILE B N 1
ATOM 3816 C CA . ILE B 1 179 ? 14.227 -20.656 -13.438 1 96.38 179 ILE B CA 1
ATOM 3817 C C . ILE B 1 179 ? 14.484 -19.766 -14.656 1 96.38 179 ILE B C 1
ATOM 3819 O O . ILE B 1 179 ? 15.633 -19.453 -14.969 1 96.38 179 ILE B O 1
ATOM 3823 N N . MET B 1 180 ? 13.438 -19.344 -15.312 1 96.44 180 MET B N 1
ATOM 3824 C CA . MET B 1 180 ? 13.57 -18.531 -16.516 1 96.44 180 MET B CA 1
ATOM 3825 C C . MET B 1 180 ? 14.133 -17.156 -16.188 1 96.44 180 MET B C 1
ATOM 3827 O O . MET B 1 180 ? 14.867 -16.562 -17 1 96.44 180 MET B O 1
ATOM 3831 N N . SER B 1 181 ? 13.719 -16.609 -15.031 1 93.25 181 SER B N 1
ATOM 3832 C CA . SER B 1 181 ? 14.281 -15.336 -14.609 1 93.25 181 SER B CA 1
ATOM 3833 C C . SER B 1 181 ? 15.789 -15.438 -14.398 1 93.25 181 SER B C 1
ATOM 3835 O O . SER B 1 181 ? 16.531 -14.5 -14.695 1 93.25 181 SER B O 1
ATOM 3837 N N . THR B 1 182 ? 16.234 -16.531 -13.805 1 92.38 182 THR B N 1
ATOM 3838 C CA . THR B 1 182 ? 17.672 -16.781 -13.633 1 92.38 182 THR B CA 1
ATOM 3839 C C . THR B 1 182 ? 18.359 -16.906 -14.992 1 92.38 182 THR B C 1
ATOM 3841 O O . THR B 1 182 ? 19.438 -16.375 -15.195 1 92.38 182 THR B O 1
ATOM 3844 N N . ALA B 1 183 ? 17.719 -17.594 -15.906 1 95.12 183 ALA B N 1
ATOM 3845 C CA . ALA B 1 183 ? 18.25 -17.766 -17.25 1 95.12 183 ALA B CA 1
ATOM 3846 C C . ALA B 1 183 ? 18.359 -16.422 -17.969 1 95.12 183 ALA B C 1
ATOM 3848 O O . ALA B 1 183 ? 19.312 -16.188 -18.719 1 95.12 183 ALA B O 1
ATOM 3849 N N . LEU B 1 184 ? 17.422 -15.57 -17.781 1 92.5 184 LEU B N 1
ATOM 3850 C CA . LEU B 1 184 ? 17.375 -14.25 -18.406 1 92.5 184 LEU B CA 1
ATOM 3851 C C . LEU B 1 184 ? 18.594 -13.422 -18.031 1 92.5 184 LEU B C 1
ATOM 3853 O O . LEU B 1 184 ? 19.156 -12.711 -18.859 1 92.5 184 LEU B O 1
ATOM 3857 N N . LYS B 1 185 ? 18.984 -13.531 -16.781 1 87.75 185 LYS B N 1
ATOM 3858 C CA . LYS B 1 185 ? 20.156 -12.789 -16.312 1 87.75 185 LYS B CA 1
ATOM 3859 C C . LYS B 1 185 ? 21.406 -13.18 -17.094 1 87.75 185 LYS B C 1
ATOM 3861 O O . LYS B 1 185 ? 22.312 -12.367 -17.281 1 87.75 185 LYS B O 1
ATOM 3866 N N . GLY B 1 186 ? 21.469 -14.414 -17.562 1 90.62 186 GLY B N 1
ATOM 3867 C CA . GLY B 1 186 ? 22.594 -14.914 -18.344 1 90.62 186 GLY B CA 1
ATOM 3868 C C . GLY B 1 186 ? 22.359 -14.867 -19.844 1 90.62 186 GLY B C 1
ATOM 3869 O O . GLY B 1 186 ? 23.156 -15.383 -20.609 1 90.62 186 GLY B O 1
ATOM 3870 N N . ASP B 1 187 ? 21.281 -14.312 -20.266 1 93.31 187 ASP B N 1
ATOM 3871 C CA . ASP B 1 187 ? 20.891 -14.227 -21.672 1 93.31 187 ASP B CA 1
ATOM 3872 C C . ASP B 1 187 ? 20.797 -15.609 -22.297 1 93.31 187 ASP B C 1
ATOM 3874 O O . ASP B 1 187 ? 21.328 -15.844 -23.391 1 93.31 187 ASP B O 1
ATOM 3878 N N . LEU B 1 188 ? 20.203 -16.469 -21.531 1 95.88 188 LEU B N 1
ATOM 3879 C CA . LEU B 1 188 ? 20.031 -17.844 -21.984 1 95.88 188 LEU B CA 1
ATOM 3880 C C . LEU B 1 188 ? 18.562 -18.188 -22.141 1 95.88 188 LEU B C 1
ATOM 3882 O O . LEU B 1 188 ? 17.703 -17.562 -21.516 1 95.88 188 LEU B O 1
ATOM 3886 N N . PHE B 1 189 ? 18.219 -19.141 -23.078 1 96.75 189 PHE B N 1
ATOM 3887 C CA . PHE B 1 189 ? 16.875 -19.703 -23.25 1 96.75 189 PHE B CA 1
ATOM 3888 C C . PHE B 1 189 ? 15.875 -18.609 -23.625 1 96.75 189 PHE B C 1
ATOM 3890 O O . PHE B 1 189 ? 14.859 -18.438 -22.953 1 96.75 189 PHE B O 1
ATOM 3897 N N . GLN B 1 190 ? 16.094 -18 -24.719 1 96.56 190 GLN B N 1
ATOM 3898 C CA . GLN B 1 190 ? 15.336 -16.828 -25.156 1 96.56 190 GLN B CA 1
ATOM 3899 C C . GLN B 1 190 ? 13.859 -17.156 -25.312 1 96.56 190 GLN B C 1
ATOM 3901 O O . GLN B 1 190 ? 12.992 -16.406 -24.859 1 96.56 190 GLN B O 1
ATOM 3906 N N . ALA B 1 191 ? 13.602 -18.281 -25.922 1 97.31 191 ALA B N 1
ATOM 3907 C CA . ALA B 1 191 ? 12.211 -18.656 -26.141 1 97.31 191 ALA B CA 1
ATOM 3908 C C . ALA B 1 191 ? 11.469 -18.812 -24.812 1 97.31 191 ALA B C 1
ATOM 3910 O O . ALA B 1 191 ? 10.367 -18.297 -24.641 1 97.31 191 ALA B O 1
ATOM 3911 N N . GLY B 1 192 ? 12.055 -19.547 -23.875 1 97.69 192 GLY B N 1
ATOM 3912 C CA . GLY B 1 192 ? 11.453 -19.766 -22.578 1 97.69 192 GLY B CA 1
ATOM 3913 C C . GLY B 1 192 ? 11.32 -18.5 -21.75 1 97.69 192 GLY B C 1
ATOM 3914 O O . GLY B 1 192 ? 10.32 -18.297 -21.062 1 97.69 192 GLY B O 1
ATOM 3915 N N . THR B 1 193 ? 12.336 -17.656 -21.859 1 97 193 THR B N 1
ATOM 3916 C CA . THR B 1 193 ? 12.312 -16.422 -21.109 1 97 193 THR B CA 1
ATOM 3917 C C . THR B 1 193 ? 11.242 -15.477 -21.641 1 97 193 THR B C 1
ATOM 3919 O O . THR B 1 193 ? 10.586 -14.773 -20.859 1 97 193 THR B O 1
ATOM 3922 N N . GLU B 1 194 ? 11.07 -15.453 -22.906 1 97.38 194 GLU B N 1
ATOM 3923 C CA . GLU B 1 194 ? 10.008 -14.648 -23.5 1 97.38 194 GLU B CA 1
ATOM 3924 C C . GLU B 1 194 ? 8.625 -15.164 -23.094 1 97.38 194 GLU B C 1
ATOM 3926 O O . GLU B 1 194 ? 7.738 -14.375 -22.766 1 97.38 194 GLU B O 1
ATOM 3931 N N . GLU B 1 195 ? 8.477 -16.484 -23.125 1 97.75 195 GLU B N 1
ATOM 3932 C CA . GLU B 1 195 ? 7.227 -17.109 -22.703 1 97.75 195 GLU B CA 1
ATOM 3933 C C . GLU B 1 195 ? 6.91 -16.766 -21.25 1 97.75 195 GLU B C 1
ATOM 3935 O O . GLU B 1 195 ? 5.777 -16.406 -20.922 1 97.75 195 GLU B O 1
ATOM 3940 N N . ALA B 1 196 ? 7.91 -16.875 -20.438 1 97.69 196 ALA B N 1
ATOM 3941 C CA . ALA B 1 196 ? 7.738 -16.609 -19.016 1 97.69 196 ALA B CA 1
ATOM 3942 C C . ALA B 1 196 ? 7.375 -15.148 -18.766 1 97.69 196 ALA B C 1
ATOM 3944 O O . ALA B 1 196 ? 6.504 -14.852 -17.953 1 97.69 196 ALA B O 1
ATOM 3945 N N . THR B 1 197 ? 8.039 -14.273 -19.469 1 97.12 197 THR B N 1
ATOM 3946 C CA . THR B 1 197 ? 7.777 -12.844 -19.344 1 97.12 197 THR B CA 1
ATOM 3947 C C . THR B 1 197 ? 6.34 -12.516 -19.734 1 97.12 197 THR B C 1
ATOM 3949 O O . THR B 1 197 ? 5.645 -11.781 -19.031 1 97.12 197 THR B O 1
ATOM 3952 N N . GLN B 1 198 ? 5.918 -13.102 -20.797 1 97.25 198 GLN B N 1
ATOM 3953 C CA . GLN B 1 198 ? 4.547 -12.891 -21.25 1 97.25 198 GLN B CA 1
ATOM 3954 C C . GLN B 1 198 ? 3.541 -13.461 -20.25 1 97.25 198 GLN B C 1
ATOM 3956 O O . GLN B 1 198 ? 2.533 -12.812 -19.953 1 97.25 198 GLN B O 1
ATOM 3961 N N . SER B 1 199 ? 3.818 -14.617 -19.766 1 97.94 199 SER B N 1
ATOM 3962 C CA . SER B 1 199 ? 2.936 -15.266 -18.797 1 97.94 199 SER B CA 1
ATOM 3963 C C . SER B 1 199 ? 2.799 -14.438 -17.531 1 97.94 199 SER B C 1
ATOM 3965 O O . SER B 1 199 ? 1.69 -14.242 -17.016 1 97.94 199 SER B O 1
ATOM 3967 N N . MET B 1 200 ? 3.92 -13.914 -17.062 1 97.81 200 MET B N 1
ATOM 3968 C CA . MET B 1 200 ? 3.918 -13.109 -15.844 1 97.81 200 MET B CA 1
ATOM 3969 C C . MET B 1 200 ? 3.123 -11.82 -16.047 1 97.81 200 MET B C 1
ATOM 3971 O O . MET B 1 200 ? 2.523 -11.305 -15.094 1 97.81 200 MET B O 1
ATOM 3975 N N . GLY B 1 201 ? 3.072 -11.344 -17.219 1 97.88 201 GLY B N 1
ATOM 3976 C CA . GLY B 1 201 ? 2.342 -10.125 -17.516 1 97.88 201 GLY B CA 1
ATOM 3977 C C . GLY B 1 201 ? 0.881 -10.367 -17.844 1 97.88 201 GLY B C 1
ATOM 3978 O O . GLY B 1 201 ? 0.136 -9.422 -18.109 1 97.88 201 GLY B O 1
ATOM 3979 N N . THR B 1 202 ? 0.464 -11.625 -17.875 1 97.56 202 THR B N 1
ATOM 3980 C CA . THR B 1 202 ? -0.91 -11.977 -18.203 1 97.56 202 THR B CA 1
ATOM 3981 C C . THR B 1 202 ? -1.769 -12.07 -16.953 1 97.56 202 THR B C 1
ATOM 3983 O O . THR B 1 202 ? -1.379 -12.719 -15.969 1 97.56 202 THR B O 1
ATOM 3986 N N . LEU B 1 203 ? -2.922 -11.453 -17 1 98.5 203 LEU B N 1
ATOM 3987 C CA . LEU B 1 203 ? -3.85 -11.438 -15.875 1 98.5 203 LEU B CA 1
ATOM 3988 C C . LEU B 1 203 ? -4.461 -12.812 -15.656 1 98.5 203 LEU B C 1
ATOM 3990 O O . LEU B 1 203 ? -4.691 -13.562 -16.609 1 98.5 203 LEU B O 1
ATOM 3994 N N . ASN B 1 204 ? -4.766 -13.133 -14.422 1 98.62 204 ASN B N 1
ATOM 3995 C CA . ASN B 1 204 ? -5.559 -14.312 -14.094 1 98.62 204 ASN B CA 1
ATOM 3996 C C . ASN B 1 204 ? -7.055 -14.047 -14.242 1 98.62 204 ASN B C 1
ATOM 3998 O O . ASN B 1 204 ? -7.879 -14.805 -13.734 1 98.62 204 ASN B O 1
ATOM 4002 N N . LYS B 1 205 ? -7.418 -12.969 -14.914 1 98.44 205 LYS B N 1
ATOM 4003 C CA . LYS B 1 205 ? -8.789 -12.508 -15.086 1 98.44 205 LYS B CA 1
ATOM 4004 C C . LYS B 1 205 ? -9.633 -13.547 -15.828 1 98.44 205 LYS B C 1
ATOM 4006 O O . LYS B 1 205 ? -10.695 -13.938 -15.352 1 98.44 205 LYS B O 1
ATOM 4011 N N . GLU B 1 206 ? -9.109 -14 -16.953 1 97.94 206 GLU B N 1
ATOM 4012 C CA . GLU B 1 206 ? -9.859 -14.961 -17.766 1 97.94 206 GLU B CA 1
ATOM 4013 C C . GLU B 1 206 ? -10.047 -16.281 -17.016 1 97.94 206 GLU B C 1
ATOM 4015 O O . GLU B 1 206 ? -11.117 -16.891 -17.109 1 97.94 206 GLU B O 1
ATOM 4020 N N . ALA B 1 207 ? -8.984 -16.734 -16.359 1 98.44 207 ALA B N 1
ATOM 4021 C CA . ALA B 1 207 ? -9.102 -17.953 -15.57 1 98.44 207 ALA B CA 1
ATOM 4022 C C . ALA B 1 207 ? -10.211 -17.844 -14.539 1 98.44 207 ALA B C 1
ATOM 4024 O O . ALA B 1 207 ? -11.039 -18.75 -14.406 1 98.44 207 ALA B O 1
ATOM 4025 N N . ARG B 1 208 ? -10.227 -16.766 -13.789 1 98.25 208 ARG B N 1
ATOM 4026 C CA . ARG B 1 208 ? -11.242 -16.531 -12.773 1 98.25 208 ARG B CA 1
ATOM 4027 C C . ARG B 1 208 ? -12.633 -16.453 -13.398 1 98.25 208 ARG B C 1
ATOM 4029 O O . ARG B 1 208 ? -13.578 -17.047 -12.875 1 98.25 208 ARG B O 1
ATOM 4036 N N . GLU B 1 209 ? -12.758 -15.742 -14.508 1 98 209 GLU B N 1
ATOM 4037 C CA . GLU B 1 209 ? -14.047 -15.57 -15.164 1 98 209 GLU B CA 1
ATOM 4038 C C . GLU B 1 209 ? -14.609 -16.906 -15.633 1 98 209 GLU B C 1
ATOM 4040 O O . GLU B 1 209 ? -15.789 -17.203 -15.43 1 98 209 GLU B O 1
ATOM 4045 N N . MET B 1 210 ? -13.773 -17.734 -16.234 1 98.19 210 MET B N 1
ATOM 4046 C CA . MET B 1 210 ? -14.227 -19.047 -16.719 1 98.19 210 MET B CA 1
ATOM 4047 C C . MET B 1 210 ? -14.555 -19.984 -15.57 1 98.19 210 MET B C 1
ATOM 4049 O O . MET B 1 210 ? -15.555 -20.703 -15.609 1 98.19 210 MET B O 1
ATOM 4053 N N . ALA B 1 211 ? -13.742 -19.953 -14.516 1 98.31 211 ALA B N 1
ATOM 4054 C CA . ALA B 1 211 ? -13.891 -20.875 -13.398 1 98.31 211 ALA B CA 1
ATOM 4055 C C . ALA B 1 211 ? -15.141 -20.562 -12.578 1 98.31 211 ALA B C 1
ATOM 4057 O O . ALA B 1 211 ? -15.672 -21.422 -11.883 1 98.31 211 ALA B O 1
ATOM 4058 N N . GLN B 1 212 ? -15.602 -19.344 -12.656 1 96.69 212 GLN B N 1
ATOM 4059 C CA . GLN B 1 212 ? -16.75 -18.906 -11.875 1 96.69 212 GLN B CA 1
ATOM 4060 C C . GLN B 1 212 ? -18 -19.719 -12.242 1 96.69 212 GLN B C 1
ATOM 4062 O O . GLN B 1 212 ? -18.922 -19.828 -11.438 1 96.69 212 GLN B O 1
ATOM 4067 N N . ALA B 1 213 ? -18.047 -20.234 -13.406 1 96.69 213 ALA B N 1
ATOM 4068 C CA . ALA B 1 213 ? -19.188 -21 -13.875 1 96.69 213 ALA B CA 1
ATOM 4069 C C . ALA B 1 213 ? -19.141 -22.438 -13.359 1 96.69 213 ALA B C 1
ATOM 4071 O O . ALA B 1 213 ? -20.062 -23.234 -13.602 1 96.69 213 ALA B O 1
ATOM 4072 N N . PHE B 1 214 ? -18.156 -22.781 -12.609 1 98.19 214 PHE B N 1
ATOM 4073 C CA . PHE B 1 214 ? -17.938 -24.141 -12.117 1 98.19 214 PHE B CA 1
ATOM 4074 C C . PHE B 1 214 ? -17.875 -24.141 -10.594 1 98.19 214 PHE B C 1
ATOM 4076 O O . PHE B 1 214 ? -17.984 -23.094 -9.953 1 98.19 214 PHE B O 1
ATOM 4083 N N . THR B 1 215 ? -17.844 -25.375 -10.047 1 98.12 215 THR B N 1
ATOM 4084 C CA . THR B 1 215 ? -17.719 -25.516 -8.602 1 98.12 215 THR B CA 1
ATOM 4085 C C . THR B 1 215 ? -16.266 -25.516 -8.18 1 98.12 215 THR B C 1
ATOM 4087 O O . THR B 1 215 ? -15.531 -26.484 -8.406 1 98.12 215 THR B O 1
ATOM 4090 N N . VAL B 1 216 ? -15.844 -24.438 -7.586 1 98.5 216 VAL B N 1
ATOM 4091 C CA . VAL B 1 216 ? -14.477 -24.312 -7.086 1 98.5 216 VAL B CA 1
ATOM 4092 C C . VAL B 1 216 ? -14.453 -24.547 -5.578 1 98.5 216 VAL B C 1
ATOM 4094 O O . VAL B 1 216 ? -14.93 -23.703 -4.812 1 98.5 216 VAL B O 1
ATOM 4097 N N . HIS B 1 217 ? -13.883 -25.594 -5.195 1 98.62 217 HIS B N 1
ATOM 4098 C CA . HIS B 1 217 ? -13.836 -25.922 -3.773 1 98.62 217 HIS B CA 1
ATOM 4099 C C . HIS B 1 217 ? -12.695 -25.188 -3.078 1 98.62 217 HIS B C 1
ATOM 4101 O O . HIS B 1 217 ? -12.805 -24.844 -1.9 1 98.62 217 HIS B O 1
ATOM 4107 N N . ALA B 1 218 ? -11.602 -25 -3.781 1 98.38 218 ALA B N 1
ATOM 4108 C CA . ALA B 1 218 ? -10.445 -24.266 -3.287 1 98.38 218 ALA B CA 1
ATOM 4109 C C . ALA B 1 218 ? -9.672 -23.609 -4.438 1 98.38 218 ALA B C 1
ATOM 4111 O O . ALA B 1 218 ? -9.695 -24.109 -5.566 1 98.38 218 ALA B O 1
ATOM 4112 N N . CYS B 1 219 ? -9.039 -22.547 -4.133 1 98.56 219 CYS B N 1
ATOM 4113 C CA . CYS B 1 219 ? -8.281 -21.844 -5.16 1 98.56 219 CYS B CA 1
ATOM 4114 C C . CYS B 1 219 ? -7.141 -21.047 -4.543 1 98.56 219 CYS B C 1
ATOM 4116 O O . CYS B 1 219 ? -7.277 -20.516 -3.441 1 98.56 219 CYS B O 1
ATOM 4118 N N . THR B 1 220 ? -6.031 -20.969 -5.16 1 98 220 THR B N 1
ATOM 4119 C CA . THR B 1 220 ? -4.91 -20.094 -4.852 1 98 220 THR B CA 1
ATOM 4120 C C . THR B 1 220 ? -4.125 -19.75 -6.113 1 98 220 THR B C 1
ATOM 4122 O O . THR B 1 220 ? -4.355 -20.344 -7.172 1 98 220 THR B O 1
ATOM 4125 N N . ASP B 1 221 ? -3.387 -18.75 -6.121 1 97.75 221 ASP B N 1
ATOM 4126 C CA . ASP B 1 221 ? -2.416 -18.531 -7.188 1 97.75 221 ASP B CA 1
ATOM 4127 C C . ASP B 1 221 ? -1.02 -18.984 -6.762 1 97.75 221 ASP B C 1
ATOM 4129 O O . ASP B 1 221 ? -0.675 -18.922 -5.582 1 97.75 221 ASP B O 1
ATOM 4133 N N . ILE B 1 222 ? -0.25 -19.453 -7.668 1 97.31 222 ILE B N 1
ATOM 4134 C CA . ILE B 1 222 ? 1.089 -19.969 -7.391 1 97.31 222 ILE B CA 1
ATOM 4135 C C . ILE B 1 222 ? 2.102 -18.828 -7.484 1 97.31 222 ILE B C 1
ATOM 4137 O O . ILE B 1 222 ? 2.336 -18.281 -8.562 1 97.31 222 ILE B O 1
ATOM 4141 N N . THR B 1 223 ? 2.676 -18.531 -6.395 1 94.38 223 THR B N 1
ATOM 4142 C CA . THR B 1 223 ? 3.592 -17.406 -6.355 1 94.38 223 THR B CA 1
ATOM 4143 C C . THR B 1 223 ? 4.938 -17.812 -5.758 1 94.38 223 THR B C 1
ATOM 4145 O O . THR B 1 223 ? 5.52 -18.812 -6.168 1 94.38 223 THR B O 1
ATOM 4148 N N . GLY B 1 224 ? 5.434 -17.109 -4.871 1 90.44 224 GLY B N 1
ATOM 4149 C CA . GLY B 1 224 ? 6.805 -17.25 -4.406 1 90.44 224 GLY B CA 1
ATOM 4150 C C . GLY B 1 224 ? 7.039 -18.531 -3.617 1 90.44 224 GLY B C 1
ATOM 4151 O O . GLY B 1 224 ? 8.156 -19.047 -3.582 1 90.44 224 GLY B O 1
ATOM 4152 N N . PHE B 1 225 ? 5.977 -19.062 -3.068 1 90.31 225 PHE B N 1
ATOM 4153 C CA . PHE B 1 225 ? 6.113 -20.266 -2.25 1 90.31 225 PHE B CA 1
ATOM 4154 C C . PHE B 1 225 ? 6.066 -21.516 -3.117 1 90.31 225 PHE B C 1
ATOM 4156 O O . PHE B 1 225 ? 6.098 -22.641 -2.6 1 90.31 225 PHE B O 1
ATOM 4163 N N . SER B 1 226 ? 5.965 -21.297 -4.395 1 95.75 226 SER B N 1
ATOM 4164 C CA . SER B 1 226 ? 6.062 -22.375 -5.363 1 95.75 226 SER B CA 1
ATOM 4165 C C . SER B 1 226 ? 4.785 -23.219 -5.383 1 95.75 226 SER B C 1
ATOM 4167 O O . SER B 1 226 ? 3.885 -23 -4.57 1 95.75 226 SER B O 1
ATOM 4169 N N . LEU B 1 227 ? 4.781 -24.062 -6.332 1 98.25 227 LEU B N 1
ATOM 4170 C CA . LEU B 1 227 ? 3.67 -25 -6.445 1 98.25 227 LEU B CA 1
ATOM 4171 C C . LEU B 1 227 ? 3.504 -25.812 -5.16 1 98.25 227 LEU B C 1
ATOM 4173 O O . LEU B 1 227 ? 2.387 -25.969 -4.664 1 98.25 227 LEU B O 1
ATOM 4177 N N . LEU B 1 228 ? 4.605 -26.281 -4.609 1 97.81 228 LEU B N 1
ATOM 4178 C CA . LEU B 1 228 ? 4.535 -27.172 -3.455 1 97.81 228 LEU B CA 1
ATOM 4179 C C . LEU B 1 228 ? 4.098 -26.406 -2.209 1 97.81 228 LEU B C 1
ATOM 4181 O O . LEU B 1 228 ? 3.312 -26.922 -1.408 1 97.81 228 LEU B O 1
ATOM 4185 N N . GLY B 1 229 ? 4.66 -25.234 -2.039 1 95.5 229 GLY B N 1
ATOM 4186 C CA . GLY B 1 229 ? 4.254 -24.453 -0.884 1 95.5 229 GLY B CA 1
ATOM 4187 C C . GLY B 1 229 ? 2.766 -24.156 -0.851 1 95.5 229 GLY B C 1
ATOM 4188 O O . GLY B 1 229 ? 2.107 -24.375 0.167 1 95.5 229 GLY B O 1
ATOM 4189 N N . HIS B 1 230 ? 2.234 -23.688 -1.938 1 96.88 230 HIS B N 1
ATOM 4190 C CA . HIS B 1 230 ? 0.816 -23.359 -2.014 1 96.88 230 HIS B CA 1
ATOM 4191 C C . HIS B 1 230 ? -0.047 -24.609 -1.942 1 96.88 230 HIS B C 1
ATOM 4193 O O . HIS B 1 230 ? -1.143 -24.578 -1.377 1 96.88 230 HIS B O 1
ATOM 4199 N N . SER B 1 231 ? 0.427 -25.703 -2.523 1 98.31 231 SER B N 1
ATOM 4200 C CA . SER B 1 231 ? -0.297 -26.969 -2.434 1 98.31 231 SER B CA 1
ATOM 4201 C C . SER B 1 231 ? -0.344 -27.484 -0.997 1 98.31 231 SER B C 1
ATOM 4203 O O . SER B 1 231 ? -1.355 -28.031 -0.562 1 98.31 231 SER B O 1
ATOM 4205 N N . CYS B 1 232 ? 0.744 -27.359 -0.302 1 97.44 232 CYS B N 1
ATOM 4206 C CA . CYS B 1 232 ? 0.769 -27.766 1.099 1 97.44 232 CYS B CA 1
ATOM 4207 C C . CYS B 1 232 ? -0.229 -26.953 1.919 1 97.44 232 CYS B C 1
ATOM 4209 O O . CYS B 1 232 ? -0.951 -27.516 2.75 1 97.44 232 CYS B O 1
ATOM 4211 N N . GLU B 1 233 ? -0.254 -25.656 1.65 1 95.31 233 GLU B N 1
ATOM 4212 C CA . GLU B 1 233 ? -1.201 -24.797 2.352 1 95.31 233 GLU B CA 1
ATOM 4213 C C . GLU B 1 233 ? -2.641 -25.219 2.07 1 95.31 233 GLU B C 1
ATOM 4215 O O . GLU B 1 233 ? -3.467 -25.281 2.984 1 95.31 233 GLU B O 1
ATOM 4220 N N . MET B 1 234 ? -2.936 -25.5 0.838 1 97.5 234 MET B N 1
ATOM 4221 C CA . MET B 1 234 ? -4.27 -25.953 0.451 1 97.5 234 MET B CA 1
ATOM 4222 C C . MET B 1 234 ? -4.621 -27.266 1.12 1 97.5 234 MET B C 1
ATOM 4224 O O . MET B 1 234 ? -5.723 -27.438 1.648 1 97.5 234 MET B O 1
ATOM 4228 N N . ALA B 1 235 ? -3.691 -28.188 1.142 1 98.38 235 ALA B N 1
ATOM 4229 C CA . ALA B 1 235 ? -3.908 -29.5 1.741 1 98.38 235 ALA B CA 1
ATOM 4230 C C . ALA B 1 235 ? -4.176 -29.391 3.238 1 98.38 235 ALA B C 1
ATOM 4232 O O . ALA B 1 235 ? -5.16 -29.922 3.744 1 98.38 235 ALA B O 1
ATOM 4233 N N . GLU B 1 236 ? -3.334 -28.672 3.883 1 96.38 236 GLU B N 1
ATOM 4234 C CA . GLU B 1 236 ? -3.428 -28.531 5.332 1 96.38 236 GLU B CA 1
ATOM 4235 C C . GLU B 1 236 ? -4.699 -27.781 5.727 1 96.38 236 GLU B C 1
ATOM 4237 O O . GLU B 1 236 ? -5.398 -28.188 6.656 1 96.38 236 GLU B O 1
ATOM 4242 N N . GLY B 1 237 ? -4.992 -26.766 5.008 1 95.38 237 GLY B N 1
ATOM 4243 C CA . GLY B 1 237 ? -6.191 -26 5.289 1 95.38 237 GLY B CA 1
ATOM 4244 C C . GLY B 1 237 ? -7.473 -26.766 5.027 1 95.38 237 GLY B C 1
ATOM 4245 O O . GLY B 1 237 ? -8.508 -26.484 5.629 1 95.38 237 GLY B O 1
ATOM 4246 N N . SER B 1 238 ? -7.375 -27.766 4.172 1 97.75 238 SER B N 1
ATOM 4247 C CA . SER B 1 238 ? -8.555 -28.516 3.764 1 97.75 238 SER B CA 1
ATOM 4248 C C . SER B 1 238 ? -8.641 -29.844 4.512 1 97.75 238 SER B C 1
ATOM 4250 O O . SER B 1 238 ? -9.633 -30.562 4.402 1 97.75 238 SER B O 1
ATOM 4252 N N . GLY B 1 239 ? -7.613 -30.125 5.27 1 97.94 239 GLY B N 1
ATOM 4253 C CA . GLY B 1 239 ? -7.574 -31.406 5.949 1 97.94 239 GLY B CA 1
ATOM 4254 C C . GLY B 1 239 ? -7.523 -32.594 4.996 1 97.94 239 GLY B C 1
ATOM 4255 O O . GLY B 1 239 ? -8.227 -33.594 5.191 1 97.94 239 GLY B O 1
ATOM 4256 N N . VAL B 1 240 ? -6.781 -32.469 3.961 1 98.75 240 VAL B N 1
ATOM 4257 C CA . VAL B 1 240 ? -6.641 -33.5 2.934 1 98.75 240 VAL B CA 1
ATOM 4258 C C . VAL B 1 240 ? -5.176 -33.625 2.523 1 98.75 240 VAL B C 1
ATOM 4260 O O . VAL B 1 240 ? -4.305 -32.969 3.104 1 98.75 240 VAL B O 1
ATOM 4263 N N . SER B 1 241 ? -4.871 -34.531 1.658 1 98.88 241 SER B N 1
ATOM 4264 C CA . SER B 1 241 ? -3.596 -34.594 0.952 1 98.88 241 SER B CA 1
ATOM 4265 C C . SER B 1 241 ? -3.777 -34.344 -0.539 1 98.88 241 SER B C 1
ATOM 4267 O O . SER B 1 241 ? -4.859 -34.562 -1.087 1 98.88 241 SER B O 1
ATOM 4269 N N . ILE B 1 242 ? -2.713 -33.875 -1.136 1 98.81 242 ILE B N 1
ATOM 4270 C CA . ILE B 1 242 ? -2.719 -33.562 -2.564 1 98.81 242 ILE B CA 1
ATOM 4271 C C . ILE B 1 242 ? -1.694 -34.438 -3.279 1 98.81 242 ILE B C 1
ATOM 4273 O O . ILE B 1 242 ? -0.578 -34.625 -2.789 1 98.81 242 ILE B O 1
ATOM 4277 N N . VAL B 1 243 ? -2.088 -35 -4.344 1 98.81 243 VAL B N 1
ATOM 4278 C CA . VAL B 1 243 ? -1.19 -35.781 -5.191 1 98.81 243 VAL B CA 1
ATOM 4279 C C . VAL B 1 243 ? -0.934 -35.031 -6.496 1 98.81 243 VAL B C 1
ATOM 4281 O O . VAL B 1 243 ? -1.874 -34.688 -7.215 1 98.81 243 VAL B O 1
ATOM 4284 N N . LEU B 1 244 ? 0.324 -34.75 -6.816 1 98.69 244 LEU B N 1
ATOM 4285 C CA . LEU B 1 244 ? 0.715 -34.031 -8.023 1 98.69 244 LEU B CA 1
ATOM 4286 C C . LEU B 1 244 ? 1.443 -34.969 -9 1 98.69 244 LEU B C 1
ATOM 4288 O O . LEU B 1 244 ? 2.291 -35.75 -8.586 1 98.69 244 LEU B O 1
ATOM 4292 N N . GLN B 1 245 ? 1.112 -34.875 -10.211 1 98.19 245 GLN B N 1
ATOM 4293 C CA . GLN B 1 245 ? 1.784 -35.594 -11.273 1 98.19 245 GLN B CA 1
ATOM 4294 C C . GLN B 1 245 ? 2.791 -34.719 -12.008 1 98.19 245 GLN B C 1
ATOM 4296 O O . GLN B 1 245 ? 2.41 -33.875 -12.836 1 98.19 245 GLN B O 1
ATOM 4301 N N . THR B 1 246 ? 4.059 -35 -11.883 1 96.75 246 THR B N 1
ATOM 4302 C CA . THR B 1 246 ? 5.105 -34.125 -12.398 1 96.75 246 THR B CA 1
ATOM 4303 C C . THR B 1 246 ? 5.066 -34.094 -13.93 1 96.75 246 THR B C 1
ATOM 4305 O O . THR B 1 246 ? 5.293 -33.031 -14.531 1 96.75 246 THR B O 1
ATOM 4308 N N . GLU B 1 247 ? 4.762 -35.188 -14.555 1 94.31 247 GLU B N 1
ATOM 4309 C CA . GLU B 1 247 ? 4.762 -35.25 -16.016 1 94.31 247 GLU B CA 1
ATOM 4310 C C . GLU B 1 247 ? 3.639 -34.406 -16.609 1 94.31 247 GLU B C 1
ATOM 4312 O O . GLU B 1 247 ? 3.678 -34.062 -17.781 1 94.31 247 GLU B O 1
ATOM 4317 N N . ALA B 1 248 ? 2.682 -34.094 -15.828 1 97.69 248 ALA B N 1
ATOM 4318 C CA . ALA B 1 248 ? 1.53 -33.312 -16.312 1 97.69 248 ALA B CA 1
ATOM 4319 C C . ALA B 1 248 ? 1.748 -31.828 -16.141 1 97.69 248 ALA B C 1
ATOM 4321 O O . ALA B 1 248 ? 0.981 -31.016 -16.656 1 97.69 248 ALA B O 1
ATOM 4322 N N . LEU B 1 249 ? 2.779 -31.438 -15.445 1 98.56 249 LEU B N 1
ATOM 4323 C CA . LEU B 1 249 ? 2.986 -30.031 -15.141 1 98.56 249 LEU B CA 1
ATOM 4324 C C . LEU B 1 249 ? 3.277 -29.234 -16.406 1 98.56 249 LEU B C 1
ATOM 4326 O O . LEU B 1 249 ? 4.156 -29.594 -17.188 1 98.56 249 LEU B O 1
ATOM 4330 N N . PRO B 1 250 ? 2.488 -28.203 -16.719 1 98.69 250 PRO B N 1
ATOM 4331 C CA . PRO B 1 250 ? 2.883 -27.297 -17.812 1 98.69 250 PRO B CA 1
ATOM 4332 C C . PRO B 1 250 ? 4.145 -26.5 -17.484 1 98.69 250 PRO B C 1
ATOM 4334 O O . PRO B 1 250 ? 4.246 -25.906 -16.406 1 98.69 250 PRO B O 1
ATOM 4337 N N . LEU B 1 251 ? 5.102 -26.516 -18.375 1 98.56 251 LEU B N 1
ATOM 4338 C CA . LEU B 1 251 ? 6.379 -25.844 -18.156 1 98.56 251 LEU B CA 1
ATOM 4339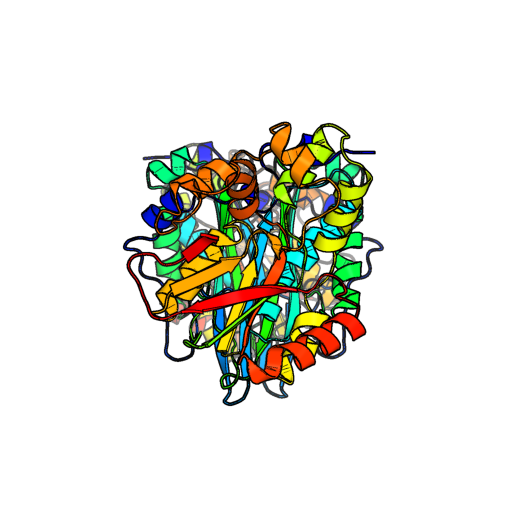 C C . LEU B 1 251 ? 6.703 -24.922 -19.344 1 98.56 251 LEU B C 1
ATOM 4341 O O . LEU B 1 251 ? 6.27 -25.188 -20.469 1 98.56 251 LEU B O 1
ATOM 4345 N N . PHE B 1 252 ? 7.398 -23.859 -19.047 1 98.38 252 PHE B N 1
ATOM 4346 C CA . PHE B 1 252 ? 7.922 -23.031 -20.141 1 98.38 252 PHE B CA 1
ATOM 4347 C C . PHE B 1 252 ? 8.953 -23.797 -20.953 1 98.38 252 PHE B C 1
ATOM 4349 O O . PHE B 1 252 ? 9.617 -24.703 -20.438 1 98.38 252 PHE B O 1
ATOM 4356 N N . THR B 1 253 ? 9.117 -23.328 -22.219 1 98.19 253 THR B N 1
ATOM 4357 C CA . THR B 1 253 ? 10.102 -23.953 -23.109 1 98.19 253 THR B CA 1
ATOM 4358 C C . THR B 1 253 ? 11.5 -23.859 -22.5 1 98.19 253 THR B C 1
ATOM 4360 O O . THR B 1 253 ? 11.945 -22.781 -22.109 1 98.19 253 THR B O 1
ATOM 4363 N N . GLY B 1 254 ? 12.133 -25 -22.328 1 97.88 254 GLY B N 1
ATOM 4364 C CA . GLY B 1 254 ? 13.523 -25.031 -21.891 1 97.88 254 GLY B CA 1
ATOM 4365 C C . GLY B 1 254 ? 13.672 -25.062 -20.391 1 97.88 254 GLY B C 1
ATOM 4366 O O . GLY B 1 254 ? 14.789 -25.078 -19.875 1 97.88 254 GLY B O 1
ATOM 4367 N N . ALA B 1 255 ? 12.57 -25.094 -19.641 1 97.81 255 ALA B N 1
ATOM 4368 C CA . ALA B 1 255 ? 12.633 -25.031 -18.188 1 97.81 255 ALA B CA 1
ATOM 4369 C C . ALA B 1 255 ? 13.398 -26.219 -17.609 1 97.81 255 ALA B C 1
ATOM 4371 O O . ALA B 1 255 ? 14.211 -26.062 -16.703 1 97.81 255 ALA B O 1
A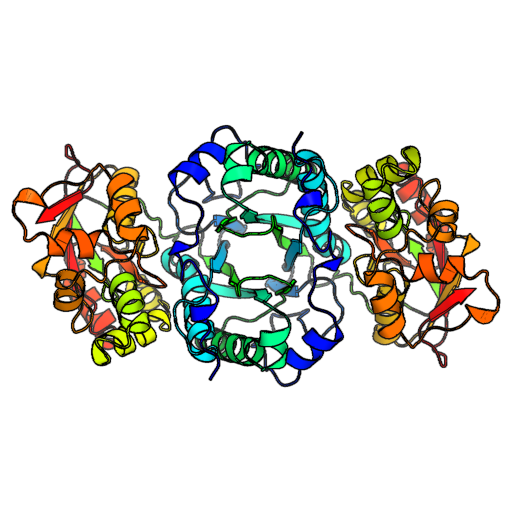TOM 4372 N N . ILE B 1 256 ? 13.188 -27.391 -18.156 1 97.94 256 ILE B N 1
ATOM 4373 C CA . ILE B 1 256 ? 13.867 -28.594 -17.672 1 97.94 256 ILE B CA 1
ATOM 4374 C C . ILE B 1 256 ? 15.367 -28.469 -17.938 1 97.94 256 ILE B C 1
ATOM 4376 O O . ILE B 1 256 ? 16.172 -28.688 -17.031 1 97.94 256 ILE B O 1
ATOM 4380 N N . GLU B 1 257 ? 15.719 -28.109 -19.141 1 98.06 257 GLU B N 1
ATOM 4381 C CA . GLU B 1 257 ? 17.125 -27.969 -19.5 1 98.06 257 GLU B CA 1
ATOM 4382 C C . GLU B 1 257 ? 17.812 -26.906 -18.656 1 98.06 257 GLU B C 1
ATOM 4384 O O . GLU B 1 257 ? 18.938 -27.109 -18.188 1 98.06 257 GLU B O 1
ATOM 4389 N N . ALA B 1 258 ? 17.141 -25.844 -18.5 1 98.06 258 ALA B N 1
ATOM 4390 C CA . ALA B 1 258 ? 17.719 -24.766 -17.703 1 98.06 258 ALA B CA 1
ATOM 4391 C C . ALA B 1 258 ? 17.938 -25.219 -16.25 1 98.06 258 ALA B C 1
ATOM 4393 O O . ALA B 1 258 ? 19 -24.938 -15.68 1 98.06 258 ALA B O 1
ATOM 4394 N N . ALA B 1 259 ? 16.969 -25.891 -15.703 1 97.44 259 ALA B N 1
ATOM 4395 C CA . ALA B 1 259 ? 17.109 -26.406 -14.336 1 97.44 259 ALA B CA 1
ATOM 4396 C C . ALA B 1 259 ? 18.25 -27.406 -14.242 1 97.44 259 ALA B C 1
ATOM 4398 O O . ALA B 1 259 ? 19 -27.406 -13.266 1 97.44 259 ALA B O 1
ATOM 4399 N N . GLU B 1 260 ? 18.375 -28.203 -15.188 1 97.31 260 GLU B N 1
ATOM 4400 C CA . GLU B 1 260 ? 19.438 -29.188 -15.219 1 97.31 260 GLU B CA 1
ATOM 4401 C C . GLU B 1 260 ? 20.812 -28.531 -15.266 1 97.31 260 GLU B C 1
ATOM 4403 O O . GLU B 1 260 ? 21.781 -29.062 -14.742 1 97.31 260 GLU B O 1
ATOM 4408 N N . MET B 1 261 ? 20.891 -27.359 -15.883 1 96.81 261 MET B N 1
ATOM 4409 C CA . MET B 1 261 ? 22.125 -26.594 -15.977 1 96.81 261 MET B CA 1
ATOM 4410 C C . MET B 1 261 ? 22.422 -25.875 -14.672 1 96.81 261 MET B C 1
ATOM 4412 O O . MET B 1 261 ? 23.469 -25.25 -14.523 1 96.81 261 MET B O 1
ATOM 4416 N N . GLY B 1 262 ? 21.453 -25.906 -13.727 1 95.25 262 GLY B N 1
ATOM 4417 C CA . GLY B 1 262 ? 21.672 -25.297 -12.422 1 95.25 262 GLY B CA 1
ATOM 4418 C C . GLY B 1 262 ? 21.156 -23.875 -12.336 1 95.25 262 GLY B C 1
ATOM 4419 O O . GLY B 1 262 ? 21.469 -23.141 -11.391 1 95.25 262 GLY B O 1
ATOM 4420 N N . LEU B 1 263 ? 20.406 -23.453 -13.305 1 95.56 263 LEU B N 1
ATOM 4421 C CA . LEU B 1 263 ? 19.828 -22.109 -13.273 1 95.56 263 LEU B CA 1
ATOM 4422 C C . LEU B 1 263 ? 18.609 -22.062 -12.352 1 95.56 263 LEU B C 1
ATOM 4424 O O . LEU B 1 263 ? 17.5 -21.781 -12.805 1 95.56 263 LEU B O 1
ATOM 4428 N N . VAL B 1 264 ? 18.875 -22.328 -11.078 1 94.5 264 VAL B N 1
ATOM 4429 C CA . VAL B 1 264 ? 17.859 -22.391 -10.031 1 94.5 264 VAL B CA 1
ATOM 4430 C C . VAL B 1 264 ? 18.062 -21.234 -9.047 1 94.5 264 VAL B C 1
ATOM 4432 O O . VAL B 1 264 ? 19.156 -21.062 -8.5 1 94.5 264 VAL B O 1
ATOM 4435 N N . PRO B 1 265 ? 16.984 -20.438 -8.914 1 91.62 265 PRO B N 1
ATOM 4436 C CA . PRO B 1 265 ? 17.156 -19.297 -8.016 1 91.62 265 PRO B CA 1
ATOM 4437 C C . PRO B 1 265 ? 17.375 -19.719 -6.566 1 91.62 265 PRO B C 1
ATOM 4439 O O . PRO B 1 265 ? 16.922 -20.781 -6.152 1 91.62 265 PRO B O 1
ATOM 4442 N N . ALA B 1 266 ? 18.031 -18.875 -5.797 1 86.69 266 ALA B N 1
ATOM 4443 C CA . ALA B 1 266 ? 18.328 -19.125 -4.391 1 86.69 266 ALA B CA 1
ATOM 4444 C C . ALA B 1 266 ? 17.062 -19.375 -3.592 1 86.69 266 ALA B C 1
ATOM 4446 O O . ALA B 1 266 ? 17.062 -20.172 -2.648 1 86.69 266 ALA B O 1
ATOM 4447 N N . ALA B 1 267 ? 15.977 -18.719 -3.949 1 87.38 267 ALA B N 1
ATOM 4448 C CA . ALA B 1 267 ? 14.711 -18.859 -3.234 1 87.38 267 ALA B CA 1
ATOM 4449 C C . ALA B 1 267 ? 14.188 -20.281 -3.303 1 87.38 267 ALA B C 1
ATOM 4451 O O . ALA B 1 267 ? 13.43 -20.719 -2.434 1 87.38 267 ALA B O 1
ATOM 4452 N N . THR B 1 268 ? 14.57 -21.016 -4.336 1 92.38 268 THR B N 1
ATOM 4453 C CA . THR B 1 268 ? 14.172 -22.422 -4.449 1 92.38 268 THR B CA 1
ATOM 4454 C C . THR B 1 268 ? 14.695 -23.234 -3.27 1 92.38 268 THR B C 1
ATOM 4456 O O . THR B 1 268 ? 13.969 -24.047 -2.707 1 92.38 268 THR B O 1
ATOM 4459 N N . TYR B 1 269 ? 15.883 -22.938 -2.918 1 89.94 269 TYR B N 1
ATOM 4460 C CA . TYR B 1 269 ? 16.484 -23.641 -1.788 1 89.94 269 TYR B CA 1
ATOM 4461 C C . TYR B 1 269 ? 15.797 -23.266 -0.481 1 89.94 269 TYR B C 1
ATOM 4463 O O . TYR B 1 269 ? 15.609 -24.109 0.398 1 89.94 269 TYR B O 1
ATOM 4471 N N . GLY B 1 270 ? 15.453 -22.031 -0.405 1 87.5 270 GLY B N 1
ATOM 4472 C CA . GLY B 1 270 ? 14.68 -21.609 0.75 1 87.5 270 GLY B CA 1
ATOM 4473 C C . GLY B 1 270 ? 13.344 -22.312 0.874 1 87.5 270 GLY B C 1
ATOM 4474 O O . GLY B 1 270 ? 12.953 -22.734 1.967 1 87.5 270 GLY B O 1
ATOM 4475 N N . ASN B 1 271 ? 12.664 -22.438 -0.25 1 91.94 271 ASN B N 1
ATOM 4476 C CA . ASN B 1 271 ? 11.391 -23.141 -0.265 1 91.94 271 ASN B CA 1
ATOM 4477 C C . ASN B 1 271 ? 11.555 -24.609 0.151 1 91.94 271 ASN B C 1
ATOM 4479 O O . ASN B 1 271 ? 10.75 -25.125 0.927 1 91.94 271 ASN B O 1
ATOM 4483 N N . ARG B 1 272 ? 12.641 -25.203 -0.295 1 92.94 272 ARG B N 1
ATOM 4484 C CA . ARG B 1 272 ? 12.906 -26.594 0.03 1 92.94 272 ARG B CA 1
ATOM 4485 C C . ARG B 1 272 ? 13.102 -26.781 1.531 1 92.94 272 ARG B C 1
ATOM 4487 O O . ARG B 1 272 ? 12.727 -27.812 2.088 1 92.94 272 ARG B O 1
ATOM 4494 N N . LYS B 1 273 ? 13.742 -25.875 2.121 1 90 273 LYS B N 1
ATOM 4495 C CA . LYS B 1 273 ? 14.008 -25.938 3.555 1 90 273 LYS B CA 1
ATOM 4496 C C . LYS B 1 273 ? 12.734 -25.688 4.359 1 90 273 LYS B C 1
ATOM 4498 O O . LYS B 1 273 ? 12.531 -26.312 5.41 1 90 273 LYS B O 1
ATOM 4503 N N . ALA B 1 274 ? 11.898 -24.875 3.836 1 88.12 274 ALA B N 1
ATOM 4504 C CA . ALA B 1 274 ? 10.734 -24.438 4.59 1 88.12 274 ALA B CA 1
ATOM 4505 C C . ALA B 1 274 ? 9.578 -25.406 4.445 1 88.12 274 ALA B C 1
ATOM 4507 O O . ALA B 1 274 ? 8.773 -25.578 5.367 1 88.12 274 ALA B O 1
ATOM 4508 N N . ILE B 1 275 ? 9.453 -26.047 3.279 1 92.62 275 ILE B N 1
ATOM 4509 C CA . ILE B 1 275 ? 8.328 -26.922 2.969 1 92.62 275 ILE B CA 1
ATOM 4510 C C . ILE B 1 275 ? 8.734 -28.375 3.182 1 92.62 275 ILE B C 1
ATOM 4512 O O . ILE B 1 275 ? 9.406 -28.969 2.336 1 92.62 275 ILE B O 1
ATOM 4516 N N . THR B 1 276 ? 8.266 -28.953 4.266 1 91.88 276 THR B N 1
ATOM 4517 C CA . THR B 1 276 ? 8.812 -30.25 4.664 1 91.88 276 THR B CA 1
ATOM 4518 C C . THR B 1 276 ? 7.75 -31.344 4.574 1 91.88 276 THR B C 1
ATOM 4520 O O . THR B 1 276 ? 8.055 -32.531 4.715 1 91.88 276 THR B O 1
ATOM 4523 N N . SER B 1 277 ? 6.543 -31.016 4.344 1 96.75 277 SER B N 1
ATOM 4524 C CA . SER B 1 277 ? 5.473 -32 4.336 1 96.75 277 SER B CA 1
ATOM 4525 C C . SER B 1 277 ? 5.199 -32.5 2.922 1 96.75 277 SER B C 1
ATOM 4527 O O . SER B 1 277 ? 4.055 -32.531 2.469 1 96.75 277 SER B O 1
ATOM 4529 N N . VAL B 1 278 ? 6.242 -32.812 2.225 1 97.62 278 VAL B N 1
ATOM 4530 C CA . VAL B 1 278 ? 6.176 -33.312 0.85 1 97.62 278 VAL B CA 1
ATOM 4531 C C . VAL B 1 278 ? 6.973 -34.594 0.718 1 97.62 278 VAL B C 1
ATOM 4533 O O . VAL B 1 278 ? 8.023 -34.75 1.352 1 97.62 278 VAL B O 1
ATOM 4536 N N . THR B 1 279 ? 6.535 -35.594 -0.015 1 97.62 279 THR B N 1
ATOM 4537 C CA . THR B 1 279 ? 7.277 -36.812 -0.28 1 97.62 279 THR B CA 1
ATOM 4538 C C . THR B 1 279 ? 7.109 -37.25 -1.735 1 97.62 279 THR B C 1
ATOM 4540 O O . THR B 1 279 ? 6.297 -36.656 -2.467 1 97.62 279 THR B O 1
ATOM 4543 N N . GLY B 1 280 ? 8.008 -38.156 -2.172 1 97 280 GLY B N 1
ATOM 4544 C CA . GLY B 1 280 ? 7.852 -38.75 -3.488 1 97 280 GLY B CA 1
ATOM 4545 C C . GLY B 1 280 ? 8.984 -38.438 -4.438 1 97 280 GLY B C 1
ATOM 4546 O O . GLY B 1 280 ? 9.156 -39.094 -5.465 1 97 280 GLY B O 1
ATOM 4547 N N . PHE B 1 281 ? 9.836 -37.5 -4.098 1 95.06 281 PHE B N 1
ATOM 4548 C CA . PHE B 1 281 ? 10.891 -37.062 -5.008 1 95.06 281 PHE B CA 1
ATOM 4549 C C . PHE B 1 281 ? 11.961 -38.125 -5.168 1 95.06 281 PHE B C 1
ATOM 4551 O O . PHE B 1 281 ? 12.727 -38.125 -6.133 1 95.06 281 PHE B O 1
ATOM 4558 N N . GLU B 1 282 ? 12.125 -39.031 -4.191 1 93.5 282 GLU B N 1
ATOM 4559 C CA . GLU B 1 282 ? 13.156 -40.062 -4.234 1 93.5 282 GLU B CA 1
ATOM 4560 C C . GLU B 1 282 ? 13.023 -40.906 -5.488 1 93.5 282 GLU B C 1
ATOM 4562 O O . GLU B 1 282 ? 13.992 -41.562 -5.918 1 93.5 282 GLU B O 1
ATOM 4567 N N . LYS B 1 283 ? 11.938 -40.938 -6.145 1 92.75 283 LYS B N 1
ATOM 4568 C CA . LYS B 1 283 ? 11.672 -41.812 -7.301 1 92.75 283 LYS B CA 1
ATOM 4569 C C . LYS B 1 283 ? 11.711 -41 -8.594 1 92.75 283 LYS B C 1
ATOM 4571 O O . LYS B 1 283 ? 11.367 -41.5 -9.664 1 92.75 283 LYS B O 1
ATOM 4576 N N . LEU B 1 284 ? 12.031 -39.75 -8.484 1 94.88 284 LEU B N 1
ATOM 4577 C CA . LEU B 1 284 ? 12.008 -38.844 -9.633 1 94.88 284 LEU B CA 1
ATOM 4578 C C . LEU B 1 284 ? 13.398 -38.312 -9.922 1 94.88 284 LEU B C 1
ATOM 4580 O O . LEU B 1 284 ? 14.266 -38.281 -9.039 1 94.88 284 LEU B O 1
ATOM 4584 N N . ALA B 1 285 ? 13.594 -37.875 -11.195 1 94.62 285 ALA B N 1
ATOM 4585 C CA . ALA B 1 285 ? 14.82 -37.125 -11.5 1 94.62 285 ALA B CA 1
ATOM 4586 C C . ALA B 1 285 ? 14.945 -35.875 -10.641 1 94.62 285 ALA B C 1
ATOM 4588 O O . ALA B 1 285 ? 13.953 -35.219 -10.359 1 94.62 285 ALA B O 1
ATOM 4589 N N . PRO B 1 286 ? 16.109 -35.5 -10.203 1 94 286 PRO B N 1
ATOM 4590 C CA . PRO B 1 286 ? 16.344 -34.375 -9.289 1 94 286 PRO B CA 1
ATOM 4591 C C . PRO B 1 286 ? 15.766 -33.062 -9.812 1 94 286 PRO B C 1
ATOM 4593 O O . PRO B 1 286 ? 15.383 -32.188 -9.016 1 94 286 PRO B O 1
ATOM 4596 N N . VAL B 1 287 ? 15.688 -32.938 -11.078 1 95.94 287 VAL B N 1
ATOM 4597 C CA . VAL B 1 287 ? 15.258 -31.688 -11.711 1 95.94 287 VAL B CA 1
ATOM 4598 C C . VAL B 1 287 ? 13.82 -31.375 -11.305 1 95.94 287 VAL B C 1
ATOM 4600 O O . VAL B 1 287 ? 13.438 -30.203 -11.188 1 95.94 287 VAL B O 1
ATOM 4603 N N . TRP B 1 288 ? 13.055 -32.344 -11.008 1 96.88 288 TRP B N 1
ATOM 4604 C CA . TRP B 1 288 ? 11.648 -32.156 -10.68 1 96.88 288 TRP B CA 1
ATOM 4605 C C . TRP B 1 288 ? 11.5 -31.453 -9.328 1 96.88 288 TRP B C 1
ATOM 4607 O O . TRP B 1 288 ? 10.57 -30.672 -9.125 1 96.88 288 TRP B O 1
ATOM 4617 N N . SER B 1 289 ? 12.406 -31.781 -8.43 1 96.88 289 SER B N 1
ATOM 4618 C CA . SER B 1 289 ? 12.422 -31.031 -7.168 1 96.88 289 SER B CA 1
ATOM 4619 C C . SER B 1 289 ? 12.672 -29.547 -7.402 1 96.88 289 SER B C 1
ATOM 4621 O O . SER B 1 289 ? 11.969 -28.703 -6.84 1 96.88 289 SER B O 1
ATOM 4623 N N . ASP B 1 290 ? 13.633 -29.234 -8.266 1 96.94 290 ASP B N 1
ATOM 4624 C CA . ASP B 1 290 ? 13.938 -27.859 -8.602 1 96.94 290 ASP B CA 1
ATOM 4625 C C . ASP B 1 290 ? 12.711 -27.141 -9.18 1 96.94 290 ASP B C 1
ATOM 4627 O O . ASP B 1 290 ? 12.398 -26.016 -8.797 1 96.94 290 ASP B O 1
ATOM 4631 N N . ILE B 1 291 ? 12.031 -27.859 -10.016 1 97.81 291 ILE B N 1
ATOM 4632 C CA . ILE B 1 291 ? 10.898 -27.281 -10.742 1 97.81 291 ILE B CA 1
ATOM 4633 C C . ILE B 1 291 ? 9.727 -27.078 -9.789 1 97.81 291 ILE B C 1
ATOM 4635 O O . ILE B 1 291 ? 9.102 -26.016 -9.773 1 97.81 291 ILE B O 1
ATOM 4639 N N . CYS B 1 292 ? 9.438 -28.016 -8.93 1 98.12 292 CYS B N 1
ATOM 4640 C CA . CYS B 1 292 ? 8.258 -27.984 -8.07 1 98.12 292 CYS B CA 1
ATOM 4641 C C . CYS B 1 292 ? 8.453 -27 -6.926 1 98.12 292 CYS B C 1
ATOM 4643 O O . CYS B 1 292 ? 7.477 -26.453 -6.406 1 98.12 292 CYS B O 1
ATOM 4645 N N . TYR B 1 293 ? 9.727 -26.703 -6.555 1 96.62 293 TYR B N 1
ATOM 4646 C CA . TYR B 1 293 ? 10.031 -25.766 -5.477 1 96.62 293 TYR B CA 1
ATOM 4647 C C . TYR B 1 293 ? 10.383 -24.391 -6.031 1 96.62 293 TYR B C 1
ATOM 4649 O O . TYR B 1 293 ? 10.68 -23.469 -5.27 1 96.62 293 TYR B O 1
ATOM 4657 N N . ASP B 1 294 ? 10.367 -24.234 -7.359 1 96.69 294 ASP B N 1
ATOM 4658 C CA . ASP B 1 294 ? 10.719 -22.984 -8.016 1 96.69 294 ASP B CA 1
ATOM 4659 C C . ASP B 1 294 ? 9.734 -21.875 -7.652 1 96.69 294 ASP B C 1
ATOM 4661 O O . ASP B 1 294 ? 8.523 -22.031 -7.832 1 96.69 294 ASP B O 1
ATOM 4665 N N . PRO B 1 295 ? 10.266 -20.719 -7.09 1 95.44 295 PRO B N 1
ATOM 4666 C CA . PRO B 1 295 ? 9.336 -19.609 -6.871 1 95.44 295 PRO B CA 1
ATOM 4667 C C . PRO B 1 295 ? 8.711 -19.094 -8.172 1 95.44 295 PRO B C 1
ATOM 4669 O O . PRO B 1 295 ? 9.391 -19.031 -9.195 1 95.44 295 PRO B O 1
ATOM 4672 N N . GLN B 1 296 ? 7.477 -18.844 -8.125 1 96.44 296 GLN B N 1
ATOM 4673 C CA . GLN B 1 296 ? 6.781 -18.281 -9.273 1 96.44 296 GLN B CA 1
ATOM 4674 C C . GLN B 1 296 ? 6.426 -16.828 -9.031 1 96.44 296 GLN B C 1
ATOM 4676 O O . GLN B 1 296 ? 6.078 -16.438 -7.918 1 96.44 296 GLN B O 1
ATOM 4681 N N . THR B 1 297 ? 6.52 -16.016 -9.992 1 95.75 297 THR B N 1
ATOM 4682 C CA . THR B 1 297 ? 6.008 -14.641 -10.016 1 95.75 297 THR B CA 1
ATOM 4683 C C . THR B 1 297 ? 4.801 -14.531 -10.945 1 95.75 297 THR B C 1
ATOM 4685 O O . THR B 1 297 ? 4.875 -14.914 -12.109 1 95.75 297 THR B O 1
ATOM 4688 N N . SER B 1 298 ? 3.734 -14.008 -10.344 1 97.5 298 SER B N 1
ATOM 4689 C CA . SER B 1 298 ? 2.518 -13.828 -11.133 1 97.5 298 SER B CA 1
ATOM 4690 C C . SER B 1 298 ? 2.105 -15.141 -11.805 1 97.5 298 SER B C 1
ATOM 4692 O O . SER B 1 298 ? 1.883 -15.172 -13.016 1 97.5 298 SER B O 1
ATOM 4694 N N . GLY B 1 299 ? 2.137 -16.188 -11.016 1 97.69 299 GLY B N 1
ATOM 4695 C CA . GLY B 1 299 ? 1.76 -17.5 -11.531 1 97.69 299 GLY B CA 1
ATOM 4696 C C . GLY B 1 299 ? 0.266 -17.641 -11.75 1 97.69 299 GLY B C 1
ATOM 4697 O O . GLY B 1 299 ? -0.486 -16.672 -11.609 1 97.69 299 GLY B O 1
ATOM 4698 N N . GLY B 1 300 ? -0.116 -18.828 -12.195 1 98.5 300 GLY B N 1
ATOM 4699 C CA . GLY B 1 300 ? -1.515 -19.094 -12.484 1 98.5 300 GLY B CA 1
ATOM 4700 C C . GLY B 1 300 ? -2.312 -19.516 -11.266 1 98.5 300 GLY B C 1
ATOM 4701 O O . GLY B 1 300 ? -1.783 -19.547 -10.156 1 98.5 300 GLY B O 1
ATOM 4702 N N . LEU B 1 301 ? -3.574 -19.703 -11.5 1 98.81 301 LEU B N 1
ATOM 4703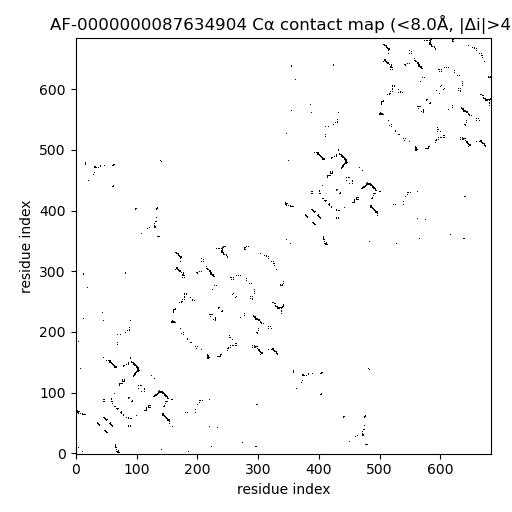 C CA . LEU B 1 301 ? -4.453 -20.219 -10.453 1 98.81 301 LEU B CA 1
ATOM 4704 C C . LEU B 1 301 ? -4.348 -21.734 -10.344 1 98.81 301 LEU B C 1
ATOM 4706 O O . LEU B 1 301 ? -4.219 -22.422 -11.359 1 98.81 301 LEU B O 1
ATOM 4710 N N . LEU B 1 302 ? -4.328 -22.25 -9.172 1 98.81 302 LEU B N 1
ATOM 4711 C CA . LEU B 1 302 ? -4.531 -23.656 -8.867 1 98.81 302 LEU B CA 1
ATOM 4712 C C . LEU B 1 302 ? -5.934 -23.906 -8.312 1 98.81 302 LEU B C 1
ATOM 4714 O O . LEU B 1 302 ? -6.266 -23.422 -7.223 1 98.81 302 LEU B O 1
ATOM 4718 N N . LEU B 1 303 ? -6.73 -24.625 -9.055 1 98.88 303 LEU B N 1
ATOM 4719 C CA . LEU B 1 303 ? -8.133 -24.844 -8.719 1 98.88 303 LEU B CA 1
ATOM 4720 C C . LEU B 1 303 ? -8.375 -26.281 -8.32 1 98.88 303 LEU B C 1
ATOM 4722 O O . LEU B 1 303 ? -7.887 -27.203 -8.977 1 98.88 303 LEU B O 1
ATOM 4726 N N . ALA B 1 304 ? -9.023 -26.469 -7.23 1 98.88 304 ALA B N 1
ATOM 4727 C CA . ALA B 1 304 ? -9.602 -27.766 -6.879 1 98.88 304 ALA B CA 1
ATOM 4728 C C . ALA B 1 304 ? -11.078 -27.828 -7.262 1 98.88 304 ALA B C 1
ATOM 4730 O O . ALA B 1 304 ? -11.898 -27.094 -6.715 1 98.88 304 ALA B O 1
ATOM 4731 N N . VAL B 1 305 ? -11.383 -28.688 -8.164 1 98.81 305 VAL B N 1
ATOM 4732 C CA . VAL B 1 305 ? -12.742 -28.766 -8.688 1 98.81 305 VAL B CA 1
ATOM 4733 C C . VAL B 1 305 ? -13.195 -30.219 -8.742 1 98.81 305 VAL B C 1
ATOM 4735 O O . VAL B 1 305 ? -12.375 -31.125 -8.812 1 98.81 305 VAL B O 1
ATOM 4738 N N . PRO B 1 306 ? -14.531 -30.438 -8.734 1 98.75 306 PRO B N 1
ATOM 4739 C CA . PRO B 1 306 ? -15.016 -31.797 -8.891 1 98.75 306 PRO B CA 1
ATOM 4740 C C . PRO B 1 306 ? -14.516 -32.469 -10.164 1 98.75 306 PRO B C 1
ATOM 4742 O O . PRO B 1 306 ? -14.453 -31.828 -11.219 1 98.75 306 PRO B O 1
ATOM 4745 N N . ALA B 1 307 ? -14.211 -33.75 -10.055 1 98.62 307 ALA B N 1
ATOM 4746 C CA . ALA B 1 307 ? -13.641 -34.5 -11.172 1 98.62 307 ALA B CA 1
ATOM 4747 C C . ALA B 1 307 ? -14.562 -34.469 -12.383 1 98.62 307 ALA B C 1
ATOM 4749 O O . ALA B 1 307 ? -14.094 -34.438 -13.523 1 98.62 307 ALA B O 1
ATOM 4750 N N . GLU B 1 308 ? -15.82 -34.469 -12.164 1 98.5 308 GLU B N 1
ATOM 4751 C CA . GLU B 1 308 ? -16.797 -34.5 -13.242 1 98.5 308 GLU B CA 1
ATOM 4752 C C . GLU B 1 308 ? -16.797 -33.219 -14.047 1 98.5 308 GLU B C 1
ATOM 4754 O O . GLU B 1 308 ? -17.297 -33.156 -15.172 1 98.5 308 GLU B O 1
ATOM 4759 N N . GLU B 1 309 ? -16.156 -32.125 -13.492 1 98.62 309 GLU B N 1
ATOM 4760 C CA . GLU B 1 309 ? -16.141 -30.844 -14.172 1 98.62 309 GLU B CA 1
ATOM 4761 C C . GLU B 1 309 ? -14.797 -30.562 -14.828 1 98.62 309 GLU B C 1
ATOM 4763 O O . GLU B 1 309 ? -14.602 -29.516 -15.445 1 98.62 309 GLU B O 1
ATOM 4768 N N . ARG B 1 310 ? -13.922 -31.469 -14.734 1 98.56 310 ARG B N 1
ATOM 4769 C CA . ARG B 1 310 ? -12.547 -31.312 -15.188 1 98.56 310 ARG B CA 1
ATOM 4770 C C . ARG B 1 310 ? -12.5 -30.922 -16.672 1 98.56 310 ARG B C 1
ATOM 4772 O O . ARG B 1 310 ? -11.984 -29.859 -17.016 1 98.56 310 ARG B O 1
ATOM 4779 N N . ASP B 1 311 ? -13.078 -31.766 -17.516 1 98.69 311 ASP B N 1
ATOM 4780 C CA . ASP B 1 311 ? -12.938 -31.594 -18.969 1 98.69 311 ASP B CA 1
ATOM 4781 C C . ASP B 1 311 ? -13.641 -30.328 -19.453 1 98.69 311 ASP B C 1
ATOM 4783 O O . ASP B 1 311 ? -13.117 -29.625 -20.312 1 98.69 311 ASP B O 1
ATOM 4787 N N . ALA B 1 312 ? -14.812 -30.078 -18.875 1 98.69 312 ALA B N 1
ATOM 4788 C CA . ALA B 1 312 ? -15.555 -28.875 -19.266 1 98.69 312 ALA B CA 1
ATOM 4789 C C . ALA B 1 312 ? -14.797 -27.609 -18.875 1 98.69 312 ALA B C 1
ATOM 4791 O O . ALA B 1 312 ? -14.766 -26.656 -19.641 1 98.69 312 ALA B O 1
ATOM 4792 N N . LEU B 1 313 ? -14.219 -27.625 -17.672 1 98.69 313 LEU B N 1
ATOM 4793 C CA . LEU B 1 313 ? -13.469 -26.453 -17.234 1 98.69 313 LEU B CA 1
ATOM 4794 C C . LEU B 1 313 ? -12.211 -26.266 -18.094 1 98.69 313 LEU B C 1
ATOM 4796 O O . LEU B 1 313 ? -11.898 -25.156 -18.5 1 98.69 313 LEU B O 1
ATOM 4800 N N . LEU B 1 314 ? -11.5 -27.312 -18.375 1 98.69 314 LEU B N 1
ATOM 4801 C CA . LEU B 1 314 ? -10.297 -27.219 -19.188 1 98.69 314 LEU B CA 1
ATOM 4802 C C . LEU B 1 314 ? -10.625 -26.688 -20.578 1 98.69 314 LEU B C 1
ATOM 4804 O O . LEU B 1 314 ? -9.883 -25.875 -21.125 1 98.69 314 LEU B O 1
ATOM 4808 N N . LEU B 1 315 ? -11.688 -27.156 -21.125 1 98.5 315 LEU B N 1
ATOM 4809 C CA . LEU B 1 315 ? -12.117 -26.688 -22.438 1 98.5 315 LEU B CA 1
ATOM 4810 C C . LEU B 1 315 ? -12.43 -25.188 -22.406 1 98.5 315 LEU B C 1
ATOM 4812 O O . LEU B 1 315 ? -12.023 -24.438 -23.297 1 98.5 315 LEU B O 1
ATOM 4816 N N . ALA B 1 316 ? -13.172 -24.781 -21.375 1 98.5 316 ALA B N 1
ATOM 4817 C CA . ALA B 1 316 ? -13.523 -23.359 -21.234 1 98.5 316 ALA B CA 1
ATOM 4818 C C . ALA B 1 316 ? -12.266 -22.5 -21.125 1 98.5 316 ALA B C 1
ATOM 4820 O O . ALA B 1 316 ? -12.188 -21.438 -21.734 1 98.5 316 ALA B O 1
ATOM 4821 N N . LEU B 1 317 ? -11.297 -22.953 -20.359 1 98.44 317 LEU B N 1
ATOM 4822 C CA . LEU B 1 317 ? -10.047 -22.219 -20.172 1 98.44 317 LEU B CA 1
ATOM 4823 C C . LEU B 1 317 ? -9.273 -22.125 -21.469 1 98.44 317 LEU B C 1
ATOM 4825 O O . LEU B 1 317 ? -8.797 -21.047 -21.844 1 98.44 317 LEU B O 1
ATOM 4829 N N . LYS B 1 318 ? -9.164 -23.172 -22.172 1 97.88 318 LYS B N 1
ATOM 4830 C CA . LYS B 1 318 ? -8.414 -23.203 -23.422 1 97.88 318 LYS B CA 1
ATOM 4831 C C . LYS B 1 318 ? -9.078 -22.328 -24.484 1 97.88 318 LYS B C 1
ATOM 4833 O O . LYS B 1 318 ? -8.398 -21.641 -25.25 1 97.88 318 LYS B O 1
ATOM 4838 N N . GLN B 1 319 ? -10.383 -22.328 -24.5 1 97.56 319 GLN B N 1
ATOM 4839 C CA . GLN B 1 319 ? -11.133 -21.516 -25.453 1 97.56 319 GLN B CA 1
ATOM 4840 C C . GLN B 1 319 ? -10.961 -20.031 -25.141 1 97.56 319 GLN B C 1
ATOM 4842 O O . GLN B 1 319 ? -11.055 -19.188 -26.031 1 97.56 319 GLN B O 1
ATOM 4847 N N . ALA B 1 320 ? -10.68 -19.766 -23.875 1 96.69 320 ALA B N 1
ATOM 4848 C CA . ALA B 1 320 ? -10.477 -18.375 -23.469 1 96.69 320 ALA B CA 1
ATOM 4849 C C . ALA B 1 320 ? -9.023 -17.953 -23.672 1 96.69 320 ALA B C 1
ATOM 4851 O O . ALA B 1 320 ? -8.641 -16.828 -23.328 1 96.69 320 ALA B O 1
ATOM 4852 N N . GLY B 1 321 ? -8.203 -18.828 -24.188 1 96.12 321 GLY B N 1
ATOM 4853 C CA . GLY B 1 321 ? -6.836 -18.469 -24.531 1 96.12 321 GLY B CA 1
ATOM 4854 C C . GLY B 1 321 ? -5.809 -19.062 -23.594 1 96.12 321 GLY B C 1
ATOM 4855 O O . GLY B 1 321 ? -4.605 -18.891 -23.781 1 96.12 321 GLY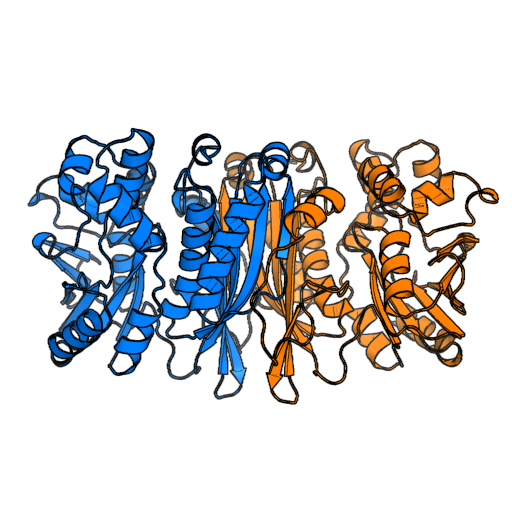 B O 1
ATOM 4856 N N . LEU B 1 322 ? -6.238 -19.719 -22.516 1 97.19 322 LEU B N 1
ATOM 4857 C CA . LEU B 1 322 ? -5.328 -20.359 -21.578 1 97.19 322 LEU B CA 1
ATOM 4858 C C . LEU B 1 322 ? -4.984 -21.766 -22.031 1 97.19 322 LEU B C 1
ATOM 4860 O O . LEU B 1 322 ? -5.305 -22.75 -21.344 1 97.19 322 LEU B O 1
ATOM 4864 N N . THR B 1 323 ? -4.203 -21.828 -23.078 1 96.56 323 THR B N 1
ATOM 4865 C CA . THR B 1 323 ? -3.969 -23.062 -23.812 1 96.56 323 THR B CA 1
ATOM 4866 C C . THR B 1 323 ? -3.074 -24 -23 1 96.56 323 THR B C 1
ATOM 4868 O O . THR B 1 323 ? -3.045 -25.219 -23.234 1 96.56 323 THR B O 1
ATOM 4871 N N . GLN B 1 324 ? -2.4 -23.516 -22.031 1 96.69 324 GLN B N 1
ATOM 4872 C CA . GLN B 1 324 ? -1.458 -24.328 -21.281 1 96.69 324 GLN B CA 1
ATOM 4873 C C . GLN B 1 324 ? -2.088 -24.859 -20 1 96.69 324 GLN B C 1
ATOM 4875 O O . GLN B 1 324 ? -1.432 -25.547 -19.203 1 96.69 324 GLN B O 1
ATOM 4880 N N . ALA B 1 325 ? -3.338 -24.484 -19.734 1 98.38 325 ALA B N 1
ATOM 4881 C CA . ALA B 1 325 ? -4.023 -25 -18.547 1 98.38 325 ALA B CA 1
ATOM 4882 C C . ALA B 1 325 ? -4.051 -26.531 -18.562 1 98.38 325 ALA B C 1
ATOM 4884 O O . ALA B 1 325 ? -4.254 -27.141 -19.609 1 98.38 325 ALA B O 1
ATOM 4885 N N . ARG B 1 326 ? -3.783 -27.141 -17.375 1 98.19 326 ARG B N 1
ATOM 4886 C CA . ARG B 1 326 ? -3.631 -28.578 -17.344 1 98.19 326 ARG B CA 1
ATOM 4887 C C . ARG B 1 326 ? -4.156 -29.156 -16.031 1 98.19 326 ARG B C 1
ATOM 4889 O O . ARG B 1 326 ? -4.105 -28.484 -14.992 1 98.19 326 ARG B O 1
ATOM 4896 N N . HIS B 1 327 ? -4.707 -30.359 -16.172 1 98.75 327 HIS B N 1
ATOM 4897 C CA . HIS B 1 327 ? -4.922 -31.203 -15 1 98.75 327 HIS B CA 1
ATOM 4898 C C . HIS B 1 327 ? -3.605 -31.766 -14.469 1 98.75 327 HIS B C 1
ATOM 4900 O O . HIS B 1 327 ? -2.906 -32.5 -15.172 1 98.75 327 HIS B O 1
ATOM 4906 N N . ILE B 1 328 ? -3.316 -31.438 -13.172 1 98.81 328 ILE B N 1
ATOM 4907 C CA . ILE B 1 328 ? -1.953 -31.75 -12.766 1 98.81 328 ILE B CA 1
ATOM 4908 C C . ILE B 1 328 ? -1.982 -32.719 -11.57 1 98.81 328 ILE B C 1
ATOM 4910 O O . ILE B 1 328 ? -0.932 -33.125 -11.07 1 98.81 328 ILE B O 1
ATOM 4914 N N . GLY B 1 329 ? -3.127 -33.031 -11.07 1 98.81 329 GLY B N 1
ATOM 4915 C CA . GLY B 1 329 ? -3.205 -33.875 -9.898 1 98.81 329 GLY B CA 1
ATOM 4916 C C . GLY B 1 329 ? -4.605 -34 -9.32 1 98.81 329 GLY B C 1
ATOM 4917 O O . GLY B 1 329 ? -5.586 -33.688 -10.008 1 98.81 329 GLY B O 1
ATOM 4918 N N . HIS B 1 330 ? -4.668 -34.562 -8.07 1 98.81 330 HIS B N 1
ATOM 4919 C CA . HIS B 1 330 ? -5.965 -34.719 -7.43 1 98.81 330 HIS B CA 1
ATOM 4920 C C . HIS B 1 330 ? -5.84 -34.656 -5.91 1 98.81 330 HIS B C 1
ATOM 4922 O O . HIS B 1 330 ? -4.73 -34.719 -5.371 1 98.81 330 HIS B O 1
ATOM 4928 N N . VAL B 1 331 ? -6.941 -34.469 -5.293 1 98.88 331 VAL B N 1
ATOM 4929 C CA . VAL B 1 331 ? -7.031 -34.406 -3.838 1 98.88 331 VAL B CA 1
ATOM 4930 C C . VAL B 1 331 ? -7.328 -35.812 -3.279 1 98.88 331 VAL B C 1
ATOM 4932 O O . VAL B 1 331 ? -8.242 -36.5 -3.748 1 98.88 331 VAL B O 1
ATOM 4935 N N . ALA B 1 332 ? -6.57 -36.219 -2.312 1 98.81 332 ALA B N 1
ATOM 4936 C CA . ALA B 1 332 ? -6.703 -37.531 -1.697 1 98.81 332 ALA B CA 1
ATOM 4937 C C . ALA B 1 332 ? -7.031 -37.438 -0.211 1 98.81 332 ALA B C 1
ATOM 4939 O O . ALA B 1 332 ? -7.012 -36.312 0.348 1 98.81 332 ALA B O 1
ATOM 4940 N N . VAL B 1 333 ? -7.402 -38.562 0.369 1 98.62 333 VAL B N 1
ATOM 4941 C CA . VAL B 1 333 ? -7.605 -38.625 1.812 1 98.62 333 VAL B CA 1
ATOM 4942 C C . VAL B 1 333 ? -6.32 -38.219 2.533 1 98.62 333 VAL B C 1
ATOM 4944 O O . VAL B 1 333 ? -5.223 -38.562 2.096 1 98.62 333 VAL B O 1
ATOM 4947 N N . LYS B 1 334 ? -6.527 -37.562 3.578 1 98.44 334 LYS B N 1
ATOM 4948 C CA . LYS B 1 334 ? -5.379 -37.062 4.328 1 98.44 334 LYS B CA 1
ATOM 4949 C C . LYS B 1 334 ? -4.438 -38.219 4.715 1 98.44 334 LYS B C 1
ATOM 4951 O O . LYS B 1 334 ? -4.863 -39.188 5.332 1 98.44 334 LYS B O 1
ATOM 4956 N N . GLY B 1 335 ? -3.221 -38.094 4.344 1 98.19 335 GLY B N 1
ATOM 4957 C CA . GLY B 1 335 ? -2.166 -39 4.727 1 98.19 335 GLY B CA 1
ATOM 4958 C C . GLY B 1 335 ? -1.122 -38.375 5.629 1 98.19 335 GLY B C 1
ATOM 4959 O O . GLY B 1 335 ? -1.412 -37.438 6.348 1 98.19 335 GLY B O 1
ATOM 4960 N N . GLU B 1 336 ? 0.061 -38.969 5.645 1 97.88 336 GLU B N 1
ATOM 4961 C CA . GLU B 1 336 ? 1.154 -38.5 6.492 1 97.88 336 GLU B CA 1
ATOM 4962 C C . GLU B 1 336 ? 1.698 -37.156 5.996 1 97.88 336 GLU B C 1
ATOM 4964 O O . GLU B 1 336 ? 2.098 -36.312 6.797 1 97.88 336 GLU B O 1
ATOM 4969 N N . TYR B 1 337 ? 1.674 -37.062 4.66 1 98.56 337 TYR B N 1
ATOM 4970 C CA . TYR B 1 337 ? 2.219 -35.875 4.055 1 98.56 337 TYR B CA 1
ATOM 4971 C C . TYR B 1 337 ? 1.117 -35.031 3.402 1 98.56 337 TYR B C 1
ATOM 4973 O O . TYR B 1 337 ? 0.091 -35.594 2.984 1 98.56 337 TYR B O 1
ATOM 4981 N N . ALA B 1 338 ? 1.344 -33.75 3.322 1 98.56 338 ALA B N 1
ATOM 4982 C CA . ALA B 1 338 ? 0.393 -32.844 2.686 1 98.56 338 ALA B CA 1
ATOM 4983 C C . ALA B 1 338 ? 0.374 -33.031 1.173 1 98.56 338 ALA B C 1
ATOM 4985 O O . ALA B 1 338 ? -0.687 -32.969 0.546 1 98.56 338 ALA B O 1
ATOM 4986 N N . VAL B 1 339 ? 1.58 -33.25 0.641 1 98.75 339 VAL B N 1
ATOM 4987 C CA . VAL B 1 339 ? 1.668 -33.375 -0.811 1 98.75 339 VAL B CA 1
ATOM 4988 C C . VAL B 1 339 ? 2.488 -34.625 -1.175 1 98.75 339 VAL B C 1
ATOM 4990 O O . VAL B 1 339 ? 3.545 -34.875 -0.588 1 98.75 339 VAL B O 1
ATOM 4993 N N . TYR B 1 340 ? 2.002 -35.406 -2.002 1 98.62 340 TYR B N 1
ATOM 4994 C CA . TYR B 1 340 ? 2.688 -36.531 -2.643 1 98.62 340 TYR B CA 1
ATOM 4995 C C . TYR B 1 340 ? 2.975 -36.219 -4.109 1 98.62 340 TYR B C 1
ATOM 4997 O O . TYR B 1 340 ? 2.055 -35.969 -4.887 1 98.62 340 TYR B O 1
ATOM 5005 N N . VAL B 1 341 ? 4.242 -36.25 -4.469 1 98.38 341 VAL B N 1
ATOM 5006 C CA . VAL B 1 341 ? 4.633 -36 -5.852 1 98.38 341 VAL B CA 1
ATOM 5007 C C . VAL B 1 341 ? 4.941 -37.312 -6.555 1 98.38 341 VAL B C 1
ATOM 5009 O O . VAL B 1 341 ? 5.551 -38.219 -5.961 1 98.38 341 VAL B O 1
ATOM 5012 N N . LYS B 1 342 ? 4.465 -37.438 -7.766 1 97.06 342 LYS B N 1
ATOM 5013 C CA . LYS B 1 342 ? 4.672 -38.656 -8.555 1 97.06 342 LYS B CA 1
ATOM 5014 C C . LYS B 1 342 ? 5.219 -38.312 -9.938 1 97.06 342 LYS B C 1
ATOM 5016 O O . LYS B 1 342 ? 4.961 -37.219 -10.469 1 97.06 342 LYS B O 1
#

Secondary structure (DSSP, 8-state):
---GGGG-SS-BGGGBPPHHHHHHHHTTPPPP--TTEEE-TTSS-SSEEEE-SSS-EEEEEEEEEB-SSS-HHHHHHHHHHHHHHHHHHTT-EEEEEEEEEEE-HHHHHTTHHHHHHHHHHHHHHHHT-EEEEEEEEE-SS-EEEEEEEEEE-TTS---S----TT-EEEE-S-B-HHHHHHHHHTT--HHHHHHHHHHHTS-SHHHHHHHTTS--SEEEE--TTHHHHHHHHHHHHHTSEEEE-GGG--B-TTHHHHHHTT---HHHHHHHHH--SEE-GGGS-HHHHHHHT---SS--EEEEE-GGGHHHHHHHHHHTT-TT-EEEEEEE---SSSEEE-/---GGGG-SS-BGGGBPPHHHHHHHHTTPPPP--TTEEE-TTS--SSEEEE-SSS-EEEEEEEEEB-SSS-HHHHHHHHHHHHHHHHHHTT-EEEEEEEEEEE-HHHHHTTHHHHHHHHHHHHHHHHT-EEEEEEEEE-SS-EEEEEEEEEE-TTSPPPS----TT-EEEE-S-B-HHHHHHHHHTT--HHHHHHHHHHHTS-SHHHHHHHTTS--SEEEE--TTHHHHHHHHHHHHHTSEEEE-GGG--B-TTHHHHHHTT---HHHHHHHHH--SEE-GGGS-HHHHHHHT---SS--EEEEE-GGGHHHHHHHHHHTT-TT-EEEEEEES--SSSEEE-

Nearest PDB structures (foldseek):
  2yye-assembly1_A  TM=9.368E-01  e=5.034E-39  Aquifex aeolicus VF5
  2yye-assembly1_B  TM=9.239E-01  e=1.652E-38  Aquifex aeolicus VF5
  2zod-assembly1_B  TM=9.256E-01  e=1.535E-35  Aquifex aeolicus
  2zod-assembly1_A  TM=9.122E-01  e=4.749E-35  Aquifex aeolicus
  2zau-assembly1_A-2  TM=8.977E-01  e=1.108E-33  Aquifex aeolicus

Foldseek 3Di:
DAFQVVQPPAAFPLVDDFPVVVCVVCPPDDDDDDPQWPDDDVAPQLFTWGHDDQFKIKTKFWDKTAHLTGQLLLSLLLQLQLRCASQLQFLWAWAEKAKEWEEAPVCVVVCSVVSSPNSNVVNCVVSVYYYDYYDYDYDSRTMIHIIIMTMDTPVRTAGLEQFDAQWFKKFLFAFQLQLLSLCVVVPHDVQLVVRSSVLSSDHLVQVSVLCVVADFRHKDFAAFLFQLRSLLSHLVRHQWAWEFELVFGHHGPCRLVSLVVVSADPSLVSSVVVADQEDACVPDDPSSSSGRSGGGRSGYMITTHHPVCVVVSQVSSVVSPSVRMTGTTGIHGHDSGRYYYD/DFFQVVQPPDAFPLVDDFPVVVCVVCPPDDDDDDPQWPDDDVAPQLFTWGHDDQFKIKTKFWDKTAHLTGQLLLSLLLQLQLRCASQLQFLWAWAEKAKEWEEAPVCVVVCSVVSSPNSNVVNCVVSVYYYDYYDYDYDSRTMIHIIIMTMDTPVRTAGLEQFDAQWFKKFLFAFQLQLLSLCVVVPHDVQLVVRSSVLSSDHLVQVSVLCVVADFRHKDFAAFLFQLRSLLSHLVRHQWAWEFELVFGHHGPCRLVSLVVVSADPSLVSSVVVRDQEDACVVDDPSSSSGRSGGGRSGYMMTTHHPVCVVVSQVSSVVSPSVRMTGTTGIHGHDSGRYYYD

Sequence (684 aa):
MVKLTNYAAKGGCACKLGPHILQSVLTGLEFPTNESVLVNMQGSDDAGVYQISNDMALVQTVDFFTPIVDDPYLFGRIAAANSLSDVYAMGGTPLTAMNLVGFPVPLVEQGALTAVLEGAMSVLKEAQVVVVGGHSIENETPIFGMSVTGHVNPHNIWRNSGAQVGDVLILTKPLGTGIMSTALKGDLFQAGTEEATQSMGTLNKEAREMAQAFTVHACTDITGFSLLGHSCEMAEGSGVSIVLQTEALPLFTGAIEAAEMGLVPAATYGNRKAITSVTGFEKLAPVWSDICYDPQTSGGLLLAVPAEERDALLLALKQAGLTQARHIGHVAVKGEYAVYVKMVKLTNYAAKGGCACKLGPHILQSVLTGLEFPTNESVLVNMQGSDDAGVYQISNDMALVQTVDFFTPIVDDPYLFGRIAAANSLSDVYAMGGTPLTAMNLVGFPVPLVEQGALTAVLEGAMSVLKEAQVVVVGGHSIENETPIFGMSVTGHVNPHNIWRNSGAQVGDVLILTKPLGTGIMSTALKGDLFQAGTEEATQSMGTLNKEAREMAQAFTVHACTDITGFSLLGHSCEMAEGSGVSIVLQTEALPLFTGAIEAAEMGLVPAATYGNRKAITSVTGFEKLAPVWSDICYDPQTSGGLLLAVPAEERDALLLALKQAGLTQARHIGHVAVKGEYAVYVK

Solvent-accessible surface area (backbone atoms only — not comparable to full-atom values): 32270 Å² total; per-residue (Å²): 126,75,53,44,37,80,50,31,97,42,43,27,57,60,26,38,52,50,67,70,60,48,48,60,48,51,56,87,61,73,71,39,73,59,89,44,53,78,32,43,68,87,54,80,49,71,39,9,27,39,49,77,50,88,67,35,16,38,29,35,38,45,38,67,30,23,32,55,43,37,48,37,35,59,33,15,17,25,32,41,23,35,26,50,35,35,30,28,28,31,56,27,46,57,45,38,32,26,43,40,39,24,35,35,65,70,48,46,75,71,40,41,52,43,34,18,49,52,22,21,37,55,44,30,49,74,63,64,25,25,50,29,41,50,39,52,27,58,26,88,45,49,32,41,21,24,40,29,40,19,37,29,40,68,88,56,61,34,33,32,32,50,41,44,71,58,16,29,27,36,34,45,41,53,48,42,40,29,32,31,40,46,27,46,78,69,75,39,58,63,70,17,29,52,50,38,54,53,47,18,40,44,62,50,57,61,58,38,60,53,48,65,81,49,67,63,39,12,21,38,55,30,28,50,53,3,56,50,42,49,44,33,50,23,12,60,60,30,65,24,11,32,38,38,35,60,89,45,54,42,60,38,58,58,42,66,62,41,43,67,73,59,32,60,43,72,55,24,57,52,37,55,71,69,53,71,50,59,46,49,61,91,82,46,67,71,54,54,58,56,56,42,27,24,25,20,51,34,40,27,44,41,35,25,25,51,54,91,47,45,66,62,50,52,49,49,34,34,74,70,66,35,70,53,42,31,69,29,36,33,33,35,71,58,60,96,38,23,27,39,42,84,129,75,52,45,38,80,52,30,97,44,44,27,55,60,28,36,54,51,67,70,59,47,50,61,49,50,56,88,59,75,71,38,74,58,90,44,53,78,32,43,67,86,56,82,49,70,39,10,28,38,51,79,51,90,68,35,16,38,29,35,39,45,38,64,31,22,34,56,42,36,49,38,35,59,32,16,18,25,31,40,23,36,27,50,34,34,29,28,28,30,56,29,45,59,46,38,34,25,44,39,39,24,35,35,65,70,49,45,76,72,42,41,51,40,34,18,50,52,21,22,36,54,43,29,49,75,65,64,26,25,50,28,42,51,38,52,26,58,26,90,45,47,32,39,22,24,39,29,39,18,36,30,40,66,87,58,63,35,33,31,32,49,40,46,72,60,14,28,29,35,34,46,43,51,47,42,42,29,33,30,39,44,27,46,76,69,74,37,59,63,70,16,29,50,50,40,53,51,46,18,41,43,64,48,56,62,57,38,60,52,48,65,81,51,68,65,40,11,22,35,56,28,27,51,53,3,56,51,43,48,46,32,51,25,13,59,62,30,67,26,12,33,37,38,36,59,89,45,53,41,60,38,59,58,42,67,60,41,42,66,73,59,32,61,43,72,56,22,57,51,36,54,69,70,52,71,50,59,46,49,61,91,82,47,67,71,54,55,56,55,55,40,26,25,25,19,50,35,40,26,45,42,35,24,26,51,53,91,47,44,67,63,51,50,49,50,36,36,75,70,66,35,71,53,41,30,70,28,36,34,31,35,72,57,60,96,39,23,28,40,42,85

Radius of gyration: 25.79 Å; Cα contacts (8 Å, |Δi|>4): 1806; chains: 2; bounding box: 48×84×52 Å

InterPro domains:
  IPR004536 Selenophosphate synthetase [PIRSF036407] (2-341)
  IPR004536 Selenophosphate synthetase [PTHR10256] (2-335)
  IPR004536 Selenophosphate synthetase [TIGR00476] (3-309)
  IPR004536 Selenophosphate synthetase [cd02195] (4-331)
  IPR010918 PurM-like, C-terminal domain [PF02769] (164-342)
  IPR016188 PurM-like, N-terminal domain [PF00586] (45-152)
  IPR023061 Selenophosphate synthetase, class I [MF_00625] (1-342)
  IPR036676 PurM-like, C-terminal domain superfamily [G3DSA:3.90.650.10] (159-341)
  IPR036676 PurM-like, C-terminal domain superfamily [SSF56042] (158-337)
  IPR036921 PurM-like, N-terminal domain superfamily [G3DSA:3.30.1330.10] (1-157)
  IPR036921 PurM-like, N-terminal domain superfamily [SSF55326] (4-157)

Organism: NCBI:txid103891